Protein AF-0000000082582374 (afdb_homodimer)

Foldseek 3Di:
DPPPPPPPPPPPDDLLRQLLVVVLVCLLQCVAPAFHFDDLVVSCVVSVHDSVSNVVSLVVCVVLVQWDDDVVDTIGGHDDDLCVLVVLLQVLLQLLLVLLLLLLVQDDPVLLVVLLVLLVVLVVCVVVVVQLVNLVSLLVSSLSSNVSSVDVVSNVVNVSSSSVNSSSCNVVVNGDDPVLSVLSVQLSVCSVVSPSVSNSVSSSVSSVVSVVSSVVVD/DPPPPPPPPPPPDDLLRQLLVVVLVCLLQCVAPAFHFDDLVVSCVVSVHDSVSNVVSLVVCVVLVQWDDDVVDTIGGHDDDLCVLVVLLQVLLQLLLVLQLLLLVQDDPVLLVVLLVLLVVLVVCVVVVVQLVNLVSVLVSSLSSNVSSVDVVSNVVNVSSSSSNSSSCNVVVNGDDPVLSVLSVQLSVCSVVSPSVSNSVSSSVSSVVSVVSSVVVD

Nearest PDB structures (foldseek):
  7u5q-assembly2_B  TM=8.068E-01  e=2.581E-10  Brucella melitensis ATCC 23457
  4p9f-assembly1_A  TM=8.837E-01  e=4.134E-09  Escherichia coli UMEA 3718-1
  4p9f-assembly1_B  TM=8.458E-01  e=1.206E-08  Escherichia coli UMEA 3718-1
  3ihu-assembly2_B  TM=8.389E-01  e=1.869E-08  Cupriavidus pinatubonensis JMP134
  3fms-assembly1_A-2  TM=7.710E-01  e=2.895E-08  Thermotoga maritima MSB8

Solvent-accessible surface area (backbone atoms only — not comparable to full-atom values): 23126 Å² total; per-residue (Å²): 129,85,70,69,78,76,64,73,62,76,82,68,71,49,69,34,52,48,41,31,53,51,53,50,48,32,45,28,70,46,77,45,41,64,61,35,77,54,51,58,69,59,49,16,63,76,67,71,41,61,49,63,38,38,49,52,20,50,53,52,33,32,76,71,55,53,29,43,75,46,92,97,51,69,33,26,29,38,73,83,59,79,70,47,58,75,48,46,40,59,58,48,18,54,52,51,13,50,23,42,42,53,15,53,83,64,60,53,68,68,53,53,52,51,48,54,52,42,46,50,50,28,47,49,23,44,75,67,65,35,43,70,59,21,53,54,41,48,50,48,50,54,48,55,39,35,60,54,32,73,32,69,59,56,43,59,55,44,55,56,50,50,50,52,50,50,22,49,30,53,72,67,66,55,71,76,52,72,62,55,48,55,36,48,49,52,26,51,51,21,52,75,67,61,33,51,68,52,24,25,52,35,38,31,47,54,46,51,50,56,52,53,56,50,52,69,75,96,128,85,69,68,81,75,62,73,63,75,83,68,70,49,68,33,52,47,40,32,52,50,52,50,48,32,45,29,70,46,76,44,43,64,60,35,78,54,53,56,68,60,49,17,63,75,68,72,40,63,52,64,38,37,49,52,21,50,52,51,33,32,75,70,56,52,29,43,74,47,93,96,51,70,33,26,29,38,74,81,58,80,69,48,58,76,48,47,41,58,59,47,20,56,51,52,13,50,24,43,42,52,15,52,81,65,60,52,69,68,55,53,51,53,48,52,51,43,48,49,50,27,46,50,23,44,77,68,64,35,44,70,58,21,54,53,40,48,50,49,50,53,47,55,41,34,58,53,31,71,32,68,58,56,43,59,55,43,56,57,51,50,49,52,51,50,22,48,30,52,71,66,68,56,68,76,53,74,61,55,48,54,36,49,49,51,29,51,50,19,53,74,67,61,34,50,69,53,24,24,51,35,40,31,48,53,45,51,50,54,51,53,56,50,53,68,75,95

pLDDT: mean 88.81, std 13.84, range [29.5, 98.75]

Radius of gyration: 23.39 Å; Cα contacts (8 Å, |Δi|>4): 532; chains: 2; bounding box: 54×61×87 Å

Sequence (436 aa):
MPIPKDYLAPVTLSAKEKALKQIQEWIIDGTFAPGERINDTELSKVLGISRTPVREALQILKIQEFVEMKPGKETIVTQIQHEDILLILPPVSVLHALASEIAIDRIDNTFIKGLKEINEVIRRDIINKDFHSAIKHDADFHFKIVKAAENKYIENMVTMMQAHVRRFFFHESLTLSKQCVMEHEKIIEAFQNRDKDLVSKYTKLNWRSSIDEFYKDVMPIPKDYLAPVTLSAKEKALKQIQEWIIDGTFAPGERINDTELSKVLGISRTPVREALQILKIQEFVEMKPGKETIVTQIQHEDILLILPPVSVLHALASEIAIDRIDNTFIKGLKEINEVIRRDIINKDFHSAIKHDADFHFKIVKAAENKYIENMVTMMQAHVRRFFFHESLTLSKQCVMEHEKIIEAFQNRDKDLVSKYTKLNWRSSIDEFYKDV

Structure (mmCIF, N/CA/C/O backbone):
data_AF-0000000082582374-model_v1
#
loop_
_entity.id
_entity.type
_entity.pdbx_description
1 polymer 'GntR family transcriptional regulator'
#
loop_
_atom_site.group_PDB
_atom_site.id
_atom_site.type_symbol
_atom_site.label_atom_id
_atom_site.label_alt_id
_atom_site.label_comp_id
_atom_site.label_asym_id
_atom_site.label_entity_id
_atom_site.label_seq_id
_atom_site.pdbx_PDB_ins_code
_atom_site.Cartn_x
_atom_site.Cartn_y
_atom_site.Cartn_z
_atom_site.occupancy
_atom_site.B_iso_or_equiv
_atom_site.auth_seq_id
_atom_site.auth_comp_id
_atom_site.auth_asym_id
_atom_site.auth_atom_id
_atom_site.pdbx_PDB_model_num
ATOM 1 N N . MET A 1 1 ? 8.453 -0.485 -49.625 1 30.11 1 MET A N 1
ATOM 2 C CA . MET A 1 1 ? 7.301 -0.927 -48.844 1 30.11 1 MET A CA 1
ATOM 3 C C . MET A 1 1 ? 7.105 -0.05 -47.625 1 30.11 1 MET A C 1
ATOM 5 O O . MET A 1 1 ? 8.055 0.202 -46.875 1 30.11 1 MET A O 1
ATOM 9 N N . PRO A 1 2 ? 6.148 0.904 -47.5 1 38.62 2 PRO A N 1
ATOM 10 C CA . PRO A 1 2 ? 6.043 1.902 -46.438 1 38.62 2 PRO A CA 1
ATOM 11 C C . PRO A 1 2 ? 5.867 1.274 -45.062 1 38.62 2 PRO A C 1
ATOM 13 O O . PRO A 1 2 ? 5.012 0.402 -44.875 1 38.62 2 PRO A O 1
ATOM 16 N N . ILE A 1 3 ? 6.957 0.882 -44.5 1 39.75 3 ILE A N 1
ATOM 17 C CA . ILE A 1 3 ? 6.902 0.423 -43.094 1 39.75 3 ILE A CA 1
ATOM 18 C C . ILE A 1 3 ? 6.086 1.403 -42.281 1 39.75 3 ILE A C 1
ATOM 20 O O . ILE A 1 3 ? 6.355 2.605 -42.281 1 39.75 3 ILE A O 1
ATOM 24 N N . PRO A 1 4 ? 4.785 1.134 -42.094 1 43.72 4 PRO A N 1
ATOM 25 C CA . PRO A 1 4 ? 3.957 2.064 -41.344 1 43.72 4 PRO A CA 1
ATOM 26 C C . PRO A 1 4 ? 4.656 2.58 -40.094 1 43.72 4 PRO A C 1
ATOM 28 O O . PRO A 1 4 ? 5.32 1.812 -39.375 1 43.72 4 PRO A O 1
ATOM 31 N N . LYS A 1 5 ? 5.055 3.719 -40.094 1 42.72 5 LYS A N 1
ATOM 32 C CA . LYS A 1 5 ? 5.754 4.441 -39.031 1 42.72 5 LYS A CA 1
ATOM 33 C C . LYS A 1 5 ? 5.023 4.305 -37.688 1 42.72 5 LYS A C 1
ATOM 35 O O . LYS A 1 5 ? 5.551 4.684 -36.656 1 42.72 5 LYS A O 1
ATOM 40 N N . ASP A 1 6 ? 3.732 4.188 -37.812 1 39.5 6 ASP A N 1
ATOM 41 C CA . ASP A 1 6 ? 2.963 4.188 -36.562 1 39.5 6 ASP A CA 1
ATOM 42 C C . ASP A 1 6 ? 3.08 2.848 -35.844 1 39.5 6 ASP A C 1
ATOM 44 O O . ASP A 1 6 ? 2.152 2.424 -35.156 1 39.5 6 ASP A O 1
ATOM 48 N N . TYR A 1 7 ? 3.865 1.859 -36.312 1 40.91 7 TYR A N 1
ATOM 49 C CA . TYR A 1 7 ? 3.939 0.641 -35.5 1 40.91 7 TYR A C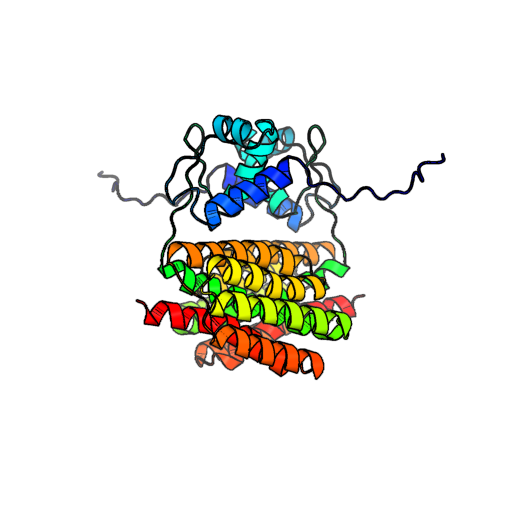A 1
ATOM 50 C C . TYR A 1 7 ? 4.281 0.958 -34.062 1 40.91 7 TYR A C 1
ATOM 52 O O . TYR A 1 7 ? 5.316 1.567 -33.781 1 40.91 7 TYR A O 1
ATOM 60 N N . LEU A 1 8 ? 3.289 1.268 -33.281 1 42.03 8 LEU A N 1
ATOM 61 C CA . LEU A 1 8 ? 3.521 1.314 -31.844 1 42.03 8 LEU A CA 1
ATOM 62 C C . LEU A 1 8 ? 4.43 0.172 -31.406 1 42.03 8 LEU A C 1
ATOM 64 O O . LEU A 1 8 ? 4.047 -0.998 -31.484 1 42.03 8 LEU A O 1
ATOM 68 N N . ALA A 1 9 ? 5.531 0.253 -31.609 1 44.88 9 ALA A N 1
ATOM 69 C CA . ALA A 1 9 ? 6.516 -0.718 -31.156 1 44.88 9 ALA A CA 1
ATOM 70 C C . ALA A 1 9 ? 6.18 -1.217 -29.75 1 44.88 9 ALA A C 1
ATOM 72 O O . ALA A 1 9 ? 5.699 -0.45 -28.906 1 44.88 9 ALA A O 1
ATOM 73 N N . PRO A 1 10 ? 5.895 -2.584 -29.641 1 47.31 10 PRO A N 1
ATOM 74 C CA . PRO A 1 10 ? 5.617 -3.104 -28.312 1 47.31 10 PRO A CA 1
ATOM 75 C C . PRO A 1 10 ? 6.496 -2.467 -27.234 1 47.31 10 PRO A C 1
ATOM 77 O O . PRO A 1 10 ? 7.664 -2.158 -27.484 1 47.31 10 PRO A O 1
ATOM 80 N N . VAL A 1 11 ? 6.059 -1.693 -26.438 1 53.47 11 VAL A N 1
ATOM 81 C CA . VAL A 1 11 ? 6.82 -0.997 -25.406 1 53.47 11 VAL A CA 1
ATOM 82 C C . VAL A 1 11 ? 7.781 -1.972 -24.734 1 53.47 11 VAL A C 1
ATOM 84 O O . VAL A 1 11 ? 7.352 -2.861 -23.984 1 53.47 11 VAL A O 1
ATOM 87 N N . THR A 1 12 ? 8.812 -2.4 -25.375 1 69.19 12 THR A N 1
ATOM 88 C CA . THR A 1 12 ? 9.898 -3.23 -24.859 1 69.19 12 THR A CA 1
ATOM 89 C C . THR A 1 12 ? 10.383 -2.713 -23.5 1 69.19 12 THR A C 1
ATOM 91 O O . THR A 1 12 ? 10.484 -1.502 -23.297 1 69.19 12 THR A O 1
ATOM 94 N N . LEU A 1 13 ? 10.352 -3.598 -22.531 1 76.44 13 LEU A N 1
ATOM 95 C CA . LEU A 1 13 ? 10.828 -3.223 -21.203 1 76.44 13 LEU A CA 1
ATOM 96 C C . LEU A 1 13 ? 12.227 -2.617 -21.281 1 76.44 13 LEU A C 1
ATOM 98 O O . LEU A 1 13 ? 13.07 -3.09 -22.047 1 76.44 13 LEU A O 1
ATOM 102 N N . SER A 1 14 ? 12.422 -1.587 -20.625 1 87.19 14 SER A N 1
ATOM 103 C CA . SER A 1 14 ? 13.766 -1.038 -20.484 1 87.19 14 SER A CA 1
ATOM 104 C C . SER A 1 14 ? 14.703 -2.041 -19.812 1 87.19 14 SER A C 1
ATOM 106 O O . SER A 1 14 ? 14.25 -3.02 -19.219 1 87.19 14 SER A O 1
ATOM 108 N N . ALA A 1 15 ? 15.938 -1.888 -20.047 1 90.38 15 ALA A N 1
ATOM 109 C CA . ALA A 1 15 ? 16.938 -2.744 -19.438 1 90.38 15 ALA A CA 1
ATOM 110 C C . ALA A 1 15 ? 16.75 -2.807 -17.922 1 90.38 15 ALA A C 1
ATOM 112 O O . ALA A 1 15 ? 16.875 -3.875 -17.312 1 90.38 15 ALA A O 1
ATOM 113 N N . LYS A 1 16 ? 16.422 -1.719 -17.312 1 90.75 16 LYS A N 1
ATOM 114 C CA . LYS A 1 16 ? 16.172 -1.644 -15.867 1 90.75 16 LYS A CA 1
ATOM 115 C C . LYS A 1 16 ? 14.969 -2.494 -15.477 1 90.75 16 LYS A C 1
ATOM 117 O O . LYS A 1 16 ? 15.031 -3.248 -14.5 1 90.75 16 LYS A O 1
ATOM 122 N N . GLU A 1 17 ? 13.945 -2.375 -16.297 1 91 17 GLU A N 1
ATOM 123 C CA . GLU A 1 17 ? 12.719 -3.117 -16.016 1 91 17 GLU A CA 1
ATOM 124 C C . GLU A 1 17 ? 12.938 -4.621 -16.172 1 91 17 GLU A C 1
ATOM 126 O O . GLU A 1 17 ? 12.414 -5.41 -15.375 1 91 17 GLU A O 1
ATOM 131 N N . LYS A 1 18 ? 13.609 -4.914 -17.141 1 93.56 18 LYS A N 1
ATOM 132 C CA . LYS A 1 18 ? 13.938 -6.32 -17.359 1 93.56 18 LYS A CA 1
ATOM 133 C C . LYS A 1 18 ? 14.742 -6.887 -16.188 1 93.56 18 LYS A C 1
ATOM 135 O O . LYS A 1 18 ? 14.445 -7.969 -15.68 1 93.56 18 LYS A O 1
ATOM 140 N N . ALA A 1 19 ? 15.805 -6.16 -15.805 1 95.62 19 ALA A N 1
ATOM 141 C CA . ALA A 1 19 ? 16.625 -6.578 -14.672 1 95.62 19 ALA A CA 1
ATOM 142 C C . ALA A 1 19 ? 15.781 -6.703 -13.406 1 95.62 19 ALA A C 1
ATOM 144 O O . ALA A 1 19 ? 15.898 -7.688 -12.672 1 95.62 19 ALA A O 1
ATOM 145 N N . LEU A 1 20 ? 14.938 -5.73 -13.211 1 93.88 20 LEU A N 1
ATOM 146 C CA . LEU A 1 20 ? 14.078 -5.715 -12.031 1 93.88 20 LEU A CA 1
ATOM 147 C C . LEU A 1 20 ? 13.188 -6.953 -11.992 1 93.88 20 LEU A C 1
ATOM 149 O O . LEU A 1 20 ? 13.172 -7.676 -10.992 1 93.88 20 LEU A O 1
ATOM 153 N N . LYS A 1 21 ? 12.539 -7.188 -13.047 1 93.31 21 LYS A N 1
ATOM 154 C CA . LYS A 1 21 ? 11.602 -8.297 -13.117 1 93.31 21 LYS A CA 1
ATOM 155 C C . LYS A 1 21 ? 12.312 -9.633 -12.938 1 93.31 21 LYS A C 1
ATOM 157 O O . LYS A 1 21 ? 11.852 -10.5 -12.188 1 93.31 21 LYS A O 1
ATOM 162 N N . GLN A 1 22 ? 13.391 -9.758 -13.57 1 95.69 22 GLN A N 1
ATOM 163 C CA . GLN A 1 22 ? 14.094 -11.031 -13.547 1 95.69 22 GLN A CA 1
ATOM 164 C C . GLN A 1 22 ? 14.703 -11.305 -12.172 1 95.69 22 GLN A C 1
ATOM 166 O O . GLN A 1 22 ? 14.578 -12.414 -11.648 1 95.69 22 GLN A O 1
ATOM 171 N N . ILE A 1 23 ? 15.344 -10.336 -11.609 1 96.31 23 ILE A N 1
ATOM 172 C CA . ILE A 1 23 ? 15.961 -10.523 -10.305 1 96.31 23 ILE A CA 1
ATOM 173 C C . ILE A 1 23 ? 14.875 -10.773 -9.25 1 96.31 23 ILE A C 1
ATOM 175 O O . ILE A 1 23 ? 15.031 -11.633 -8.383 1 96.31 23 ILE A O 1
ATOM 179 N N . GLN A 1 24 ? 13.82 -10.031 -9.367 1 95.38 24 GLN A N 1
ATOM 180 C CA . GLN A 1 24 ? 12.711 -10.242 -8.453 1 95.38 24 GLN A CA 1
ATOM 181 C C . GLN A 1 24 ? 12.195 -11.672 -8.523 1 95.38 24 GLN A C 1
ATOM 183 O O . GLN A 1 24 ? 11.969 -12.312 -7.496 1 95.38 24 GLN A O 1
ATOM 188 N N . GLU A 1 25 ? 12.055 -12.141 -9.75 1 94.44 25 GLU A N 1
ATOM 189 C CA . GLU A 1 25 ? 11.578 -13.508 -9.945 1 94.44 25 GLU A CA 1
ATOM 190 C C . GLU A 1 25 ? 12.531 -14.523 -9.328 1 94.44 25 GLU A C 1
ATOM 192 O O . GLU A 1 25 ? 12.102 -15.5 -8.719 1 94.44 25 GLU A O 1
ATOM 197 N N . TRP A 1 26 ? 13.82 -14.281 -9.469 1 95.81 26 TRP A N 1
ATOM 198 C CA . TRP A 1 26 ? 14.812 -15.188 -8.914 1 95.81 26 TRP A CA 1
ATOM 199 C C . TRP A 1 26 ? 14.766 -15.188 -7.387 1 95.81 26 TRP A C 1
ATOM 201 O O . TRP A 1 26 ? 15.016 -16.219 -6.75 1 95.81 26 TRP A O 1
ATOM 211 N N . ILE A 1 27 ? 14.414 -14.078 -6.863 1 96 27 ILE A N 1
ATOM 212 C CA . ILE A 1 27 ? 14.273 -14 -5.414 1 96 27 ILE A CA 1
ATOM 213 C C . ILE A 1 27 ? 12.992 -14.703 -4.98 1 96 27 ILE A C 1
ATOM 215 O O . ILE A 1 27 ? 12.992 -15.461 -4.004 1 96 27 ILE A O 1
ATOM 219 N N . ILE A 1 28 ? 11.938 -14.531 -5.707 1 94.25 28 ILE A N 1
ATOM 220 C CA . ILE A 1 28 ? 10.617 -15.047 -5.371 1 94.25 28 ILE A CA 1
ATOM 221 C C . ILE A 1 28 ? 10.633 -16.578 -5.453 1 94.25 28 ILE A C 1
ATOM 223 O O . ILE A 1 28 ? 10.156 -17.25 -4.539 1 94.25 28 ILE A O 1
ATOM 227 N N . ASP A 1 29 ? 11.258 -17.109 -6.492 1 91.19 29 ASP A N 1
ATOM 228 C CA . ASP A 1 29 ? 11.133 -18.547 -6.699 1 91.19 29 ASP A CA 1
ATOM 229 C C . ASP A 1 29 ? 12.273 -19.297 -6.012 1 91.19 29 ASP A C 1
ATOM 231 O O . ASP A 1 29 ? 12.367 -20.531 -6.113 1 91.19 29 ASP A O 1
ATOM 235 N N . GLY A 1 30 ? 13.242 -18.562 -5.383 1 92.44 30 GLY A N 1
ATOM 236 C CA . GLY A 1 30 ? 14.25 -19.188 -4.555 1 92.44 30 GLY A CA 1
ATOM 237 C C . GLY A 1 30 ? 15.555 -19.453 -5.289 1 92.44 30 GLY A C 1
ATOM 238 O O . GLY A 1 30 ? 16.5 -20.016 -4.723 1 92.44 30 GLY A O 1
ATOM 239 N N . THR A 1 31 ? 15.586 -19.062 -6.559 1 94.06 31 THR A N 1
ATOM 240 C CA . THR A 1 31 ? 16.875 -19.109 -7.242 1 94.06 31 THR A CA 1
ATOM 241 C C . THR A 1 31 ? 17.938 -18.391 -6.426 1 94.06 31 THR A C 1
ATOM 243 O O . THR A 1 31 ? 19.078 -18.875 -6.312 1 94.06 31 THR A O 1
ATOM 246 N N . PHE A 1 32 ? 17.609 -17.219 -5.941 1 95.44 32 PHE A N 1
ATOM 247 C CA . PHE A 1 32 ? 18.406 -16.562 -4.906 1 95.44 32 PHE A CA 1
ATOM 248 C C . PHE A 1 32 ? 17.797 -16.797 -3.529 1 95.44 32 PHE A C 1
ATOM 250 O O . PHE A 1 32 ? 16.672 -16.375 -3.256 1 95.44 32 PHE A O 1
ATOM 257 N N . ALA A 1 33 ? 18.562 -17.484 -2.674 1 94.25 33 ALA A N 1
ATOM 258 C CA . ALA A 1 33 ? 18.047 -17.875 -1.36 1 94.25 33 ALA A CA 1
ATOM 259 C C . ALA A 1 33 ? 18.047 -16.688 -0.402 1 94.25 33 ALA A C 1
ATOM 261 O O . ALA A 1 33 ? 18.859 -15.766 -0.545 1 94.25 33 ALA A O 1
ATOM 262 N N . PRO A 1 34 ? 17.125 -16.766 0.558 1 94.12 34 PRO A N 1
ATOM 263 C CA . PRO A 1 34 ? 17.219 -15.758 1.619 1 94.12 34 PRO A CA 1
ATOM 264 C C . PRO A 1 34 ? 18.594 -15.703 2.264 1 94.12 34 PRO A C 1
ATOM 266 O O . PRO A 1 34 ? 19.172 -16.75 2.582 1 94.12 34 PRO A O 1
ATOM 269 N N . GLY A 1 35 ? 19.109 -14.539 2.354 1 94.38 35 GLY A N 1
ATOM 270 C CA . GLY A 1 35 ? 20.422 -14.359 2.971 1 94.38 35 GLY A CA 1
ATOM 271 C C . GLY A 1 35 ? 21.562 -14.461 1.983 1 94.38 35 GLY A C 1
ATOM 272 O O . GLY A 1 35 ? 22.719 -14.18 2.326 1 94.38 35 GLY A O 1
ATOM 273 N N . GLU A 1 36 ? 21.297 -14.812 0.801 1 94.88 36 GLU A N 1
ATOM 274 C CA . GLU A 1 36 ? 22.344 -14.984 -0.214 1 94.88 36 GLU A CA 1
ATOM 275 C C . GLU A 1 36 ? 22.875 -13.641 -0.683 1 94.88 36 GLU A C 1
ATOM 277 O O . GLU A 1 36 ? 22.125 -12.68 -0.84 1 94.88 36 GLU A O 1
ATOM 282 N N . ARG A 1 37 ? 24.109 -13.625 -0.949 1 94.88 37 ARG A N 1
ATOM 283 C CA . ARG A 1 37 ? 24.75 -12.422 -1.48 1 94.88 37 ARG A CA 1
ATOM 284 C C . ARG A 1 37 ? 24.578 -12.336 -2.992 1 94.88 37 ARG A C 1
ATOM 286 O O . ARG A 1 37 ? 24.688 -13.344 -3.695 1 94.88 37 ARG A O 1
ATOM 293 N N . ILE A 1 38 ? 24.203 -11.109 -3.391 1 93.69 38 ILE A N 1
ATOM 294 C CA . ILE A 1 38 ? 24.047 -10.828 -4.816 1 93.69 38 ILE A CA 1
ATOM 295 C C . ILE A 1 38 ? 25.094 -9.805 -5.258 1 93.69 38 ILE A C 1
ATOM 297 O O . ILE A 1 38 ? 25.391 -8.844 -4.539 1 93.69 38 ILE A O 1
ATOM 301 N N . ASN A 1 39 ? 25.656 -10.055 -6.402 1 91 39 ASN A N 1
ATOM 302 C CA . ASN A 1 39 ? 26.703 -9.219 -6.977 1 91 39 ASN A CA 1
ATOM 303 C C . ASN A 1 39 ? 26.266 -8.562 -8.281 1 91 39 ASN A C 1
ATOM 305 O O . ASN A 1 39 ? 25.875 -9.258 -9.227 1 91 39 ASN A O 1
ATOM 309 N N . ASP A 1 40 ? 26.344 -7.234 -8.312 1 91.62 40 ASP A N 1
ATOM 310 C CA . ASP A 1 40 ? 25.828 -6.512 -9.469 1 91.62 40 ASP A CA 1
ATOM 311 C C . ASP A 1 40 ? 26.625 -6.863 -10.727 1 91.62 40 ASP A C 1
ATOM 313 O O . ASP A 1 40 ? 26.062 -6.914 -11.828 1 91.62 40 ASP A O 1
ATOM 317 N N . THR A 1 41 ? 27.938 -7.137 -10.547 1 92.94 41 THR A N 1
ATOM 318 C CA . THR A 1 41 ? 28.781 -7.504 -11.688 1 92.94 41 THR A CA 1
ATOM 319 C C . THR A 1 41 ? 28.344 -8.852 -12.258 1 92.94 41 THR A C 1
ATOM 321 O O . THR A 1 41 ? 28.188 -8.992 -13.477 1 92.94 41 THR A O 1
ATOM 324 N N . GLU A 1 42 ? 28.188 -9.797 -11.438 1 94.38 42 GLU A N 1
ATOM 325 C CA . GLU A 1 42 ? 27.75 -11.125 -11.867 1 94.38 42 GLU A CA 1
ATOM 326 C C . GLU A 1 42 ? 26.359 -11.078 -12.5 1 94.38 42 GLU A C 1
ATOM 328 O O . GLU A 1 42 ? 26.109 -11.727 -13.516 1 94.38 42 GLU A O 1
ATOM 333 N N . LEU A 1 43 ? 25.453 -10.336 -11.875 1 95.62 43 LEU A N 1
ATOM 334 C CA . LEU A 1 43 ? 24.094 -10.203 -12.414 1 95.62 43 LEU A CA 1
ATOM 335 C C . LEU A 1 43 ? 24.125 -9.578 -13.805 1 95.62 43 LEU A C 1
ATOM 337 O O . LEU A 1 43 ? 23.375 -10 -14.695 1 95.62 43 LEU A O 1
ATOM 341 N N . SER A 1 44 ? 24.922 -8.547 -13.898 1 96.06 44 SER A N 1
ATOM 342 C CA . SER A 1 44 ? 25.078 -7.891 -15.188 1 96.06 44 SER A CA 1
ATOM 343 C C . SER A 1 44 ? 25.484 -8.891 -16.266 1 96.06 44 SER A C 1
ATOM 345 O O . SER A 1 44 ? 24.938 -8.891 -17.375 1 96.06 44 SER A O 1
ATOM 347 N N . LYS A 1 45 ? 26.406 -9.758 -15.992 1 95.94 45 LYS A N 1
ATOM 348 C CA . LYS A 1 45 ? 26.906 -10.758 -16.922 1 95.94 45 LYS A CA 1
ATOM 349 C C . LYS A 1 45 ? 25.812 -11.758 -17.297 1 95.94 45 LYS A C 1
ATOM 351 O O . LYS A 1 45 ? 25.594 -12.031 -18.484 1 95.94 45 LYS A O 1
ATOM 356 N N . VAL A 1 46 ? 25.141 -12.195 -16.359 1 95.19 46 VAL A N 1
ATOM 357 C CA . VAL A 1 46 ? 24.141 -13.242 -16.547 1 95.19 46 VAL A CA 1
ATOM 358 C C . VAL A 1 46 ? 22.953 -12.688 -17.328 1 95.19 46 VAL A C 1
ATOM 360 O O . VAL A 1 46 ? 22.359 -13.375 -18.156 1 95.19 46 VAL A O 1
ATOM 363 N N . LEU A 1 47 ? 22.578 -11.461 -17.047 1 95.88 47 LEU A N 1
ATOM 364 C CA . LEU A 1 47 ? 21.406 -10.852 -17.656 1 95.88 47 LEU A CA 1
ATOM 365 C C . LEU A 1 47 ? 21.75 -10.227 -19.016 1 95.88 47 LEU A C 1
ATOM 367 O O . LEU A 1 47 ? 20.844 -9.906 -19.797 1 95.88 47 LEU A O 1
ATOM 371 N N . GLY A 1 48 ? 22.984 -10.008 -19.234 1 95.75 48 GLY A N 1
ATOM 372 C CA . GLY A 1 48 ? 23.391 -9.336 -20.469 1 95.75 48 GLY A CA 1
ATOM 373 C C . GLY A 1 48 ? 23.016 -7.867 -20.5 1 95.75 48 GLY A C 1
ATOM 374 O O . GLY A 1 48 ? 22.609 -7.348 -21.531 1 95.75 48 GLY A O 1
ATOM 375 N N . ILE A 1 49 ? 22.969 -7.344 -19.344 1 94 49 ILE A N 1
ATOM 376 C CA . ILE A 1 49 ? 22.625 -5.941 -19.156 1 94 49 ILE A CA 1
ATOM 377 C C . ILE A 1 49 ? 23.75 -5.223 -18.422 1 94 49 ILE A C 1
ATOM 379 O O . ILE A 1 49 ? 24.453 -5.82 -17.594 1 94 49 ILE A O 1
ATOM 383 N N . SER A 1 50 ? 24 -3.982 -18.766 1 93.5 50 SER A N 1
ATOM 384 C CA . SER A 1 50 ? 25.062 -3.232 -18.094 1 93.5 50 SER A CA 1
ATOM 385 C C . SER A 1 50 ? 24.797 -3.111 -16.609 1 93.5 50 SER A C 1
ATOM 387 O O . SER A 1 50 ? 23.688 -3.383 -16.141 1 93.5 50 SER A O 1
ATOM 389 N N . ARG A 1 51 ? 25.828 -2.678 -15.852 1 93.38 51 ARG A N 1
ATOM 390 C CA . ARG A 1 51 ? 25.766 -2.619 -14.398 1 93.38 51 ARG A CA 1
ATOM 391 C C . ARG A 1 51 ? 24.828 -1.498 -13.938 1 93.38 51 ARG A C 1
ATOM 393 O O . ARG A 1 51 ? 24.188 -1.608 -12.898 1 93.38 51 ARG A O 1
ATOM 400 N N . THR A 1 52 ? 24.797 -0.516 -14.664 1 89.88 52 THR A N 1
ATOM 401 C CA . THR A 1 52 ? 24.016 0.647 -14.25 1 89.88 52 THR A CA 1
ATOM 402 C C . THR A 1 52 ? 22.547 0.283 -14.086 1 89.88 52 THR A C 1
ATOM 404 O O . THR A 1 52 ? 21.984 0.425 -13 1 89.88 52 THR A O 1
ATOM 407 N N . PRO A 1 53 ? 21.859 -0.24 -15.148 1 92.94 53 PRO A N 1
ATOM 408 C CA . PRO A 1 53 ? 20.469 -0.632 -14.969 1 92.94 53 PRO A CA 1
ATOM 409 C C . PRO A 1 53 ? 20.281 -1.717 -13.906 1 92.94 53 PRO A C 1
ATOM 411 O O . PRO A 1 53 ? 19.266 -1.754 -13.219 1 92.94 53 PRO A O 1
ATOM 414 N N . VAL A 1 54 ? 21.25 -2.561 -13.719 1 94.81 54 VAL A N 1
ATOM 415 C CA . VAL A 1 54 ? 21.188 -3.6 -12.695 1 94.81 54 VAL A CA 1
ATOM 416 C C . VAL A 1 54 ? 21.188 -2.957 -11.305 1 94.81 54 VAL A C 1
ATOM 418 O O . VAL A 1 54 ? 20.391 -3.332 -10.445 1 94.81 54 VAL A O 1
ATOM 421 N N . ARG A 1 55 ? 22.016 -2.037 -11.133 1 89.25 55 ARG A N 1
ATOM 422 C CA . ARG A 1 55 ? 22.109 -1.337 -9.852 1 89.25 55 ARG A CA 1
ATOM 423 C C . ARG A 1 55 ? 20.812 -0.572 -9.562 1 89.25 55 ARG A C 1
ATOM 425 O O . ARG A 1 55 ? 20.359 -0.541 -8.422 1 89.25 55 ARG A O 1
ATOM 432 N N . GLU A 1 56 ? 20.297 -0.038 -10.562 1 88.44 56 GLU A N 1
ATOM 433 C CA . GLU A 1 56 ? 19.016 0.656 -10.406 1 88.44 56 GLU A CA 1
ATOM 434 C C . GLU A 1 56 ? 17.906 -0.312 -10 1 88.44 56 GLU A C 1
ATOM 436 O O . GLU A 1 56 ? 17.078 0.007 -9.141 1 88.44 56 GLU A O 1
ATOM 441 N N . ALA A 1 57 ? 17.922 -1.39 -10.602 1 91.94 57 ALA A N 1
ATOM 442 C CA . ALA A 1 57 ? 16.938 -2.422 -10.266 1 91.94 57 ALA A CA 1
ATOM 443 C C . ALA A 1 57 ? 17.109 -2.877 -8.82 1 91.94 57 ALA A C 1
ATOM 445 O O . ALA A 1 57 ? 16.125 -3.041 -8.094 1 91.94 57 ALA A O 1
ATOM 446 N N . LEU A 1 58 ? 18.359 -3.027 -8.438 1 92.31 58 LEU A N 1
ATOM 447 C CA . LEU A 1 58 ? 18.641 -3.475 -7.074 1 92.31 58 LEU A CA 1
ATOM 448 C C . LEU A 1 58 ? 18.219 -2.42 -6.059 1 92.31 58 LEU A C 1
ATOM 450 O O . LEU A 1 58 ? 17.781 -2.758 -4.957 1 92.31 58 LEU A O 1
ATOM 454 N N . GLN A 1 59 ? 18.312 -1.204 -6.402 1 85.69 59 GLN A N 1
ATOM 455 C CA . GLN A 1 59 ? 17.859 -0.133 -5.523 1 85.69 59 GLN A CA 1
ATOM 456 C C . GLN A 1 59 ? 16.344 -0.187 -5.332 1 85.69 59 GLN A C 1
ATOM 458 O O . GLN A 1 59 ? 15.844 0.036 -4.23 1 85.69 59 GLN A O 1
ATOM 463 N N . ILE A 1 60 ? 15.68 -0.485 -6.418 1 85.75 60 ILE A N 1
ATOM 464 C CA . ILE A 1 60 ? 14.227 -0.624 -6.34 1 85.75 60 ILE A CA 1
ATOM 465 C C . ILE A 1 60 ? 13.875 -1.828 -5.473 1 85.75 60 ILE A C 1
ATOM 467 O O . ILE A 1 60 ? 13 -1.739 -4.605 1 85.75 60 ILE A O 1
ATOM 471 N N . LEU A 1 61 ? 14.57 -2.854 -5.668 1 91.62 61 LEU A N 1
ATOM 472 C CA . LEU A 1 61 ? 14.336 -4.07 -4.898 1 91.62 61 LEU A CA 1
ATOM 473 C C . LEU A 1 61 ? 14.625 -3.848 -3.42 1 91.62 61 LEU A C 1
ATOM 475 O O . LEU A 1 61 ? 13.992 -4.457 -2.557 1 91.62 61 LEU A O 1
ATOM 479 N N . LYS A 1 62 ? 15.586 -2.973 -3.127 1 89.94 62 LYS A N 1
ATOM 480 C CA . LYS A 1 62 ? 15.875 -2.607 -1.743 1 89.94 62 LYS A CA 1
ATOM 481 C C . LYS A 1 62 ? 14.695 -1.888 -1.104 1 89.94 62 LYS A C 1
ATOM 483 O O . LYS A 1 62 ? 14.273 -2.229 0.005 1 89.94 62 LYS A O 1
ATOM 488 N N . ILE A 1 63 ? 14.172 -1.023 -1.824 1 80.5 63 ILE A N 1
ATOM 489 C CA . ILE A 1 63 ? 13.016 -0.267 -1.345 1 80.5 63 ILE A CA 1
ATOM 490 C C . ILE A 1 63 ? 11.836 -1.208 -1.141 1 80.5 63 ILE A C 1
ATOM 492 O O . ILE A 1 63 ? 11.062 -1.052 -0.188 1 80.5 63 ILE A O 1
ATOM 496 N N . GLN A 1 64 ? 11.758 -2.166 -2.062 1 83.25 64 GLN A N 1
ATOM 497 C CA . GLN A 1 64 ? 10.68 -3.148 -1.984 1 83.25 64 GLN A CA 1
ATOM 498 C C . GLN A 1 64 ? 10.984 -4.219 -0.938 1 83.25 64 GLN A C 1
ATOM 500 O O . GLN A 1 64 ? 10.188 -5.133 -0.729 1 83.25 64 GLN A O 1
ATOM 505 N N . GLU A 1 65 ? 12.172 -4.238 -0.381 1 88.12 65 GLU A N 1
ATOM 506 C CA . GLU A 1 65 ? 12.578 -5.062 0.753 1 88.12 65 GLU A CA 1
ATOM 507 C C . GLU A 1 65 ? 12.883 -6.488 0.313 1 88.12 65 GLU A C 1
ATOM 509 O O . GLU A 1 65 ? 12.789 -7.426 1.111 1 88.12 65 GLU A O 1
ATOM 514 N N . PHE A 1 66 ? 13.203 -6.625 -0.934 1 92.88 66 PHE A N 1
ATOM 515 C CA . PHE A 1 66 ? 13.617 -7.938 -1.418 1 92.88 66 PHE A CA 1
ATOM 516 C C . PHE A 1 66 ? 15.102 -8.164 -1.156 1 92.88 66 PHE A C 1
ATOM 518 O O . PHE A 1 66 ? 15.547 -9.305 -1.036 1 92.88 66 PHE A O 1
ATOM 525 N N . VAL A 1 67 ? 15.852 -6.984 -1.076 1 94.81 67 VAL A N 1
ATOM 526 C CA . VAL A 1 67 ? 17.281 -7.066 -0.769 1 94.81 67 VAL A CA 1
ATOM 527 C C . VAL A 1 67 ? 17.641 -5.992 0.251 1 94.81 67 VAL A C 1
ATOM 529 O O . VAL A 1 67 ? 16.891 -5.047 0.472 1 94.81 67 VAL A O 1
ATOM 532 N N . GLU A 1 68 ? 18.672 -6.199 0.919 1 93.19 68 GLU A N 1
ATOM 533 C CA . GLU A 1 68 ? 19.297 -5.215 1.792 1 93.19 68 GLU A CA 1
ATOM 534 C C . GLU A 1 68 ? 20.672 -4.801 1.252 1 93.19 68 GLU A C 1
ATOM 536 O O . GLU A 1 68 ? 21.422 -5.633 0.733 1 93.19 68 GLU A O 1
ATOM 541 N N . MET A 1 69 ? 20.844 -3.461 1.301 1 87.56 69 MET A N 1
ATOM 542 C CA . MET A 1 69 ? 22.109 -2.908 0.798 1 87.56 69 MET A CA 1
ATOM 543 C C . MET A 1 69 ? 22.766 -2.008 1.84 1 87.56 69 MET A C 1
ATOM 545 O O . MET A 1 69 ? 22.078 -1.211 2.492 1 87.56 69 MET A O 1
ATOM 549 N N . LYS A 1 70 ? 23.938 -2.281 2.299 1 76.19 70 LYS A N 1
ATOM 550 C CA . LYS A 1 70 ? 24.719 -1.359 3.119 1 76.19 70 LYS A CA 1
ATOM 551 C C . LYS A 1 70 ? 25.891 -0.776 2.326 1 76.19 70 LYS A C 1
ATOM 553 O O . LYS A 1 70 ? 26.469 -1.458 1.485 1 76.19 70 LYS A O 1
ATOM 558 N N . PRO A 1 71 ? 26.094 0.51 2.512 1 69.31 71 PRO A N 1
ATOM 559 C CA . PRO A 1 71 ? 27.203 1.129 1.786 1 69.31 71 PRO A CA 1
ATOM 560 C C . PRO A 1 71 ? 28.5 0.342 1.919 1 69.31 71 PRO A C 1
ATOM 562 O O . PRO A 1 71 ? 28.906 -0.001 3.031 1 69.31 71 PRO A O 1
ATOM 565 N N . GLY A 1 72 ? 29.078 0.15 0.792 1 66.94 72 GLY A N 1
ATOM 566 C CA . GLY A 1 72 ? 30.359 -0.529 0.771 1 66.94 72 GLY A CA 1
ATOM 567 C C . GLY A 1 72 ? 30.25 -2.01 1.086 1 66.94 72 GLY A C 1
ATOM 568 O O . GLY A 1 72 ? 31.266 -2.699 1.188 1 66.94 72 GLY A O 1
ATOM 569 N N . LYS A 1 73 ? 29.031 -2.406 1.314 1 76.12 73 LYS A N 1
ATOM 570 C CA . LYS A 1 73 ? 28.859 -3.812 1.665 1 76.12 73 LYS A CA 1
ATOM 571 C C . LYS A 1 73 ? 28.078 -4.555 0.577 1 76.12 73 LYS A C 1
ATOM 573 O O . LYS A 1 73 ? 27.688 -3.959 -0.425 1 76.12 73 LYS A O 1
ATOM 578 N N . GLU A 1 74 ? 27.969 -5.816 0.771 1 84.94 74 GLU A N 1
ATOM 579 C CA . GLU A 1 74 ? 27.312 -6.75 -0.151 1 84.94 74 GLU A CA 1
ATOM 580 C C . GLU A 1 74 ? 25.797 -6.586 -0.131 1 84.94 74 GLU A C 1
ATOM 582 O O . GLU A 1 74 ? 25.234 -6.129 0.863 1 84.94 74 GLU A O 1
ATOM 587 N N . THR A 1 75 ? 25.156 -6.703 -1.315 1 94 75 THR A N 1
ATOM 588 C CA . THR A 1 75 ? 23.703 -6.828 -1.415 1 94 75 THR A CA 1
ATOM 589 C C . THR A 1 75 ? 23.25 -8.234 -1.025 1 94 75 THR A C 1
ATOM 591 O O . THR A 1 75 ? 23.797 -9.227 -1.524 1 94 75 THR A O 1
ATOM 594 N N . ILE A 1 76 ? 22.344 -8.305 -0.073 1 96.62 76 ILE A N 1
ATOM 595 C CA . ILE A 1 76 ? 21.906 -9.602 0.444 1 96.62 76 ILE A CA 1
ATOM 596 C C . ILE A 1 76 ? 20.406 -9.75 0.257 1 96.62 76 ILE A C 1
ATOM 598 O O . ILE A 1 76 ? 19.641 -8.805 0.495 1 96.62 76 ILE A O 1
ATOM 602 N N . VAL A 1 77 ? 20 -10.875 -0.246 1 96.5 77 VAL A N 1
ATOM 603 C CA . VAL A 1 77 ? 18.562 -11.164 -0.312 1 96.5 77 VAL A CA 1
ATOM 604 C C . VAL A 1 77 ? 17.984 -11.188 1.097 1 96.5 77 VAL A C 1
ATOM 606 O O . VAL A 1 77 ? 18.531 -11.812 1.999 1 96.5 77 VAL A O 1
ATOM 609 N N . THR A 1 78 ? 16.859 -10.484 1.281 1 94.69 78 THR A N 1
ATOM 610 C CA . THR A 1 78 ? 16.281 -10.375 2.609 1 94.69 78 THR A CA 1
ATOM 611 C C . THR A 1 78 ? 15.805 -11.742 3.105 1 94.69 78 THR A C 1
ATOM 613 O O . THR A 1 78 ? 15.438 -12.602 2.307 1 94.69 78 THR A O 1
ATOM 616 N N . GLN A 1 79 ? 15.852 -11.883 4.449 1 93.25 79 GLN A N 1
ATOM 617 C CA . GLN A 1 79 ? 15.344 -13.102 5.07 1 93.25 79 GLN A CA 1
ATOM 618 C C . GLN A 1 79 ? 13.82 -13.141 5.039 1 93.25 79 GLN A C 1
ATOM 620 O O . GLN A 1 79 ? 13.172 -12.094 4.926 1 93.25 79 GLN A O 1
ATOM 625 N N . ILE A 1 80 ? 13.328 -14.32 5.035 1 87.12 80 ILE A N 1
ATOM 626 C CA . ILE A 1 80 ? 11.883 -14.523 5.113 1 87.12 80 ILE A CA 1
ATOM 627 C C . ILE A 1 80 ? 11.5 -14.992 6.512 1 87.12 80 ILE A C 1
ATOM 629 O O . ILE A 1 80 ? 12.055 -15.969 7.02 1 87.12 80 ILE A O 1
ATOM 633 N N . GLN A 1 81 ? 10.648 -14.18 7.086 1 83.44 81 GLN A N 1
ATOM 634 C CA . GLN A 1 81 ? 10.125 -14.609 8.375 1 83.44 81 GLN A CA 1
ATOM 635 C C . GLN A 1 81 ? 8.742 -15.234 8.227 1 83.44 81 GLN A C 1
ATOM 637 O O . GLN A 1 81 ? 7.828 -14.625 7.672 1 83.44 81 GLN A O 1
ATOM 642 N N . HIS A 1 82 ? 8.547 -16.375 8.805 1 78.62 82 HIS A N 1
ATOM 643 C CA . HIS A 1 82 ? 7.312 -17.141 8.672 1 78.62 82 HIS A CA 1
ATOM 644 C C . HIS A 1 82 ? 6.109 -16.344 9.164 1 78.62 82 HIS A C 1
ATOM 646 O O . HIS A 1 82 ? 5.039 -16.375 8.555 1 78.62 82 HIS A O 1
ATOM 652 N N . GLU A 1 83 ? 6.352 -15.57 10.156 1 83 83 GLU A N 1
ATOM 653 C CA . GLU A 1 83 ? 5.258 -14.828 10.781 1 83 83 GLU A CA 1
ATOM 654 C C . GLU A 1 83 ? 4.812 -13.656 9.898 1 83 83 GLU A C 1
ATOM 656 O O . GLU A 1 83 ? 3.729 -13.102 10.102 1 83 83 GLU A O 1
ATOM 661 N N . ASP A 1 84 ? 5.578 -13.398 8.859 1 83.81 84 ASP A N 1
ATOM 662 C CA . ASP A 1 84 ? 5.297 -12.234 8.023 1 83.81 84 ASP A CA 1
ATOM 663 C C . ASP A 1 84 ? 4.07 -12.469 7.145 1 83.81 84 ASP A C 1
ATOM 665 O O . ASP A 1 84 ? 3.377 -11.523 6.77 1 83.81 84 ASP A O 1
ATOM 669 N N . ILE A 1 85 ? 3.801 -13.727 6.902 1 86.19 85 ILE A N 1
ATOM 670 C CA . ILE A 1 85 ? 2.662 -14.031 6.043 1 86.19 85 ILE A CA 1
ATOM 671 C C . ILE A 1 85 ? 1.366 -13.617 6.742 1 86.19 85 ILE A C 1
ATOM 673 O O . ILE A 1 85 ? 0.413 -13.188 6.094 1 86.19 85 ILE A O 1
ATOM 677 N N . LEU A 1 86 ? 1.353 -13.719 8.086 1 88.25 86 LEU A N 1
ATOM 678 C CA . LEU A 1 86 ? 0.182 -13.344 8.875 1 88.25 86 LEU A CA 1
ATOM 679 C C . LEU A 1 86 ? -0.007 -11.836 8.891 1 88.25 86 LEU A C 1
ATOM 681 O O . LEU A 1 86 ? -1.109 -11.344 9.141 1 88.25 86 LEU A O 1
ATOM 685 N N . LEU A 1 87 ? 1.034 -11.133 8.594 1 90.69 87 LEU A N 1
ATOM 686 C CA . LEU A 1 87 ? 1 -9.672 8.617 1 90.69 87 LEU A CA 1
ATOM 687 C C . LEU A 1 87 ? 0.679 -9.117 7.238 1 90.69 87 LEU A C 1
ATOM 689 O O . LEU A 1 87 ? 0.043 -8.062 7.125 1 90.69 87 LEU A O 1
ATOM 693 N N . ILE A 1 88 ? 1.075 -9.781 6.188 1 91.81 88 ILE A N 1
ATOM 694 C CA . ILE A 1 88 ? 0.973 -9.211 4.852 1 91.81 88 ILE A CA 1
ATOM 695 C C . ILE A 1 88 ? -0.378 -9.57 4.234 1 91.81 88 ILE A C 1
ATOM 697 O O . ILE A 1 88 ? -0.955 -8.781 3.484 1 91.81 88 ILE A O 1
ATOM 701 N N . LEU A 1 89 ? -0.982 -10.695 4.566 1 92.19 89 LEU A N 1
ATOM 702 C CA . LEU A 1 89 ? -2.17 -11.188 3.881 1 92.19 89 LEU A CA 1
ATOM 703 C C . LEU A 1 89 ? -3.381 -10.312 4.191 1 92.19 89 LEU A C 1
ATOM 705 O O . LEU A 1 89 ? -4.156 -9.977 3.293 1 92.19 89 LEU A O 1
ATOM 709 N N . PRO A 1 90 ? -3.494 -9.812 5.418 1 93.38 90 PRO A N 1
ATOM 710 C CA . PRO A 1 90 ? -4.688 -9.008 5.699 1 93.38 90 PRO A CA 1
ATOM 711 C C . PRO A 1 90 ? -4.742 -7.723 4.879 1 93.38 90 PRO A C 1
ATOM 713 O O . PRO A 1 90 ? -5.75 -7.449 4.219 1 93.38 90 PRO A O 1
ATOM 716 N N . PRO A 1 91 ? -3.686 -6.938 4.82 1 94.69 91 PRO A N 1
ATOM 717 C CA . PRO A 1 91 ? -3.777 -5.742 3.979 1 94.69 91 PRO A CA 1
ATOM 718 C C . PRO A 1 91 ? -3.91 -6.074 2.494 1 94.69 91 PRO A C 1
ATOM 720 O O . PRO A 1 91 ? -4.59 -5.355 1.755 1 94.69 91 PRO A O 1
ATOM 723 N N . VAL A 1 92 ? -3.322 -7.098 2.025 1 94.5 92 VAL A N 1
ATOM 724 C CA . VAL A 1 92 ? -3.479 -7.523 0.639 1 94.5 92 VAL A CA 1
ATOM 725 C C . VAL A 1 92 ? -4.941 -7.867 0.368 1 94.5 92 VAL A C 1
ATOM 727 O O . VAL A 1 92 ? -5.512 -7.441 -0.64 1 94.5 92 VAL A O 1
ATOM 730 N N . SER A 1 93 ? -5.496 -8.562 1.3 1 95.31 93 SER A N 1
ATOM 731 C CA . SER A 1 93 ? -6.875 -9.008 1.147 1 95.31 93 SER A CA 1
ATOM 732 C C . SER A 1 93 ? -7.824 -7.828 0.99 1 95.31 93 SER A C 1
ATOM 734 O O . SER A 1 93 ? -8.672 -7.82 0.094 1 95.31 93 SER A O 1
ATOM 736 N N . VAL A 1 94 ? -7.695 -6.836 1.772 1 96.56 94 VAL A N 1
ATOM 737 C CA . VAL A 1 94 ? -8.656 -5.738 1.74 1 96.56 94 VAL A CA 1
ATOM 738 C C . VAL A 1 94 ? -8.422 -4.883 0.496 1 96.56 94 VAL A C 1
ATOM 740 O O . VAL A 1 94 ? -9.367 -4.344 -0.081 1 96.56 94 VAL A O 1
ATOM 743 N N . LEU A 1 95 ? -7.203 -4.73 0.074 1 96.75 95 LEU A N 1
ATOM 744 C CA . LEU A 1 95 ? -6.914 -3.959 -1.13 1 96.75 95 LEU A CA 1
ATOM 745 C C . LEU A 1 95 ? -7.441 -4.668 -2.371 1 96.75 95 LEU A C 1
ATOM 747 O O . LEU A 1 95 ? -8 -4.031 -3.266 1 96.75 95 LEU A O 1
ATOM 751 N N . HIS A 1 96 ? -7.301 -5.953 -2.465 1 96.69 96 HIS A N 1
ATOM 752 C CA . HIS A 1 96 ? -7.832 -6.707 -3.596 1 96.69 96 HIS A CA 1
ATOM 753 C C . HIS A 1 96 ? -9.359 -6.703 -3.596 1 96.69 96 HIS A C 1
ATOM 755 O O . HIS A 1 96 ? -9.984 -6.664 -4.656 1 96.69 96 HIS A O 1
ATOM 761 N N . ALA A 1 97 ? -9.898 -6.789 -2.377 1 97.5 97 ALA A N 1
ATOM 762 C CA . ALA A 1 97 ? -11.352 -6.688 -2.287 1 97.5 97 ALA A CA 1
ATOM 763 C C . ALA A 1 97 ? -11.836 -5.34 -2.818 1 97.5 97 ALA A C 1
ATOM 765 O O . ALA A 1 97 ? -12.812 -5.281 -3.574 1 97.5 97 ALA A O 1
ATOM 766 N N . LEU A 1 98 ? -11.172 -4.305 -2.441 1 97.38 98 LEU A N 1
ATOM 767 C CA . LEU A 1 98 ? -11.523 -2.977 -2.936 1 97.38 98 LEU A CA 1
ATOM 768 C C . LEU A 1 98 ? -11.383 -2.906 -4.453 1 97.38 98 LEU A C 1
ATOM 770 O O . LEU A 1 98 ? -12.258 -2.375 -5.137 1 97.38 98 LEU A O 1
ATOM 774 N N . ALA A 1 99 ? -10.258 -3.383 -4.949 1 97.62 99 ALA A N 1
ATOM 775 C CA . ALA A 1 99 ? -10.047 -3.408 -6.395 1 97.62 99 ALA A CA 1
ATOM 776 C C . ALA A 1 99 ? -11.188 -4.141 -7.102 1 97.62 99 ALA A C 1
ATOM 778 O O . ALA A 1 99 ? -11.664 -3.697 -8.148 1 97.62 99 ALA A O 1
ATOM 779 N N . SER A 1 100 ? -11.617 -5.223 -6.523 1 98.12 100 SER A N 1
ATOM 780 C CA . SER A 1 100 ? -12.695 -6.008 -7.105 1 98.12 100 SER A CA 1
ATOM 781 C C . SER A 1 100 ? -14 -5.215 -7.129 1 98.12 100 SER A C 1
ATOM 783 O O . SER A 1 100 ? -14.742 -5.254 -8.117 1 98.12 100 SER A O 1
ATOM 785 N N . GLU A 1 101 ? -14.281 -4.516 -6.066 1 97.75 101 GLU A N 1
ATOM 786 C CA . GLU A 1 101 ? -15.484 -3.684 -5.992 1 97.75 101 GLU A CA 1
ATOM 787 C C . GLU A 1 101 ? -15.477 -2.607 -7.074 1 97.75 101 GLU A C 1
ATOM 789 O O . GLU A 1 101 ? -16.516 -2.326 -7.684 1 97.75 101 GLU A O 1
ATOM 794 N N . ILE A 1 102 ? -14.367 -2.033 -7.254 1 97.25 102 ILE A N 1
ATOM 795 C CA . ILE A 1 102 ? -14.234 -0.954 -8.227 1 97.25 102 ILE A CA 1
ATOM 796 C C . ILE A 1 102 ? -14.328 -1.521 -9.641 1 97.25 102 ILE A C 1
ATOM 798 O O . ILE A 1 102 ? -14.953 -0.921 -10.516 1 97.25 102 ILE A O 1
ATOM 802 N N . ALA A 1 103 ? -13.727 -2.635 -9.859 1 97.69 103 ALA A N 1
ATOM 803 C CA . ALA A 1 103 ? -13.617 -3.246 -11.18 1 97.69 103 ALA A CA 1
ATOM 804 C C . ALA A 1 103 ? -14.992 -3.633 -11.719 1 97.69 103 ALA A C 1
ATOM 806 O O . ALA A 1 103 ? -15.203 -3.68 -12.938 1 97.69 103 ALA A O 1
ATOM 807 N N . ILE A 1 104 ? -15.945 -3.891 -10.844 1 96.81 104 ILE A N 1
ATOM 808 C CA . ILE A 1 104 ? -17.25 -4.41 -11.219 1 96.81 104 ILE A CA 1
ATOM 809 C C . ILE A 1 104 ? -17.906 -3.475 -12.234 1 96.81 104 ILE A C 1
ATOM 811 O O . ILE A 1 104 ? -18.594 -3.928 -13.156 1 96.81 104 ILE A O 1
ATOM 815 N N . ASP A 1 105 ? -17.703 -2.236 -12.078 1 95.5 105 ASP A N 1
ATOM 816 C CA . ASP A 1 105 ? -18.359 -1.235 -12.906 1 95.5 105 ASP A CA 1
ATOM 817 C C . ASP A 1 105 ? -17.625 -1.044 -14.234 1 95.5 105 ASP A C 1
ATOM 819 O O . ASP A 1 105 ? -18.078 -0.305 -15.109 1 95.5 105 ASP A O 1
ATOM 823 N N . ARG A 1 106 ? -16.547 -1.767 -14.445 1 96.62 106 ARG A N 1
ATOM 824 C CA . ARG A 1 106 ? -15.672 -1.479 -15.586 1 96.62 106 ARG A CA 1
ATOM 825 C C . ARG A 1 106 ? -15.5 -2.709 -16.469 1 96.62 106 ARG A C 1
ATOM 827 O O . ARG A 1 106 ? -14.922 -2.627 -17.547 1 96.62 106 ARG A O 1
ATOM 834 N N . ILE A 1 107 ? -15.969 -3.783 -16 1 97.19 107 ILE A N 1
ATOM 835 C CA . ILE A 1 107 ? -15.648 -5.035 -16.688 1 97.19 107 ILE A CA 1
ATOM 836 C C . ILE A 1 107 ? -16.828 -5.453 -17.562 1 97.19 107 ILE A C 1
ATOM 838 O O . ILE A 1 107 ? -17.953 -4.98 -17.375 1 97.19 107 ILE A O 1
ATOM 842 N N . ASP A 1 108 ? -16.516 -6.316 -18.516 1 97.38 108 ASP A N 1
ATOM 843 C CA . ASP A 1 108 ? -17.516 -6.871 -19.438 1 97.38 108 ASP A CA 1
ATOM 844 C C . ASP A 1 108 ? -17.391 -8.391 -19.516 1 97.38 108 ASP A C 1
ATOM 846 O O . ASP A 1 108 ? -16.656 -9 -18.75 1 97.38 108 ASP A O 1
ATOM 850 N N . ASN A 1 109 ? -18.125 -8.953 -20.422 1 97 109 ASN A N 1
ATOM 851 C CA . ASN A 1 109 ? -18.172 -10.406 -20.516 1 97 109 ASN A CA 1
ATOM 852 C C . ASN A 1 109 ? -16.844 -10.977 -20.984 1 97 109 ASN A C 1
ATOM 854 O O . ASN A 1 109 ? -16.469 -12.086 -20.609 1 97 109 ASN A O 1
ATOM 858 N N . THR A 1 110 ? -16.172 -10.211 -21.781 1 98.06 110 THR A N 1
ATOM 859 C CA . THR A 1 110 ? -14.852 -10.648 -22.234 1 98.06 110 THR A CA 1
ATOM 860 C C . THR A 1 110 ? -13.891 -10.758 -21.062 1 98.06 110 THR A C 1
ATOM 862 O O . THR A 1 110 ? -13.102 -11.703 -20.984 1 98.06 110 THR A O 1
ATOM 865 N N . PHE A 1 111 ? -13.984 -9.789 -20.219 1 98.12 111 PHE A N 1
ATOM 866 C CA . PHE A 1 111 ? -13.18 -9.82 -19.016 1 98.12 111 PHE A CA 1
ATOM 867 C C . PHE A 1 111 ? -13.484 -11.055 -18.188 1 98.12 111 PHE A C 1
ATOM 869 O O . PHE A 1 111 ? -12.578 -11.766 -17.75 1 98.12 111 PHE A O 1
ATOM 876 N N . ILE A 1 112 ? -14.742 -11.352 -17.969 1 98.19 112 ILE A N 1
ATOM 877 C CA . ILE A 1 112 ? -15.203 -12.477 -17.156 1 98.19 112 ILE A CA 1
ATOM 878 C C . ILE A 1 112 ? -14.742 -13.789 -17.781 1 98.19 112 ILE A C 1
ATOM 880 O O . ILE A 1 112 ? -14.266 -14.68 -17.078 1 98.19 112 ILE A O 1
ATOM 884 N N . LYS A 1 113 ? -14.867 -13.898 -19.047 1 98.38 113 LYS A N 1
ATOM 885 C CA . LYS A 1 113 ? -14.391 -15.078 -19.766 1 98.38 113 LYS A CA 1
ATOM 886 C C . LYS A 1 113 ? -12.898 -15.289 -19.547 1 98.38 113 LYS A C 1
ATOM 888 O O . LYS A 1 113 ? -12.445 -16.422 -19.359 1 98.38 113 LYS A O 1
ATOM 893 N N . GLY A 1 114 ? -12.133 -14.188 -19.594 1 98.5 114 GLY A N 1
ATOM 894 C CA . GLY A 1 114 ? -10.711 -14.266 -19.328 1 98.5 114 GLY A CA 1
ATOM 895 C C . GLY A 1 114 ? -10.383 -14.805 -17.938 1 98.5 114 GLY A C 1
ATOM 896 O O . GLY A 1 114 ? -9.453 -15.594 -17.781 1 98.5 114 GLY A O 1
ATOM 897 N N . LEU A 1 115 ? -11.148 -14.398 -16.938 1 98.69 115 LEU A N 1
ATOM 898 C CA . LEU A 1 115 ? -10.938 -14.906 -15.578 1 98.69 115 LEU A CA 1
ATOM 899 C C . LEU A 1 115 ? -11.227 -16.406 -15.508 1 98.69 115 LEU A C 1
ATOM 901 O O . LEU A 1 115 ? -10.492 -17.141 -14.859 1 98.69 115 LEU A O 1
ATOM 905 N N . LYS A 1 116 ? -12.312 -16.797 -16.141 1 98.62 116 LYS A N 1
ATOM 906 C CA . LYS A 1 116 ? -12.664 -18.219 -16.172 1 98.62 116 LYS A CA 1
ATOM 907 C C . LYS A 1 116 ? -11.555 -19.047 -16.797 1 98.62 116 LYS A C 1
ATOM 909 O O . LYS A 1 116 ? -11.227 -20.141 -16.312 1 98.62 116 LYS A O 1
ATOM 914 N N . GLU A 1 117 ? -11.023 -18.547 -17.844 1 98.69 117 GLU A N 1
ATOM 915 C CA . GLU A 1 117 ? -9.945 -19.25 -18.531 1 98.69 117 GLU A CA 1
ATOM 916 C C . GLU A 1 117 ? -8.711 -19.375 -17.641 1 98.69 117 GLU A C 1
ATOM 918 O O . GLU A 1 117 ? -8.109 -20.453 -17.562 1 98.69 117 GLU A O 1
ATOM 923 N N . ILE A 1 118 ? -8.32 -18.297 -16.969 1 98.62 118 ILE A N 1
ATOM 924 C CA . ILE A 1 118 ? -7.18 -18.344 -16.062 1 98.62 118 ILE A CA 1
ATOM 925 C C . ILE A 1 118 ? -7.457 -19.344 -14.945 1 98.62 118 ILE A C 1
ATOM 927 O O . ILE A 1 118 ? -6.582 -20.141 -14.578 1 98.62 118 ILE A O 1
ATOM 931 N N . ASN A 1 119 ? -8.703 -19.281 -14.383 1 98.44 119 ASN A N 1
ATOM 932 C CA . ASN A 1 119 ? -9.055 -20.172 -13.281 1 98.44 119 ASN A CA 1
ATOM 933 C C . ASN A 1 119 ? -9.008 -21.641 -13.711 1 98.44 119 ASN A C 1
ATOM 935 O O . ASN A 1 119 ? -8.648 -22.516 -12.922 1 98.44 119 ASN A O 1
ATOM 939 N N . GLU A 1 120 ? -9.367 -21.922 -14.969 1 98.44 120 GLU A N 1
ATOM 940 C CA . GLU A 1 120 ? -9.266 -23.281 -15.5 1 98.44 120 GLU A CA 1
ATOM 941 C C . GLU A 1 120 ? -7.809 -23.719 -15.602 1 98.44 120 GLU A C 1
ATOM 943 O O . GLU A 1 120 ? -7.488 -24.891 -15.359 1 98.44 120 GLU A O 1
ATOM 948 N N . VAL A 1 121 ? -6.969 -22.859 -16.031 1 98.44 121 VAL A N 1
ATOM 949 C CA . VAL A 1 121 ? -5.547 -23.156 -16.094 1 98.44 121 VAL A CA 1
ATOM 950 C C . VAL A 1 121 ? -5.016 -23.484 -14.703 1 98.44 121 VAL A C 1
ATOM 952 O O . VAL A 1 121 ? -4.258 -24.438 -14.523 1 98.44 121 VAL A O 1
ATOM 955 N N . ILE A 1 122 ? -5.422 -22.672 -13.703 1 97.75 122 ILE A N 1
ATOM 956 C CA . ILE A 1 122 ? -5.012 -22.906 -12.32 1 97.75 122 ILE A CA 1
ATOM 957 C C . ILE A 1 122 ? -5.473 -24.297 -11.875 1 97.75 122 ILE A C 1
ATOM 959 O O . ILE A 1 122 ? -4.699 -25.047 -11.281 1 97.75 122 ILE A O 1
ATOM 963 N N . ARG A 1 123 ? -6.727 -24.609 -12.195 1 97.62 123 ARG A N 1
ATOM 964 C CA . ARG A 1 123 ? -7.27 -25.922 -11.867 1 97.62 123 ARG A CA 1
ATOM 965 C C . ARG A 1 123 ? -6.402 -27.031 -12.453 1 97.62 123 ARG A C 1
ATOM 967 O O . ARG A 1 123 ? -6.055 -28 -11.758 1 97.62 123 ARG A O 1
ATOM 974 N N . ARG A 1 124 ? -6.043 -26.938 -13.672 1 98.06 124 ARG A N 1
ATOM 975 C CA . ARG A 1 124 ? -5.219 -27.938 -14.352 1 98.06 124 ARG A CA 1
ATOM 976 C C . ARG A 1 124 ? -3.832 -28.016 -13.719 1 98.06 124 ARG A C 1
ATOM 978 O O . ARG A 1 124 ? -3.299 -29.109 -13.531 1 98.06 124 ARG A O 1
ATOM 985 N N . ASP A 1 125 ? -3.262 -26.797 -13.453 1 97.31 125 ASP A N 1
ATOM 986 C CA . ASP A 1 125 ? -1.96 -26.781 -12.789 1 97.31 125 ASP A CA 1
ATOM 987 C C . ASP A 1 125 ? -1.99 -27.578 -11.492 1 97.31 125 ASP A C 1
ATOM 989 O O . ASP A 1 125 ? -1.075 -28.359 -11.219 1 97.31 125 ASP A O 1
ATOM 993 N N . ILE A 1 126 ? -3.062 -27.391 -10.727 1 95.31 126 ILE A N 1
ATOM 994 C CA . ILE A 1 126 ? -3.191 -28.047 -9.422 1 95.31 126 ILE A CA 1
ATOM 995 C C . ILE A 1 126 ? -3.352 -29.547 -9.609 1 95.31 126 ILE A C 1
ATOM 997 O O . ILE A 1 126 ? -2.699 -30.328 -8.922 1 95.31 126 ILE A O 1
ATOM 1001 N N . ILE A 1 127 ? -4.176 -30 -10.555 1 95.94 127 ILE A N 1
ATOM 1002 C CA . ILE A 1 127 ? -4.41 -31.406 -10.836 1 95.94 127 ILE A CA 1
ATOM 1003 C C . ILE A 1 127 ? -3.102 -32.062 -11.258 1 95.94 127 ILE A C 1
ATOM 1005 O O . ILE A 1 127 ? -2.818 -33.188 -10.859 1 95.94 127 ILE A O 1
ATOM 1009 N N . ASN A 1 128 ? -2.332 -31.359 -11.977 1 96.69 128 ASN A N 1
ATOM 1010 C CA . ASN A 1 128 ? -1.066 -31.875 -12.477 1 96.69 128 ASN A CA 1
ATOM 1011 C C . ASN A 1 128 ? 0.055 -31.719 -11.453 1 96.69 128 ASN A C 1
ATOM 1013 O O . ASN A 1 128 ? 1.219 -31.984 -11.758 1 96.69 128 ASN A O 1
ATOM 1017 N N . LYS A 1 129 ? -0.281 -31.172 -10.336 1 94.88 129 LYS A N 1
ATOM 1018 C CA . LYS A 1 129 ? 0.644 -30.969 -9.227 1 94.88 129 LYS A CA 1
ATOM 1019 C C . LYS A 1 129 ? 1.776 -30.031 -9.625 1 94.88 129 LYS A C 1
ATOM 1021 O O . LYS A 1 129 ? 2.912 -30.188 -9.172 1 94.88 129 LYS A O 1
ATOM 1026 N N . ASP A 1 130 ? 1.487 -29.234 -10.609 1 94.56 130 ASP A N 1
ATOM 1027 C CA . ASP A 1 130 ? 2.385 -28.141 -10.953 1 94.56 130 ASP A CA 1
ATOM 1028 C C . ASP A 1 130 ? 2.082 -26.891 -10.125 1 94.56 130 ASP A C 1
ATOM 1030 O O . ASP A 1 130 ? 1.602 -25.891 -10.656 1 94.56 130 ASP A O 1
ATOM 1034 N N . PHE A 1 131 ? 2.467 -26.984 -8.906 1 89.75 131 PHE A N 1
ATOM 1035 C CA . PHE A 1 131 ? 2.078 -25.969 -7.941 1 89.75 131 PHE A CA 1
ATOM 1036 C C . PHE A 1 131 ? 2.805 -24.656 -8.219 1 89.75 131 PHE A C 1
ATOM 1038 O O . PHE A 1 131 ? 2.268 -23.578 -7.957 1 89.75 131 PHE A O 1
ATOM 1045 N N . HIS A 1 132 ? 3.967 -24.734 -8.758 1 89.88 132 HIS A N 1
ATOM 1046 C CA . HIS A 1 132 ? 4.695 -23.531 -9.141 1 89.88 132 HIS A CA 1
ATOM 1047 C C . HIS A 1 132 ? 3.912 -22.703 -10.164 1 89.88 132 HIS A C 1
ATOM 1049 O O . HIS A 1 132 ? 3.693 -21.516 -9.969 1 89.88 132 HIS A O 1
ATOM 1055 N N . SER A 1 133 ? 3.457 -23.375 -11.156 1 94.12 133 SER A N 1
ATOM 1056 C CA . SER A 1 133 ? 2.656 -22.703 -12.172 1 94.12 133 SER A CA 1
ATOM 1057 C C . SER A 1 133 ? 1.319 -22.234 -11.602 1 94.12 133 SER A C 1
ATOM 1059 O O . SER A 1 133 ? 0.823 -21.172 -11.969 1 94.12 133 SER A O 1
ATOM 1061 N N . ALA A 1 134 ? 0.74 -23.031 -10.719 1 94.88 134 ALA A N 1
ATOM 1062 C CA . ALA A 1 134 ? -0.539 -22.672 -10.109 1 94.88 134 ALA A CA 1
ATOM 1063 C C . ALA A 1 134 ? -0.447 -21.344 -9.383 1 94.88 134 ALA A C 1
ATOM 1065 O O . ALA A 1 134 ? -1.318 -20.484 -9.539 1 94.88 134 ALA A O 1
ATOM 1066 N N . ILE A 1 135 ? 0.663 -21.156 -8.664 1 92.62 135 ILE A N 1
ATOM 1067 C CA . ILE A 1 135 ? 0.862 -19.938 -7.895 1 92.62 135 ILE A CA 1
ATOM 1068 C C . ILE A 1 135 ? 1.013 -18.75 -8.844 1 92.62 135 ILE A C 1
ATOM 1070 O O . ILE A 1 135 ? 0.445 -1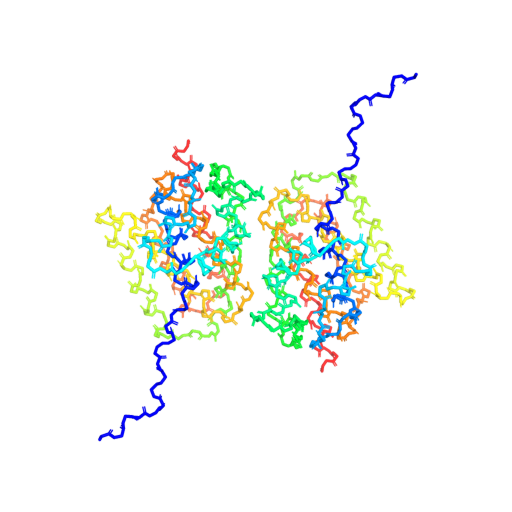7.688 -8.609 1 92.62 135 ILE A O 1
ATOM 1074 N N . LYS A 1 136 ? 1.723 -18.891 -9.922 1 92.69 136 LYS A N 1
ATOM 1075 C CA . LYS A 1 136 ? 1.928 -17.844 -10.906 1 92.69 136 LYS A CA 1
ATOM 1076 C C . LYS A 1 136 ? 0.616 -17.453 -11.586 1 92.69 136 LYS A C 1
ATOM 1078 O O . LYS A 1 136 ? 0.307 -16.281 -11.734 1 92.69 136 LYS A O 1
ATOM 1083 N N . HIS A 1 137 ? -0.12 -18.438 -11.977 1 96.38 137 HIS A N 1
ATOM 1084 C CA . HIS A 1 137 ? -1.391 -18.172 -12.641 1 96.38 137 HIS A CA 1
ATOM 1085 C C . HIS A 1 137 ? -2.408 -17.578 -11.672 1 96.38 137 HIS A C 1
ATOM 1087 O O . HIS A 1 137 ? -3.238 -16.766 -12.062 1 96.38 137 HIS A O 1
ATOM 1093 N N . ASP A 1 138 ? -2.375 -18.031 -10.438 1 95.31 138 ASP A N 1
ATOM 1094 C CA . ASP A 1 138 ? -3.211 -17.406 -9.406 1 95.31 138 ASP A CA 1
ATOM 1095 C C . ASP A 1 138 ? -2.916 -15.922 -9.273 1 95.31 138 ASP A C 1
ATOM 1097 O O . ASP A 1 138 ? -3.836 -15.102 -9.18 1 95.31 138 ASP A O 1
ATOM 1101 N N . ALA A 1 139 ? -1.661 -15.602 -9.281 1 93.12 139 ALA A N 1
ATOM 1102 C CA . ALA A 1 139 ? -1.261 -14.203 -9.25 1 93.12 139 ALA A CA 1
ATOM 1103 C C . ALA A 1 139 ? -1.812 -13.445 -10.453 1 93.12 139 ALA A C 1
ATOM 1105 O O . ALA A 1 139 ? -2.252 -12.297 -10.328 1 93.12 139 ALA A O 1
ATOM 1106 N N . ASP A 1 140 ? -1.783 -14.039 -11.578 1 94.94 140 ASP A N 1
ATOM 1107 C CA . ASP A 1 140 ? -2.314 -13.43 -12.789 1 94.94 140 ASP A CA 1
ATOM 1108 C C . ASP A 1 140 ? -3.811 -13.148 -12.656 1 94.94 140 ASP A C 1
ATOM 1110 O O . ASP A 1 140 ? -4.301 -12.125 -13.133 1 94.94 140 ASP A O 1
ATOM 1114 N N . PHE A 1 141 ? -4.516 -14.133 -12.047 1 97.81 141 PHE A N 1
ATOM 1115 C CA . PHE A 1 141 ? -5.949 -13.992 -11.805 1 97.81 141 PHE A CA 1
ATOM 1116 C C . PHE A 1 141 ? -6.238 -12.719 -11.008 1 97.81 141 PHE A C 1
ATOM 1118 O O . PHE A 1 141 ? -7.059 -11.898 -11.43 1 97.81 141 PHE A O 1
ATOM 1125 N N . HIS A 1 142 ? -5.555 -12.492 -10 1 96.31 142 HIS A N 1
ATOM 1126 C CA . HIS A 1 142 ? -5.777 -11.344 -9.125 1 96.31 142 HIS A CA 1
ATOM 1127 C C . HIS A 1 142 ? -5.277 -10.055 -9.766 1 96.31 142 HIS A C 1
ATOM 1129 O O . HIS A 1 142 ? -5.906 -9.008 -9.633 1 96.31 142 HIS A O 1
ATOM 1135 N N . PHE A 1 143 ? -4.191 -10.195 -10.43 1 95.25 143 PHE A N 1
ATOM 1136 C CA . PHE A 1 143 ? -3.643 -9.016 -11.094 1 95.25 143 PHE A CA 1
ATOM 1137 C C . PHE A 1 143 ? -4.609 -8.492 -12.156 1 95.25 143 PHE A C 1
ATOM 1139 O O . PHE A 1 143 ? -4.746 -7.281 -12.328 1 95.25 143 PHE A O 1
ATOM 1146 N N . LYS A 1 144 ? -5.176 -9.391 -12.898 1 97.19 144 LYS A N 1
ATOM 1147 C CA . LYS A 1 144 ? -6.148 -9 -13.914 1 97.19 144 LYS A CA 1
ATOM 1148 C C . LYS A 1 144 ? -7.27 -8.164 -13.305 1 97.19 144 LYS A C 1
ATOM 1150 O O . LYS A 1 144 ? -7.695 -7.168 -13.891 1 97.19 144 LYS A O 1
ATOM 1155 N N . ILE A 1 145 ? -7.73 -8.523 -12.172 1 97.88 145 ILE A N 1
ATOM 1156 C CA . ILE A 1 145 ? -8.789 -7.809 -11.477 1 97.88 145 ILE A CA 1
ATOM 1157 C C . ILE A 1 145 ? -8.289 -6.434 -11.031 1 97.88 145 ILE A C 1
ATOM 1159 O O . ILE A 1 145 ? -8.961 -5.422 -11.25 1 97.88 145 ILE A O 1
ATOM 1163 N N . VAL A 1 146 ? -7.137 -6.387 -10.422 1 97.31 146 VAL A N 1
ATOM 1164 C CA . VAL A 1 146 ? -6.543 -5.145 -9.938 1 97.31 146 VAL A CA 1
ATOM 1165 C C . VAL A 1 146 ? -6.379 -4.164 -11.102 1 97.31 146 VAL A C 1
ATOM 1167 O O . VAL A 1 146 ? -6.688 -2.979 -10.969 1 97.31 146 VAL 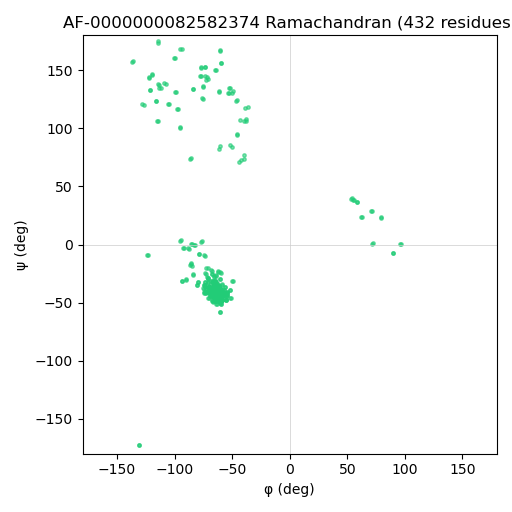A O 1
ATOM 1170 N N . LYS A 1 147 ? -5.906 -4.637 -12.242 1 96.69 147 LYS A N 1
ATOM 1171 C CA . LYS A 1 147 ? -5.723 -3.793 -13.422 1 96.69 147 LYS A CA 1
ATOM 1172 C C . LYS A 1 147 ? -7.051 -3.207 -13.891 1 96.69 147 LYS A C 1
ATOM 1174 O O . LYS A 1 147 ? -7.113 -2.047 -14.297 1 96.69 147 LYS A O 1
ATOM 1179 N N . ALA A 1 148 ? -8.094 -3.992 -13.812 1 97.75 148 ALA A N 1
ATOM 1180 C CA . ALA A 1 148 ? -9.414 -3.568 -14.281 1 97.75 148 ALA A CA 1
ATOM 1181 C C . ALA A 1 148 ? -9.969 -2.441 -13.414 1 97.75 148 ALA A C 1
ATOM 1183 O O . ALA A 1 148 ? -10.82 -1.672 -13.852 1 97.75 148 ALA A O 1
ATOM 1184 N N . ALA A 1 149 ? -9.531 -2.363 -12.172 1 97.12 149 ALA A N 1
ATOM 1185 C CA . ALA A 1 149 ? -9.992 -1.318 -11.266 1 97.12 149 ALA A CA 1
ATOM 1186 C C . ALA A 1 149 ? -9.492 0.054 -11.703 1 97.12 149 ALA A C 1
ATOM 1188 O O . ALA A 1 149 ? -10.031 1.082 -11.281 1 97.12 149 ALA A O 1
ATOM 1189 N N . GLU A 1 150 ? -8.398 0.096 -12.492 1 95.88 150 GLU A N 1
ATOM 1190 C CA . GLU A 1 150 ? -7.824 1.325 -13.023 1 95.88 150 GLU A CA 1
ATOM 1191 C C . GLU A 1 150 ? -7.543 2.334 -11.914 1 95.88 150 GLU A C 1
ATOM 1193 O O . GLU A 1 150 ? -7.895 3.51 -12.031 1 95.88 150 GLU A O 1
ATOM 1198 N N . ASN A 1 151 ? -7.094 1.874 -10.852 1 94.62 151 ASN A N 1
ATOM 1199 C CA . ASN A 1 151 ? -6.586 2.676 -9.75 1 94.62 151 ASN A CA 1
ATOM 1200 C C . ASN A 1 151 ? -5.09 2.451 -9.531 1 94.62 151 ASN A C 1
ATOM 1202 O O . ASN A 1 151 ? -4.684 1.414 -9.008 1 94.62 151 ASN A O 1
ATOM 1206 N N . LYS A 1 152 ? -4.34 3.381 -9.898 1 90 152 LYS A N 1
ATOM 1207 C CA . LYS A 1 152 ? -2.885 3.238 -9.922 1 90 152 LYS A CA 1
ATOM 1208 C C . LYS A 1 152 ? -2.332 3.064 -8.508 1 90 152 LYS A C 1
ATOM 1210 O O . LYS A 1 152 ? -1.301 2.418 -8.312 1 90 152 LYS A O 1
ATOM 1215 N N . TYR A 1 153 ? -2.975 3.58 -7.492 1 89.25 153 TYR A N 1
ATOM 1216 C CA . TYR A 1 153 ? -2.49 3.449 -6.121 1 89.25 153 TYR A CA 1
ATOM 1217 C C . TYR A 1 153 ? -2.686 2.029 -5.605 1 89.25 153 TYR A C 1
ATOM 1219 O O . TYR A 1 153 ? -1.793 1.464 -4.973 1 89.25 153 TYR A O 1
ATOM 1227 N N . ILE A 1 154 ? -3.836 1.479 -5.93 1 94.38 154 ILE A N 1
ATOM 1228 C CA . ILE A 1 154 ? -4.055 0.084 -5.559 1 94.38 154 ILE A CA 1
ATOM 1229 C C . ILE A 1 154 ? -3.049 -0.806 -6.285 1 94.38 154 ILE A C 1
ATOM 1231 O O . ILE A 1 154 ? -2.404 -1.655 -5.664 1 94.38 154 ILE A O 1
ATOM 1235 N N . GLU A 1 155 ? -2.934 -0.584 -7.566 1 92.75 155 GLU A N 1
ATOM 1236 C CA . GLU A 1 155 ? -2.051 -1.403 -8.391 1 92.75 155 GLU A CA 1
ATOM 1237 C C . GLU A 1 155 ? -0.617 -1.364 -7.871 1 92.75 155 GLU A C 1
ATOM 1239 O O . GLU A 1 155 ? 0.024 -2.406 -7.723 1 92.75 155 GLU A O 1
ATOM 1244 N N . ASN A 1 156 ? -0.142 -0.234 -7.523 1 85.44 156 ASN A N 1
ATOM 1245 C CA . ASN A 1 156 ? 1.229 -0.074 -7.051 1 85.44 156 ASN A CA 1
ATOM 1246 C C . ASN A 1 156 ? 1.439 -0.753 -5.703 1 85.44 156 ASN A C 1
ATOM 1248 O O . ASN A 1 156 ? 2.453 -1.421 -5.488 1 85.44 156 ASN A O 1
ATOM 1252 N N . MET A 1 157 ? 0.492 -0.667 -4.832 1 88.44 157 MET A N 1
ATOM 1253 C CA . MET A 1 157 ? 0.621 -1.236 -3.494 1 88.44 157 MET A CA 1
ATOM 1254 C C . MET A 1 157 ? 0.526 -2.758 -3.539 1 88.44 157 MET A C 1
ATOM 1256 O O . MET A 1 157 ? 1.349 -3.453 -2.941 1 88.44 157 MET A O 1
ATOM 1260 N N . VAL A 1 158 ? -0.382 -3.223 -4.344 1 90.25 158 VAL A N 1
ATOM 1261 C CA . VAL A 1 158 ? -0.655 -4.656 -4.301 1 90.25 158 VAL A CA 1
ATOM 1262 C C . VAL A 1 158 ? 0.407 -5.406 -5.102 1 90.25 158 VAL A C 1
ATOM 1264 O O . VAL A 1 158 ? 0.745 -6.547 -4.777 1 90.25 158 VAL A O 1
ATOM 1267 N N . THR A 1 159 ? 0.887 -4.844 -6.152 1 83 159 THR A N 1
ATOM 1268 C CA . THR A 1 159 ? 1.899 -5.512 -6.965 1 83 159 THR A CA 1
ATOM 1269 C C . THR A 1 159 ? 3.123 -5.863 -6.121 1 83 159 THR A C 1
ATOM 1271 O O . THR A 1 159 ? 3.633 -6.984 -6.195 1 83 159 THR A O 1
ATOM 1274 N N . MET A 1 160 ? 3.5 -4.992 -5.32 1 81.06 160 MET A N 1
ATOM 1275 C CA . MET A 1 160 ? 4.641 -5.25 -4.445 1 81.06 160 MET A CA 1
ATOM 1276 C C . MET A 1 160 ? 4.297 -6.301 -3.4 1 81.06 160 MET A C 1
ATOM 1278 O O . MET A 1 160 ? 5.074 -7.23 -3.17 1 81.06 160 MET A O 1
ATOM 1282 N N . MET A 1 161 ? 3.188 -6.23 -2.811 1 88.12 161 MET A N 1
ATOM 1283 C CA . MET A 1 161 ? 2.805 -7.133 -1.729 1 88.12 161 MET A CA 1
ATOM 1284 C C . MET A 1 161 ? 2.551 -8.539 -2.26 1 88.12 161 MET A C 1
ATOM 1286 O O . MET A 1 161 ? 2.893 -9.531 -1.604 1 88.12 161 MET A O 1
ATOM 1290 N N . GLN A 1 162 ? 1.997 -8.594 -3.42 1 88.19 162 GLN A N 1
ATOM 1291 C CA . GLN A 1 162 ? 1.735 -9.898 -4.027 1 88.19 162 GLN A CA 1
ATOM 1292 C C . GLN A 1 162 ? 3.035 -10.641 -4.316 1 88.19 162 GLN A C 1
ATOM 1294 O O . GLN A 1 162 ? 3.092 -11.867 -4.215 1 88.19 162 GLN A O 1
ATOM 1299 N N . ALA A 1 163 ? 4.02 -9.922 -4.723 1 90.06 163 ALA A N 1
ATOM 1300 C CA . ALA A 1 163 ? 5.328 -10.539 -4.945 1 90.06 163 ALA A CA 1
ATOM 1301 C C . ALA A 1 163 ? 5.875 -11.148 -3.66 1 90.06 163 ALA A C 1
ATOM 1303 O O . ALA A 1 163 ? 6.438 -12.242 -3.676 1 90.06 163 ALA A O 1
ATOM 1304 N N . HIS A 1 164 ? 5.688 -10.516 -2.57 1 90.31 164 HIS A N 1
ATOM 1305 C CA . HIS A 1 164 ? 6.117 -11.055 -1.284 1 90.31 164 HIS A CA 1
ATOM 1306 C C . HIS A 1 164 ? 5.297 -12.273 -0.892 1 90.31 164 HIS A C 1
ATOM 1308 O O . HIS A 1 164 ? 5.832 -13.242 -0.341 1 90.31 164 HIS A O 1
ATOM 1314 N N . VAL A 1 165 ? 4.066 -12.219 -1.163 1 90.62 165 VAL A N 1
ATOM 1315 C CA . VAL A 1 165 ? 3.203 -13.359 -0.863 1 90.62 165 VAL A CA 1
ATOM 1316 C C . VAL A 1 165 ? 3.654 -14.578 -1.664 1 90.62 165 VAL A C 1
ATOM 1318 O O . VAL A 1 165 ? 3.791 -15.672 -1.114 1 90.62 165 VAL A O 1
ATOM 1321 N N . ARG A 1 166 ? 3.9 -14.398 -2.936 1 91.12 166 ARG A N 1
ATOM 1322 C CA . ARG A 1 166 ? 4.391 -15.5 -3.764 1 91.12 166 ARG A CA 1
ATOM 1323 C C . ARG A 1 166 ? 5.703 -16.047 -3.221 1 91.12 166 ARG A C 1
ATOM 1325 O O . ARG A 1 166 ? 5.902 -17.266 -3.18 1 91.12 166 ARG A O 1
ATOM 1332 N N . ARG A 1 167 ? 6.523 -15.156 -2.859 1 90.94 167 ARG A N 1
ATOM 1333 C CA . ARG A 1 167 ? 7.801 -15.57 -2.279 1 90.94 167 ARG A CA 1
ATOM 1334 C C . ARG A 1 167 ? 7.586 -16.469 -1.067 1 90.94 167 ARG A C 1
ATOM 1336 O O . ARG A 1 167 ? 8.266 -17.484 -0.914 1 90.94 167 ARG A O 1
ATOM 1343 N N . PHE A 1 168 ? 6.664 -16.109 -0.273 1 87.94 168 PHE A N 1
ATOM 1344 C CA . PHE A 1 168 ? 6.336 -16.906 0.899 1 87.94 168 PHE A CA 1
ATOM 1345 C C . PHE A 1 168 ? 5.832 -18.297 0.49 1 87.94 168 PHE A C 1
ATOM 1347 O O . PHE A 1 168 ? 6.223 -19.297 1.081 1 87.94 168 PHE A O 1
ATOM 1354 N N . PHE A 1 169 ? 5.035 -18.328 -0.444 1 86.25 169 PHE A N 1
ATOM 1355 C CA . PHE A 1 169 ? 4.48 -19.578 -0.919 1 86.25 169 PHE A CA 1
ATOM 1356 C C . PHE A 1 169 ? 5.586 -20.516 -1.414 1 86.25 169 PHE A C 1
ATOM 1358 O O . PHE A 1 169 ? 5.629 -21.688 -1.047 1 86.25 169 PHE A O 1
ATOM 1365 N N . PHE A 1 170 ? 6.434 -19.969 -2.119 1 86.12 170 PHE A N 1
ATOM 1366 C CA . PHE A 1 170 ? 7.527 -20.781 -2.65 1 86.12 170 PHE A CA 1
ATOM 1367 C C . PHE A 1 170 ? 8.477 -21.203 -1.538 1 86.12 170 PHE A C 1
ATOM 1369 O O . PHE A 1 170 ? 8.891 -22.359 -1.472 1 86.12 170 PHE A O 1
ATOM 1376 N N . HIS A 1 171 ? 8.727 -20.328 -0.716 1 84.38 171 HIS A N 1
ATOM 1377 C CA . HIS A 1 171 ? 9.688 -20.594 0.353 1 84.38 171 HIS A CA 1
ATOM 1378 C C . HIS A 1 171 ? 9.148 -21.641 1.327 1 84.38 171 HIS A C 1
ATOM 1380 O O . HIS A 1 171 ? 9.898 -22.5 1.796 1 84.38 171 HIS A O 1
ATOM 1386 N N . GLU A 1 172 ? 7.926 -21.562 1.599 1 82.19 172 GLU A N 1
ATOM 1387 C CA . GLU A 1 172 ? 7.332 -22.469 2.58 1 82.19 172 GLU A CA 1
ATOM 1388 C C . GLU A 1 172 ? 6.711 -23.688 1.905 1 82.19 172 GLU A C 1
ATOM 1390 O O . GLU A 1 172 ? 6.031 -24.484 2.555 1 82.19 172 GLU A O 1
ATOM 1395 N N . SER A 1 173 ? 6.883 -23.766 0.599 1 81.06 173 SER A N 1
ATOM 1396 C CA . SER A 1 173 ? 6.355 -24.875 -0.181 1 81.06 173 SER A CA 1
ATOM 1397 C C . SER A 1 173 ? 4.855 -25.047 0.028 1 81.06 173 SER A C 1
ATOM 1399 O O . SER A 1 173 ? 4.371 -26.156 0.247 1 81.06 173 SER A O 1
ATOM 1401 N N . LEU A 1 174 ? 4.328 -23.875 0.11 1 81.38 174 LEU A N 1
ATOM 1402 C CA . LEU A 1 174 ? 2.871 -23.891 0.195 1 81.38 174 LEU A CA 1
ATOM 1403 C C . LEU A 1 174 ? 2.25 -24.156 -1.172 1 81.38 174 LEU A C 1
ATOM 1405 O O . LEU A 1 174 ? 2.82 -23.781 -2.199 1 81.38 174 LEU A O 1
ATOM 1409 N N . THR A 1 175 ? 1.141 -24.875 -1.153 1 83.25 175 THR A N 1
ATOM 1410 C CA . THR A 1 175 ? 0.446 -25.203 -2.393 1 83.25 175 THR A CA 1
ATOM 1411 C C . THR A 1 175 ? -0.975 -24.641 -2.381 1 83.25 175 THR A C 1
ATOM 1413 O O . THR A 1 175 ? -1.553 -24.422 -1.314 1 83.25 175 THR A O 1
ATOM 1416 N N . LEU A 1 176 ? -1.352 -24.281 -3.545 1 86.56 176 LEU A N 1
ATOM 1417 C CA . LEU A 1 176 ? -2.758 -23.922 -3.688 1 86.56 176 LEU A CA 1
ATOM 1418 C C . LEU A 1 176 ? -3.639 -25.172 -3.691 1 86.56 176 LEU A C 1
ATOM 1420 O O . LEU A 1 176 ? -3.275 -26.188 -4.281 1 86.56 176 LEU A O 1
ATOM 1424 N N . SER A 1 177 ? -4.684 -25.047 -2.951 1 84.56 177 SER A N 1
ATOM 1425 C CA . SER A 1 177 ? -5.613 -26.172 -2.906 1 84.56 177 SER A CA 1
ATOM 1426 C C . SER A 1 177 ? -6.734 -26 -3.926 1 84.56 177 SER A C 1
ATOM 1428 O O . SER A 1 177 ? -6.879 -24.938 -4.523 1 84.56 177 SER A O 1
ATOM 1430 N N . LYS A 1 178 ? -7.434 -27.078 -4.086 1 88.69 178 LYS A N 1
ATOM 1431 C CA . LYS A 1 178 ? -8.609 -27.047 -4.953 1 88.69 178 LYS A CA 1
ATOM 1432 C C . LYS A 1 178 ? -9.625 -26.031 -4.457 1 88.69 178 LYS A C 1
ATOM 1434 O O . LYS A 1 178 ? -10.43 -25.516 -5.238 1 88.69 178 LYS A O 1
ATOM 1439 N N . GLN A 1 179 ? -9.547 -25.766 -3.236 1 90.62 179 GLN A N 1
ATOM 1440 C CA . GLN A 1 179 ? -10.445 -24.781 -2.639 1 90.62 179 GLN A CA 1
ATOM 1441 C C . GLN A 1 179 ? -10.242 -23.406 -3.26 1 90.62 179 GLN A C 1
ATOM 1443 O O . GLN A 1 179 ? -11.203 -22.625 -3.404 1 90.62 179 GLN A O 1
ATOM 1448 N N . CYS A 1 180 ? -9.016 -23.109 -3.586 1 91.94 180 CYS A N 1
ATOM 1449 C CA . CYS A 1 180 ? -8.719 -21.828 -4.207 1 91.94 180 CYS A CA 1
ATOM 1450 C C . CYS A 1 180 ? -9.5 -21.656 -5.504 1 91.94 180 CYS A C 1
ATOM 1452 O O . CYS A 1 180 ? -10.062 -20.594 -5.758 1 91.94 180 CYS A O 1
ATOM 1454 N N . VAL A 1 181 ? -9.641 -22.703 -6.289 1 95.44 181 VAL A N 1
ATOM 1455 C CA . VAL A 1 181 ? -10.352 -22.688 -7.566 1 95.44 181 VAL A CA 1
ATOM 1456 C C . VAL A 1 181 ? -11.836 -22.438 -7.336 1 95.44 181 VAL A C 1
ATOM 1458 O O . VAL A 1 181 ? -12.453 -21.641 -8.047 1 95.44 181 VAL A O 1
ATOM 1461 N N . MET A 1 182 ? -12.359 -23.031 -6.352 1 96.38 182 MET A N 1
ATOM 1462 C CA . MET A 1 182 ? -13.773 -22.859 -6.027 1 96.38 182 MET A CA 1
ATOM 1463 C C . MET A 1 182 ? -14.055 -21.438 -5.555 1 96.38 182 MET A C 1
ATOM 1465 O O . MET A 1 182 ? -15.094 -20.859 -5.883 1 96.38 182 MET A O 1
ATOM 1469 N N . GLU A 1 183 ? -13.188 -20.938 -4.824 1 96.38 183 GLU A N 1
ATOM 1470 C CA . GLU A 1 183 ? -13.328 -19.562 -4.352 1 96.38 183 GLU A CA 1
ATOM 1471 C C . GLU A 1 183 ? -13.266 -18.562 -5.512 1 96.38 183 GLU A C 1
ATOM 1473 O O . GLU A 1 183 ? -14.023 -17.594 -5.547 1 96.38 183 GLU A O 1
ATOM 1478 N N . HIS A 1 184 ? -12.375 -18.812 -6.457 1 97.88 184 HIS A N 1
ATOM 1479 C CA . HIS A 1 184 ? -12.328 -18 -7.66 1 97.88 184 HIS A CA 1
ATOM 1480 C C . HIS A 1 184 ? -13.656 -18.047 -8.414 1 97.88 184 HIS A C 1
ATOM 1482 O O . HIS A 1 184 ? -14.125 -17.031 -8.93 1 97.88 184 HIS A O 1
ATOM 1488 N N . GLU A 1 185 ? -14.234 -19.219 -8.453 1 98.38 185 GLU A N 1
ATOM 1489 C CA . GLU A 1 185 ? -15.523 -19.359 -9.117 1 98.38 185 GLU A CA 1
ATOM 1490 C C . GLU A 1 185 ? -16.578 -18.469 -8.461 1 98.38 185 GLU A C 1
ATOM 1492 O O . GLU A 1 185 ? -17.406 -17.859 -9.148 1 98.38 185 GLU A O 1
ATOM 1497 N N . LYS A 1 186 ? -16.594 -18.422 -7.184 1 98.44 186 LYS A N 1
ATOM 1498 C CA . LYS A 1 186 ? -17.516 -17.562 -6.461 1 98.44 186 LYS A CA 1
ATOM 1499 C C . LYS A 1 186 ? -17.266 -16.094 -6.773 1 98.44 186 LYS A C 1
ATOM 1501 O O . LYS A 1 186 ? -18.219 -15.312 -6.922 1 98.44 186 LYS A O 1
ATOM 1506 N N . ILE A 1 187 ? -16.016 -15.68 -6.844 1 98.5 187 ILE A N 1
ATOM 1507 C CA . ILE A 1 187 ? -15.648 -14.312 -7.203 1 98.5 187 ILE A CA 1
ATOM 1508 C C . ILE A 1 187 ? -16.156 -13.992 -8.609 1 98.5 187 ILE A C 1
ATOM 1510 O O . ILE A 1 187 ? -16.781 -12.953 -8.828 1 98.5 187 ILE A O 1
ATOM 1514 N N . ILE A 1 188 ? -15.93 -14.945 -9.547 1 98.75 188 ILE A N 1
ATOM 1515 C CA . ILE A 1 188 ? -16.344 -14.781 -10.93 1 98.75 188 ILE A CA 1
ATOM 1516 C C . ILE A 1 188 ? -17.875 -14.656 -10.992 1 98.75 188 ILE A C 1
ATOM 1518 O O . ILE A 1 188 ? -18.406 -13.789 -11.688 1 98.75 188 ILE A O 1
ATOM 1522 N N . GLU A 1 189 ? -18.562 -15.516 -10.258 1 98.44 189 GLU A N 1
ATOM 1523 C CA . GLU A 1 189 ? -20.016 -15.453 -10.203 1 98.44 189 GLU A CA 1
ATOM 1524 C C . GLU A 1 189 ? -20.5 -14.109 -9.664 1 98.44 189 GLU A C 1
ATOM 1526 O O . GLU A 1 189 ? -21.469 -13.539 -10.18 1 98.44 189 GLU A O 1
ATOM 1531 N N . ALA A 1 190 ? -19.875 -13.633 -8.672 1 98.5 190 ALA A N 1
ATOM 1532 C CA . ALA A 1 190 ? -20.219 -12.336 -8.102 1 98.5 190 ALA A CA 1
ATOM 1533 C C . ALA A 1 190 ? -20.016 -11.219 -9.125 1 98.5 190 ALA A C 1
ATOM 1535 O O . ALA A 1 190 ? -20.812 -10.281 -9.195 1 98.5 190 ALA A O 1
ATOM 1536 N N . PHE A 1 191 ? -18.922 -11.281 -9.938 1 98.5 191 PHE A N 1
ATOM 1537 C CA . PHE A 1 191 ? -18.703 -10.336 -11.023 1 98.5 191 PHE A CA 1
ATOM 1538 C C . PHE A 1 191 ? -19.828 -10.406 -12.047 1 98.5 191 PHE A C 1
ATOM 1540 O O . PHE A 1 191 ? -20.328 -9.375 -12.492 1 98.5 191 PHE A O 1
ATOM 1547 N N . GLN A 1 192 ? -20.219 -11.578 -12.383 1 97.94 192 GLN A N 1
ATOM 1548 C CA . GLN A 1 192 ? -21.266 -11.781 -13.367 1 97.94 192 GLN A CA 1
ATOM 1549 C C . GLN A 1 192 ? -22.578 -11.156 -12.906 1 97.94 192 GLN A C 1
ATOM 1551 O O . GLN A 1 192 ? -23.328 -10.586 -13.703 1 97.94 192 GLN A O 1
ATOM 1556 N N . ASN A 1 193 ? -22.859 -11.25 -11.656 1 97.75 193 ASN A N 1
ATOM 1557 C CA . ASN A 1 193 ? -24.109 -10.75 -11.086 1 97.75 193 ASN A CA 1
ATOM 1558 C C . ASN A 1 193 ? -23.984 -9.289 -10.664 1 97.75 193 ASN A C 1
ATOM 1560 O O . ASN A 1 193 ? -24.922 -8.719 -10.109 1 97.75 193 ASN A O 1
ATOM 1564 N N . ARG A 1 194 ? -22.828 -8.758 -10.805 1 97.69 194 ARG A N 1
ATOM 1565 C CA . ARG A 1 194 ? -22.547 -7.375 -10.453 1 97.69 194 ARG A CA 1
ATOM 1566 C C . ARG A 1 194 ? -22.844 -7.109 -8.984 1 97.69 194 ARG A C 1
ATOM 1568 O O . ARG A 1 194 ? -23.438 -6.086 -8.641 1 97.69 194 ARG A O 1
ATOM 1575 N N . ASP A 1 195 ? -22.562 -8.055 -8.219 1 98.06 195 ASP A N 1
ATOM 1576 C CA . ASP A 1 195 ? -22.812 -7.961 -6.781 1 98.06 195 ASP A CA 1
ATOM 1577 C C . ASP A 1 195 ? -21.547 -7.512 -6.039 1 98.06 195 ASP A C 1
ATOM 1579 O O . ASP A 1 195 ? -20.688 -8.328 -5.703 1 98.06 195 ASP A O 1
ATOM 1583 N N . LYS A 1 196 ? -21.469 -6.27 -5.688 1 97.38 196 LYS A N 1
ATOM 1584 C CA . LYS A 1 196 ? -20.281 -5.668 -5.082 1 97.38 196 LYS A CA 1
ATOM 1585 C C . LYS A 1 196 ? -20.016 -6.242 -3.693 1 97.38 196 LYS A C 1
ATOM 1587 O O . LYS A 1 196 ? -18.859 -6.469 -3.314 1 97.38 196 LYS A O 1
ATOM 1592 N N . ASP A 1 197 ? -21.047 -6.5 -2.984 1 97.12 197 ASP A N 1
ATOM 1593 C CA . ASP A 1 197 ? -20.875 -7.043 -1.638 1 97.12 197 ASP A CA 1
ATOM 1594 C C . ASP A 1 197 ? -20.281 -8.445 -1.677 1 97.12 197 ASP A C 1
ATOM 1596 O O . ASP A 1 197 ? -19.359 -8.758 -0.926 1 97.12 197 ASP A O 1
ATOM 1600 N N . LEU A 1 198 ? -20.766 -9.258 -2.539 1 98.06 198 LEU A N 1
ATOM 1601 C CA . LEU A 1 198 ? -20.312 -10.641 -2.607 1 98.06 198 LEU A CA 1
ATOM 1602 C C . LEU A 1 198 ? -18.906 -10.719 -3.191 1 98.06 198 LEU A C 1
ATOM 1604 O O . LEU A 1 198 ? -18.109 -11.562 -2.783 1 98.06 198 LEU A O 1
ATOM 1608 N N . VAL A 1 199 ? -18.594 -9.906 -4.184 1 98.12 199 VAL A N 1
ATOM 1609 C CA . VAL A 1 199 ? -17.25 -9.969 -4.758 1 98.12 199 VAL A CA 1
ATOM 1610 C C . VAL A 1 199 ? -16.219 -9.594 -3.701 1 98.12 199 VAL A C 1
ATOM 1612 O O . VAL A 1 199 ? -15.156 -10.211 -3.607 1 98.12 199 VAL A O 1
ATOM 1615 N N . SER A 1 200 ? -16.531 -8.539 -2.934 1 97.19 200 SER A N 1
ATOM 1616 C CA . SER A 1 200 ? -15.656 -8.133 -1.835 1 97.19 200 SER A CA 1
ATOM 1617 C C . SER A 1 200 ? -15.492 -9.266 -0.821 1 97.19 200 SER A C 1
ATOM 1619 O O . SER A 1 200 ? -14.367 -9.602 -0.442 1 97.19 200 SER A O 1
ATOM 1621 N N . LYS A 1 201 ? -16.609 -9.828 -0.449 1 97 201 LYS A N 1
ATOM 1622 C CA . LYS A 1 201 ? -16.609 -10.891 0.548 1 97 201 LYS A CA 1
ATOM 1623 C C . LYS A 1 201 ? -15.773 -12.086 0.082 1 97 201 LYS A C 1
ATOM 1625 O O . LYS A 1 201 ? -14.898 -12.562 0.81 1 97 201 LYS A O 1
ATOM 1630 N N . TYR A 1 202 ? -15.969 -12.562 -1.091 1 97.38 202 TYR A N 1
ATOM 1631 C CA . TYR A 1 202 ? -15.305 -13.766 -1.574 1 97.38 202 TYR A CA 1
ATOM 1632 C C . TYR A 1 202 ? -13.836 -13.5 -1.884 1 97.38 202 TYR A C 1
ATOM 1634 O O . TYR A 1 202 ? -12.984 -14.375 -1.711 1 97.38 202 TYR A O 1
ATOM 1642 N N . THR A 1 203 ? -13.516 -12.289 -2.33 1 97.12 203 THR A N 1
ATOM 1643 C CA . THR A 1 203 ? -12.109 -11.945 -2.533 1 97.12 203 THR A CA 1
ATOM 1644 C C . THR A 1 203 ? -11.352 -11.977 -1.212 1 97.12 203 THR A C 1
ATOM 1646 O O . THR A 1 203 ? -10.266 -12.562 -1.131 1 97.12 203 THR A O 1
ATOM 1649 N N . LYS A 1 204 ? -11.914 -11.406 -0.184 1 95.44 204 LYS A N 1
ATOM 1650 C CA . LYS A 1 204 ? -11.273 -11.445 1.129 1 95.44 204 LYS A CA 1
ATOM 1651 C C . LYS A 1 204 ? -11.109 -12.883 1.613 1 95.44 204 LYS A C 1
ATOM 1653 O O . LYS A 1 204 ? -10.047 -13.25 2.123 1 95.44 204 LYS A O 1
ATOM 1658 N N . LEU A 1 205 ? -12.133 -13.648 1.43 1 94.06 205 LEU A N 1
ATOM 1659 C CA . LEU A 1 205 ? -12.094 -15.047 1.852 1 94.06 205 LEU A CA 1
ATOM 1660 C C . LEU A 1 205 ? -10.992 -15.805 1.12 1 94.06 205 LEU A C 1
ATOM 1662 O O . LEU A 1 205 ? -10.281 -16.609 1.724 1 94.06 205 LEU A O 1
ATOM 1666 N N . ASN A 1 206 ? -10.875 -15.602 -0.162 1 94.25 206 ASN A N 1
ATOM 1667 C CA . ASN A 1 206 ? -9.867 -16.266 -0.979 1 94.25 206 ASN A CA 1
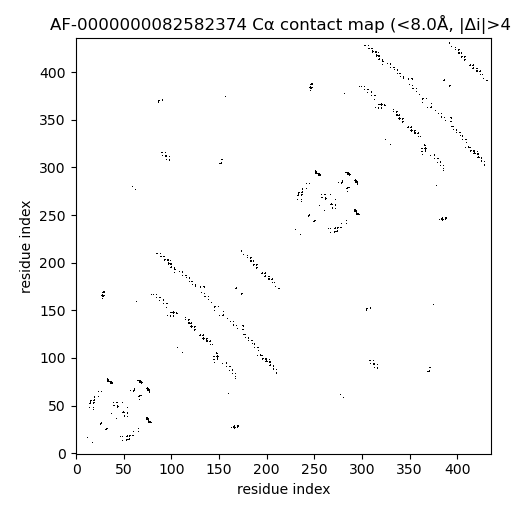ATOM 1668 C C . ASN A 1 206 ? -8.453 -16 -0.457 1 94.25 206 ASN A C 1
ATOM 1670 O O . ASN A 1 206 ? -7.629 -16.922 -0.399 1 94.25 206 ASN A O 1
ATOM 1674 N N . TRP A 1 207 ? -8.133 -14.828 0.001 1 90.38 207 TRP A N 1
ATOM 1675 C CA . TRP A 1 207 ? -6.812 -14.453 0.502 1 90.38 207 TRP A CA 1
ATOM 1676 C C . TRP A 1 207 ? -6.613 -14.945 1.932 1 90.38 207 TRP A C 1
ATOM 1678 O O . TRP A 1 207 ? -5.5 -15.305 2.322 1 90.38 207 TRP A O 1
ATOM 1688 N N . ARG A 1 208 ? -7.668 -15 2.682 1 84.44 208 ARG A N 1
ATOM 1689 C CA . ARG A 1 208 ? -7.578 -15.453 4.066 1 84.44 208 ARG A CA 1
ATOM 1690 C C . ARG A 1 208 ? -7.375 -16.953 4.145 1 84.44 208 ARG A C 1
ATOM 1692 O O . ARG A 1 208 ? -6.707 -17.453 5.055 1 84.44 208 ARG A O 1
ATOM 1699 N N . SER A 1 209 ? -7.992 -17.625 3.219 1 84.06 209 SER A N 1
ATOM 1700 C CA . SER A 1 209 ? -7.898 -19.094 3.221 1 84.06 209 SER A CA 1
ATOM 1701 C C . SER A 1 209 ? -6.457 -19.547 3.035 1 84.06 209 SER A C 1
ATOM 1703 O O . SER A 1 209 ? -6.109 -20.672 3.412 1 84.06 209 SER A O 1
ATOM 1705 N N . SER A 1 210 ? -5.707 -18.703 2.473 1 73.81 210 SER A N 1
ATOM 1706 C CA . SER A 1 210 ? -4.301 -19.047 2.271 1 73.81 210 SER A CA 1
ATOM 1707 C C . SER A 1 210 ? -3.568 -19.172 3.604 1 73.81 210 SER A C 1
ATOM 1709 O O . SER A 1 210 ? -2.643 -19.984 3.732 1 73.81 210 SER A O 1
ATOM 1711 N N . ILE A 1 211 ? -3.971 -18.359 4.613 1 69.12 211 ILE A N 1
ATOM 1712 C CA . ILE A 1 211 ? -3.381 -18.391 5.945 1 69.12 211 ILE A CA 1
ATOM 1713 C C . ILE A 1 211 ? -3.705 -19.719 6.621 1 69.12 211 ILE A C 1
ATOM 1715 O O . ILE A 1 211 ? -2.848 -20.312 7.281 1 69.12 211 ILE A O 1
ATOM 1719 N N . ASP A 1 212 ? -4.945 -20.109 6.453 1 68.44 212 ASP A N 1
ATOM 1720 C CA . ASP A 1 212 ? -5.379 -21.359 7.078 1 68.44 212 ASP A CA 1
ATOM 1721 C C . ASP A 1 212 ? -4.559 -22.547 6.574 1 68.44 212 ASP A C 1
ATOM 1723 O O . ASP A 1 212 ? -4.227 -23.453 7.34 1 68.44 212 ASP A O 1
ATOM 1727 N N . GLU A 1 213 ? -4.281 -22.516 5.422 1 63.31 213 GLU A N 1
ATOM 1728 C CA . GLU A 1 213 ? -3.445 -23.594 4.875 1 63.31 213 GLU A CA 1
ATOM 1729 C C . GLU A 1 213 ? -2.043 -23.547 5.473 1 63.31 213 GLU A C 1
ATOM 1731 O O . GLU A 1 213 ? -1.435 -24.594 5.711 1 63.31 213 GLU A O 1
ATOM 1736 N N . PHE A 1 214 ? -1.627 -22.344 5.699 1 63 214 PHE A N 1
ATOM 1737 C CA . PHE A 1 214 ? -0.326 -22.141 6.328 1 63 214 PHE A CA 1
ATOM 1738 C C . PHE A 1 214 ? -0.309 -22.734 7.734 1 63 214 PHE A C 1
ATOM 1740 O O . PHE A 1 214 ? 0.664 -23.375 8.133 1 63 214 PHE A O 1
ATOM 1747 N N . TYR A 1 215 ? -1.318 -22.359 8.523 1 60.81 215 TYR A N 1
ATOM 1748 C CA . TYR A 1 215 ? -1.354 -22.828 9.906 1 60.81 215 TYR A CA 1
ATOM 1749 C C . TYR A 1 215 ? -1.672 -24.328 9.961 1 60.81 215 TYR A C 1
ATOM 1751 O O . TYR A 1 215 ? -1.33 -25 10.938 1 60.81 215 TYR A O 1
ATOM 1759 N N . LYS A 1 216 ? -2.35 -24.844 9.07 1 57.06 216 LYS A N 1
ATOM 1760 C CA . LYS A 1 216 ? -2.521 -26.297 9.102 1 57.06 216 LYS A CA 1
ATOM 1761 C C . LYS A 1 216 ? -1.182 -27 8.969 1 57.06 216 LYS A C 1
ATOM 1763 O O . LYS A 1 216 ? -0.985 -28.078 9.539 1 57.06 216 LYS A O 1
ATOM 1768 N N . ASP A 1 217 ? -0.33 -26.453 8.211 1 48.09 217 ASP A N 1
ATOM 1769 C CA . ASP A 1 217 ? 0.93 -27.141 7.977 1 48.09 217 ASP A CA 1
ATOM 1770 C C . ASP A 1 217 ? 1.949 -26.828 9.062 1 48.09 217 ASP A C 1
ATOM 1772 O O . ASP A 1 217 ? 2.986 -27.484 9.164 1 48.09 217 ASP A O 1
ATOM 1776 N N . VAL A 1 218 ? 1.619 -25.688 9.828 1 46.38 218 VAL A N 1
ATOM 1777 C CA . VAL A 1 218 ? 2.527 -25.484 10.945 1 46.38 218 VAL A CA 1
ATOM 1778 C C . VAL A 1 218 ? 2.029 -26.266 12.164 1 46.38 218 VAL A C 1
ATOM 1780 O O . VAL A 1 218 ? 0.833 -26.266 12.461 1 46.38 218 VAL A O 1
ATOM 1783 N N . MET B 1 1 ? 31.375 10.258 37.812 1 29.5 1 MET B N 1
ATOM 1784 C CA . MET B 1 1 ? 29.938 10 37.812 1 29.5 1 MET B CA 1
ATOM 1785 C C . MET B 1 1 ? 29.562 9.031 36.688 1 29.5 1 MET B C 1
ATOM 1787 O O . MET B 1 1 ? 29.969 9.211 35.531 1 29.5 1 MET B O 1
ATOM 1791 N N . PRO B 1 2 ? 29.281 7.695 36.906 1 38.31 2 PRO B N 1
ATOM 1792 C CA . PRO B 1 2 ? 29.125 6.68 35.875 1 38.31 2 PRO B CA 1
ATOM 1793 C C . PRO B 1 2 ? 27.969 6.996 34.906 1 38.31 2 PRO B C 1
ATOM 1795 O O . PRO B 1 2 ? 26.875 7.355 35.344 1 38.31 2 PRO B O 1
ATOM 1798 N N . ILE B 1 3 ? 28.281 7.809 33.906 1 39.84 3 ILE B N 1
ATOM 1799 C CA . ILE B 1 3 ? 27.312 8.023 32.844 1 39.84 3 ILE B CA 1
ATOM 1800 C C . ILE B 1 3 ? 26.719 6.688 32.406 1 39.84 3 ILE B C 1
ATOM 1802 O O . ILE B 1 3 ? 27.453 5.75 32.094 1 39.84 3 ILE B O 1
ATOM 1806 N N . PRO B 1 4 ? 25.562 6.316 33 1 43.91 4 PRO B N 1
ATOM 1807 C CA . PRO B 1 4 ? 24.969 5.027 32.625 1 43.91 4 PRO B CA 1
ATOM 1808 C C . PRO B 1 4 ? 25.078 4.727 31.141 1 43.91 4 PRO B C 1
ATOM 1810 O O . PRO B 1 4 ? 24.875 5.617 30.312 1 43.91 4 PRO B O 1
ATOM 1813 N N . LYS B 1 5 ? 25.891 3.883 30.766 1 43.69 5 LYS B N 1
ATOM 1814 C CA . LYS B 1 5 ? 26.188 3.414 29.406 1 43.69 5 LYS B CA 1
ATOM 1815 C C . LYS B 1 5 ? 24.891 3.053 28.672 1 43.69 5 LYS B C 1
ATOM 1817 O O . LYS B 1 5 ? 24.922 2.801 27.469 1 43.69 5 LYS B O 1
ATOM 1822 N N . ASP B 1 6 ? 23.938 2.609 29.438 1 40.06 6 ASP B N 1
ATOM 1823 C CA . ASP B 1 6 ? 22.734 2.123 28.781 1 40.06 6 ASP B CA 1
ATOM 1824 C C . ASP B 1 6 ? 21.859 3.285 28.297 1 40.06 6 ASP B C 1
ATOM 1826 O O . ASP B 1 6 ? 20.641 3.16 28.219 1 40.06 6 ASP B O 1
ATOM 1830 N N . TYR B 1 7 ? 22.266 4.59 28.469 1 40.72 7 TYR B N 1
ATOM 1831 C CA . TYR B 1 7 ? 21.391 5.621 27.922 1 40.72 7 TYR B CA 1
ATOM 1832 C C . TYR B 1 7 ? 21.031 5.324 26.469 1 40.72 7 TYR B C 1
ATOM 1834 O O . TYR B 1 7 ? 21.922 5.215 25.609 1 40.72 7 TYR B O 1
ATOM 1842 N N . LEU B 1 8 ? 20.047 4.523 26.234 1 42.16 8 LEU B N 1
ATOM 1843 C CA . LEU B 1 8 ? 19.5 4.426 24.891 1 42.16 8 LEU B CA 1
ATOM 1844 C C . LEU B 1 8 ? 19.438 5.797 24.219 1 42.16 8 LEU B C 1
ATOM 1846 O O . LEU B 1 8 ? 18.688 6.672 24.656 1 42.16 8 LEU B O 1
ATOM 1850 N N . ALA B 1 9 ? 20.406 6.332 23.828 1 44.78 9 ALA B N 1
ATOM 1851 C CA . ALA B 1 9 ? 20.422 7.582 23.078 1 44.78 9 ALA B CA 1
ATOM 1852 C C . ALA B 1 9 ? 19.234 7.672 22.125 1 44.78 9 ALA B C 1
ATOM 1854 O O . ALA B 1 9 ? 18.781 6.652 21.609 1 44.78 9 ALA B O 1
ATOM 1855 N N . PRO B 1 10 ? 18.375 8.727 22.375 1 47.91 10 PRO B N 1
ATOM 1856 C CA . PRO B 1 10 ? 17.25 8.891 21.453 1 47.91 10 PRO B CA 1
ATOM 1857 C C . PRO B 1 10 ? 17.625 8.578 20 1 47.91 10 PRO B C 1
ATOM 1859 O O . PRO B 1 10 ? 18.734 8.867 19.578 1 47.91 10 PRO B O 1
ATOM 1862 N N . VAL B 1 11 ? 17.25 7.555 19.484 1 54.28 11 VAL B N 1
ATOM 1863 C CA . VAL B 1 11 ? 17.594 7.152 18.125 1 54.28 11 VAL B CA 1
ATOM 1864 C C . VAL B 1 11 ? 17.5 8.359 17.188 1 54.28 11 VAL B C 1
ATOM 1866 O O . VAL B 1 11 ? 16.406 8.844 16.906 1 54.28 11 VAL B O 1
ATOM 1869 N N . THR B 1 12 ? 18.406 9.281 17.25 1 70.12 12 THR B N 1
ATOM 1870 C CA . THR B 1 12 ? 18.562 10.43 16.375 1 70.12 12 THR B CA 1
ATOM 1871 C C . THR B 1 12 ? 18.438 10.008 14.906 1 70.12 12 THR B C 1
ATOM 1873 O O . THR B 1 12 ? 18.984 8.977 14.508 1 70.12 12 THR B O 1
ATOM 1876 N N . LEU B 1 13 ? 17.516 10.641 14.227 1 77.06 13 LEU B N 1
ATOM 1877 C CA . LEU B 1 13 ? 17.344 10.352 12.805 1 77.06 13 LEU B CA 1
ATOM 1878 C C . LEU B 1 13 ? 18.672 10.477 12.062 1 77.06 13 LEU B C 1
ATOM 1880 O O . LEU B 1 13 ? 19.453 11.383 12.336 1 77.06 13 LEU B O 1
ATOM 1884 N N . SER B 1 14 ? 18.938 9.578 11.273 1 87.5 14 SER B N 1
ATOM 1885 C CA . SER B 1 14 ? 20.094 9.688 10.375 1 87.5 14 SER B CA 1
ATOM 1886 C C . SER B 1 14 ? 19.969 10.906 9.469 1 87.5 14 SER B C 1
ATOM 1888 O O . SER B 1 14 ? 18.875 11.484 9.344 1 87.5 14 SER B O 1
ATOM 1890 N N . ALA B 1 15 ? 21.047 11.359 9.008 1 90.44 15 ALA B N 1
ATOM 1891 C CA . ALA B 1 15 ? 21.062 12.492 8.086 1 90.44 15 ALA B CA 1
ATOM 1892 C C . ALA B 1 15 ? 20.125 12.258 6.914 1 90.44 15 ALA B C 1
ATOM 1894 O O . ALA B 1 15 ? 19.406 13.164 6.488 1 90.44 15 ALA B O 1
ATOM 1895 N N . LYS B 1 16 ? 20.062 11.062 6.41 1 90.81 16 LYS B N 1
ATOM 1896 C CA . LYS B 1 16 ? 19.172 10.688 5.316 1 90.81 16 LYS B CA 1
ATOM 1897 C C . LYS B 1 16 ? 17.703 10.836 5.723 1 90.81 16 LYS B C 1
ATOM 1899 O O . LYS B 1 16 ? 16.906 11.391 4.977 1 90.81 16 LYS B O 1
ATOM 1904 N N . GLU B 1 17 ? 17.438 10.367 6.934 1 91.12 17 GLU B N 1
ATOM 1905 C CA . GLU B 1 17 ? 16.078 10.422 7.422 1 91.12 17 GLU B CA 1
ATOM 1906 C C . GLU B 1 17 ? 15.625 11.859 7.648 1 91.12 17 GLU B C 1
ATOM 1908 O O . GLU B 1 17 ? 14.477 12.211 7.363 1 91.12 17 GLU B O 1
ATOM 1913 N N . LYS B 1 18 ? 16.484 12.57 8.164 1 93.62 18 LYS B N 1
ATOM 1914 C CA . LYS B 1 18 ? 16.188 13.984 8.375 1 93.62 18 LYS B CA 1
ATOM 1915 C C . LYS B 1 18 ? 15.906 14.695 7.055 1 93.62 18 LYS B C 1
ATOM 1917 O O . LYS B 1 18 ? 14.93 15.438 6.934 1 93.62 18 LYS B O 1
ATOM 1922 N N . ALA B 1 19 ? 16.812 14.492 6.078 1 95.62 19 ALA B N 1
ATOM 1923 C CA . ALA B 1 19 ? 16.625 15.086 4.754 1 95.62 19 ALA B CA 1
ATOM 1924 C C . ALA B 1 19 ? 15.297 14.641 4.141 1 95.62 19 ALA B C 1
ATOM 1926 O O . ALA B 1 19 ? 14.555 15.461 3.598 1 95.62 19 ALA B O 1
ATOM 1927 N N . LEU B 1 20 ? 15.031 13.367 4.281 1 93.88 20 LEU B N 1
ATOM 1928 C CA . LEU B 1 20 ? 13.805 12.797 3.725 1 93.88 20 LEU B CA 1
AT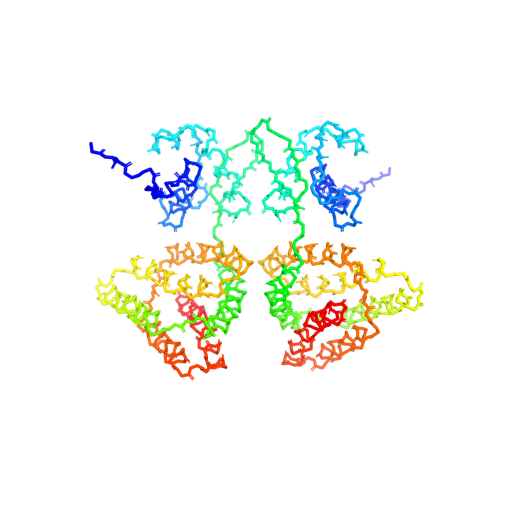OM 1929 C C . LEU B 1 20 ? 12.578 13.477 4.32 1 93.88 20 LEU B C 1
ATOM 1931 O O . LEU B 1 20 ? 11.719 13.969 3.586 1 93.88 20 LEU B O 1
ATOM 1935 N N . LYS B 1 21 ? 12.555 13.531 5.578 1 93.31 21 LYS B N 1
ATOM 1936 C CA . LYS B 1 21 ? 11.398 14.086 6.277 1 93.31 21 LYS B CA 1
ATOM 1937 C C . LYS B 1 21 ? 11.219 15.562 5.945 1 93.31 21 LYS B C 1
ATOM 1939 O O . LYS B 1 21 ? 10.102 16.016 5.672 1 93.31 21 LYS B O 1
ATOM 1944 N N . GLN B 1 22 ? 12.266 16.25 5.93 1 95.69 22 GLN B N 1
ATOM 1945 C CA . GLN B 1 22 ? 12.18 17.688 5.727 1 95.69 22 GLN B CA 1
ATOM 1946 C C . GLN B 1 22 ? 11.781 18.016 4.289 1 95.69 22 GLN B C 1
ATOM 1948 O O . GLN B 1 22 ? 10.914 18.875 4.059 1 95.69 22 GLN B O 1
ATOM 1953 N N . ILE B 1 23 ? 12.391 17.391 3.346 1 96.31 23 ILE B N 1
ATOM 1954 C CA . ILE B 1 23 ? 12.078 17.656 1.945 1 96.31 23 ILE B CA 1
ATOM 1955 C C . ILE B 1 23 ? 10.633 17.234 1.652 1 96.31 23 ILE B C 1
ATOM 1957 O O . ILE B 1 23 ? 9.906 17.953 0.962 1 96.31 23 ILE B O 1
ATOM 1961 N N . GLN B 1 24 ? 10.266 16.125 2.197 1 95.38 24 GLN B N 1
ATOM 1962 C CA . GLN B 1 24 ? 8.891 15.672 2.027 1 95.38 24 GLN B CA 1
ATOM 1963 C C . GLN B 1 24 ? 7.906 16.703 2.559 1 95.38 24 GLN B C 1
ATOM 1965 O O . GLN B 1 24 ? 6.914 17.031 1.896 1 95.38 24 GLN B O 1
ATOM 1970 N N . GLU B 1 25 ? 8.227 17.219 3.727 1 94.44 25 GLU B N 1
ATOM 1971 C CA . GLU B 1 25 ? 7.363 18.234 4.332 1 94.44 25 GLU B CA 1
ATOM 1972 C C . GLU B 1 25 ? 7.277 19.469 3.457 1 94.44 25 GLU B C 1
ATOM 1974 O O . GLU B 1 25 ? 6.199 20.062 3.299 1 94.44 25 GLU B O 1
ATOM 1979 N N . TRP B 1 26 ? 8.391 19.875 2.873 1 95.81 26 TRP B N 1
ATOM 1980 C CA . TRP B 1 26 ? 8.414 21.047 2.012 1 95.81 26 TRP B CA 1
ATOM 1981 C C . TRP B 1 26 ? 7.582 20.812 0.752 1 95.81 26 TRP B C 1
ATOM 1983 O O . TRP B 1 26 ? 6.965 21.75 0.229 1 95.81 26 TRP B O 1
ATOM 1993 N N . ILE B 1 27 ? 7.559 19.609 0.337 1 96 27 ILE B N 1
ATOM 1994 C CA . ILE B 1 27 ? 6.742 19.281 -0.825 1 96 27 ILE B CA 1
ATOM 1995 C C . ILE B 1 27 ? 5.266 19.266 -0.43 1 96 27 ILE B C 1
ATOM 1997 O O . ILE B 1 27 ? 4.418 19.797 -1.149 1 96 27 ILE B O 1
ATOM 2001 N N . ILE B 1 28 ? 4.965 18.719 0.703 1 94.25 28 ILE B N 1
ATOM 2002 C CA . ILE B 1 28 ? 3.596 18.531 1.175 1 94.25 28 ILE B CA 1
ATOM 2003 C C . ILE B 1 28 ? 2.951 19.891 1.446 1 94.25 28 ILE B C 1
ATOM 2005 O O . ILE B 1 28 ? 1.824 20.141 1.016 1 94.25 28 ILE B O 1
ATOM 2009 N N . ASP B 1 29 ? 3.707 20.781 2.062 1 91.12 29 ASP B N 1
ATOM 2010 C CA . ASP B 1 29 ? 3.07 22.016 2.498 1 91.12 29 ASP B CA 1
ATOM 2011 C C . ASP B 1 29 ? 3.199 23.109 1.434 1 91.12 29 ASP B C 1
ATOM 2013 O O . ASP B 1 29 ? 2.77 24.234 1.644 1 91.12 29 ASP B O 1
ATOM 2017 N N . GLY B 1 30 ? 3.904 22.812 0.307 1 92.5 30 GLY B N 1
ATOM 2018 C CA . GLY B 1 30 ? 3.918 23.719 -0.829 1 92.5 30 GLY B CA 1
ATOM 2019 C C . GLY B 1 30 ? 5.129 24.641 -0.847 1 92.5 30 GLY B C 1
ATOM 2020 O O . GLY B 1 30 ? 5.258 25.484 -1.731 1 92.5 30 GLY B O 1
ATOM 2021 N N . THR B 1 31 ? 5.984 24.484 0.162 1 94 31 THR B N 1
ATOM 2022 C CA . THR B 1 31 ? 7.246 25.219 0.076 1 94 31 THR B CA 1
ATOM 2023 C C . THR B 1 31 ? 7.926 24.953 -1.265 1 94 31 THR B C 1
ATOM 2025 O O . THR B 1 31 ? 8.469 25.875 -1.88 1 94 31 THR B O 1
ATOM 2028 N N . PHE B 1 32 ? 7.969 23.703 -1.655 1 95.44 32 PHE B N 1
ATOM 2029 C CA . PHE B 1 32 ? 8.305 23.344 -3.029 1 95.44 32 PHE B CA 1
ATOM 2030 C C . PHE B 1 32 ? 7.039 23.094 -3.846 1 95.44 32 PHE B C 1
ATOM 2032 O O . PHE B 1 32 ? 6.281 22.172 -3.557 1 95.44 32 PHE B O 1
ATOM 2039 N N . ALA B 1 33 ? 6.844 23.938 -4.875 1 94.19 33 ALA B N 1
ATOM 2040 C CA . ALA B 1 33 ? 5.621 23.875 -5.668 1 94.19 33 ALA B CA 1
ATOM 2041 C C . ALA B 1 33 ? 5.668 22.703 -6.645 1 94.19 33 ALA B C 1
ATOM 2043 O O . ALA B 1 33 ? 6.746 22.281 -7.066 1 94.19 33 ALA B O 1
ATOM 2044 N N . PRO B 1 34 ? 4.469 22.203 -6.965 1 94.12 34 PRO B N 1
ATOM 2045 C CA . PRO B 1 34 ? 4.441 21.219 -8.047 1 94.12 34 PRO B CA 1
ATOM 2046 C C . PRO B 1 34 ? 5.137 21.719 -9.312 1 94.12 34 PRO B C 1
ATOM 2048 O O . PRO B 1 34 ? 4.918 22.844 -9.742 1 94.12 34 PRO B O 1
ATOM 2051 N N . GLY B 1 35 ? 5.984 20.922 -9.812 1 94.38 35 GLY B N 1
ATOM 2052 C CA . GLY B 1 35 ? 6.695 21.266 -11.031 1 94.38 35 GLY B CA 1
ATOM 2053 C C . GLY B 1 35 ? 7.988 22.016 -10.766 1 94.38 35 GLY B C 1
ATOM 2054 O O . GLY B 1 35 ? 8.773 22.25 -11.688 1 94.38 35 GLY B O 1
ATOM 2055 N N . GLU B 1 36 ? 8.242 22.375 -9.586 1 94.94 36 GLU B N 1
ATOM 2056 C CA . GLU B 1 36 ? 9.438 23.125 -9.234 1 94.94 36 GLU B CA 1
ATOM 2057 C C . GLU B 1 36 ? 10.688 22.25 -9.305 1 94.94 36 GLU B C 1
ATOM 2059 O O . GLU B 1 36 ? 10.648 21.078 -8.922 1 94.94 36 GLU B O 1
ATOM 2064 N N . ARG B 1 37 ? 11.734 22.844 -9.727 1 94.94 37 ARG B N 1
ATOM 2065 C CA . ARG B 1 37 ? 13.016 22.156 -9.773 1 94.94 37 ARG B CA 1
ATOM 2066 C C . ARG B 1 37 ? 13.719 22.203 -8.422 1 94.94 37 ARG B C 1
ATOM 2068 O O . ARG B 1 37 ? 13.695 23.234 -7.742 1 94.94 37 ARG B O 1
ATOM 2075 N N . ILE B 1 38 ? 14.211 21 -8.055 1 93.81 38 ILE B N 1
ATOM 2076 C CA . ILE B 1 38 ? 14.969 20.875 -6.816 1 93.81 38 ILE B CA 1
ATOM 2077 C C . ILE B 1 38 ? 16.422 20.516 -7.129 1 93.81 38 ILE B C 1
ATOM 2079 O O . ILE B 1 38 ? 16.672 19.688 -8.008 1 93.81 38 ILE B O 1
ATOM 2083 N N 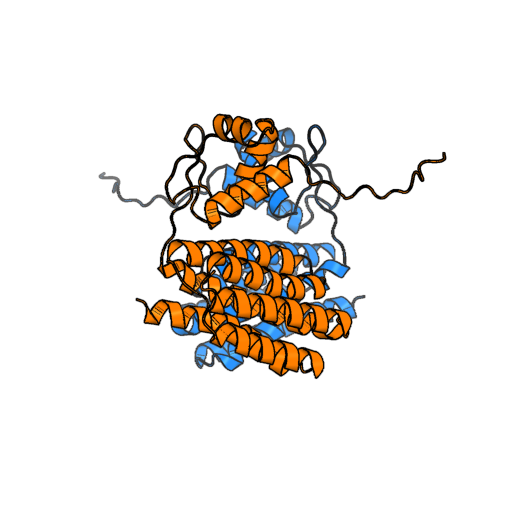. ASN B 1 39 ? 17.297 21.156 -6.426 1 90.75 39 ASN B N 1
ATOM 2084 C CA . ASN B 1 39 ? 18.734 20.969 -6.605 1 90.75 39 ASN B CA 1
ATOM 2085 C C . ASN B 1 39 ? 19.375 20.375 -5.359 1 90.75 39 ASN B C 1
ATOM 2087 O O . ASN B 1 39 ? 19.281 20.938 -4.27 1 90.75 39 ASN B O 1
ATOM 2091 N N . ASP B 1 40 ? 20.062 19.219 -5.555 1 91.5 40 ASP B N 1
ATOM 2092 C CA . ASP B 1 40 ? 20.609 18.516 -4.41 1 91.5 40 ASP B CA 1
ATOM 2093 C C . ASP B 1 40 ? 21.688 19.344 -3.711 1 91.5 40 ASP B C 1
ATOM 2095 O O . ASP B 1 40 ? 21.828 19.297 -2.486 1 91.5 40 ASP B O 1
ATOM 2099 N N . THR B 1 41 ? 22.422 20.172 -4.504 1 92.81 41 THR B N 1
ATOM 2100 C CA . THR B 1 41 ? 23.453 21.031 -3.918 1 92.81 41 THR B CA 1
ATOM 2101 C C . THR B 1 41 ? 22.828 22.094 -3.021 1 92.81 41 THR B C 1
ATOM 2103 O O . THR B 1 41 ? 23.281 22.312 -1.899 1 92.81 41 THR B O 1
ATOM 2106 N N . GLU B 1 42 ? 21.859 22.75 -3.496 1 94.25 42 GLU B N 1
ATOM 2107 C CA . GLU B 1 42 ? 21.156 23.781 -2.73 1 94.25 42 GLU B CA 1
ATOM 2108 C C . GLU B 1 42 ? 20.5 23.188 -1.486 1 94.25 42 GLU B C 1
ATOM 2110 O O . GLU B 1 42 ? 20.562 23.781 -0.408 1 94.25 42 GLU B O 1
ATOM 2115 N N . LEU B 1 43 ? 19.859 22.031 -1.647 1 95.5 43 LEU B N 1
ATOM 2116 C CA . LEU B 1 43 ? 19.219 21.375 -0.518 1 95.5 43 LEU B CA 1
ATOM 2117 C C . LEU B 1 43 ? 20.234 21.016 0.556 1 95.5 43 LEU B C 1
ATOM 2119 O O . LEU B 1 43 ? 19.969 21.172 1.75 1 95.5 43 LEU B O 1
ATOM 2123 N N . SER B 1 44 ? 21.344 20.484 0.083 1 96.06 44 SER B N 1
ATOM 2124 C CA . SER B 1 44 ? 22.422 20.156 1.003 1 96.06 44 SER B CA 1
ATOM 2125 C C . SER B 1 44 ? 22.828 21.359 1.842 1 96.06 44 SER B C 1
ATOM 2127 O O . SER B 1 44 ? 22.984 21.25 3.059 1 96.06 44 SER B O 1
ATOM 2129 N N . LYS B 1 45 ? 22.953 22.5 1.262 1 95.88 45 LYS B N 1
ATOM 2130 C CA . LYS B 1 45 ? 23.344 23.734 1.938 1 95.88 45 LYS B CA 1
ATOM 2131 C C . LYS B 1 45 ? 22.281 24.172 2.951 1 95.88 45 LYS B C 1
ATOM 2133 O O . LYS B 1 45 ? 22.609 24.469 4.102 1 95.88 45 LYS B O 1
ATOM 2138 N N . VAL B 1 46 ? 21.109 24.125 2.553 1 95.06 46 VAL B N 1
ATOM 2139 C CA . VAL B 1 46 ? 20.016 24.625 3.375 1 95.06 46 VAL B CA 1
ATOM 2140 C C . VAL B 1 46 ? 19.797 23.688 4.57 1 95.06 46 VAL B C 1
ATOM 2142 O O . VAL B 1 46 ? 19.5 24.156 5.676 1 95.06 46 VAL B O 1
ATOM 2145 N N . LEU B 1 47 ? 19.953 22.406 4.359 1 95.88 47 LEU B N 1
ATOM 2146 C CA . LEU B 1 47 ? 19.688 21.422 5.398 1 95.88 47 LEU B CA 1
ATOM 2147 C C . LEU B 1 47 ? 20.906 21.203 6.273 1 95.88 47 LEU B C 1
ATOM 2149 O O . LEU B 1 47 ? 20.812 20.625 7.355 1 95.88 47 LEU B O 1
ATOM 2153 N N . GLY B 1 48 ? 22.031 21.594 5.809 1 95.75 48 GLY B N 1
ATOM 2154 C CA . GLY B 1 48 ? 23.266 21.359 6.539 1 95.75 48 GLY B CA 1
ATOM 2155 C C . GLY B 1 48 ? 23.688 19.906 6.551 1 95.75 48 GLY B C 1
ATOM 2156 O O . GLY B 1 48 ? 24.156 19.391 7.57 1 95.75 48 GLY B O 1
ATOM 2157 N N . ILE B 1 49 ? 23.297 19.266 5.523 1 94.06 49 ILE B N 1
ATOM 2158 C CA . ILE B 1 49 ? 23.578 17.844 5.34 1 94.06 49 ILE B CA 1
ATOM 2159 C C . ILE B 1 49 ? 24.344 17.625 4.039 1 94.06 49 ILE B C 1
ATOM 2161 O O . ILE B 1 49 ? 24.141 18.359 3.064 1 94.06 49 ILE B O 1
ATOM 2165 N N . SER B 1 50 ? 25.266 16.703 4.027 1 93.5 50 SER B N 1
ATOM 2166 C CA . SER B 1 50 ? 26.016 16.438 2.814 1 93.5 50 SER B CA 1
ATOM 2167 C C . SER B 1 50 ? 25.109 16 1.669 1 93.5 50 SER B C 1
ATOM 2169 O O . SER B 1 50 ? 23.938 15.68 1.89 1 93.5 50 SER B O 1
ATOM 2171 N N . ARG B 1 51 ? 25.672 16 0.439 1 93.38 51 ARG B N 1
ATOM 2172 C CA . ARG B 1 51 ? 24.891 15.719 -0.761 1 93.38 51 ARG B CA 1
ATOM 2173 C C . ARG B 1 51 ? 24.5 14.25 -0.823 1 93.38 51 ARG B C 1
ATOM 2175 O O . ARG B 1 51 ? 23.438 13.906 -1.353 1 93.38 51 ARG B O 1
ATOM 2182 N N . THR B 1 52 ? 25.297 13.461 -0.327 1 89.94 52 THR B N 1
ATOM 2183 C CA . THR B 1 52 ? 25.047 12.031 -0.434 1 89.94 52 THR B CA 1
ATOM 2184 C C . THR B 1 52 ? 23.719 11.656 0.239 1 89.94 52 THR B C 1
ATOM 2186 O O . THR B 1 52 ? 22.812 11.133 -0.409 1 89.94 52 THR B O 1
ATOM 2189 N N . PRO B 1 53 ? 23.547 11.953 1.56 1 92.94 53 PRO B N 1
ATOM 2190 C CA . PRO B 1 53 ? 22.266 11.633 2.184 1 92.94 53 PRO B CA 1
ATOM 2191 C C . PRO B 1 53 ? 21.094 12.367 1.53 1 92.94 53 PRO B C 1
ATOM 2193 O O . PRO B 1 53 ? 19.969 11.844 1.484 1 92.94 53 PRO B O 1
ATOM 2196 N N . VAL B 1 54 ? 21.297 13.523 0.996 1 94.81 54 VAL B N 1
ATOM 2197 C CA . VAL B 1 54 ? 20.25 14.273 0.306 1 94.81 54 VAL B CA 1
ATOM 2198 C C . VAL B 1 54 ? 19.828 13.523 -0.955 1 94.81 54 VAL B C 1
ATOM 2200 O O . VAL B 1 54 ? 18.641 13.367 -1.222 1 94.81 54 VAL B O 1
ATOM 2203 N N . ARG B 1 55 ? 20.766 13.062 -1.65 1 89.19 55 ARG B N 1
ATOM 2204 C CA . ARG B 1 55 ? 20.484 12.312 -2.869 1 89.19 55 ARG B CA 1
ATOM 2205 C C . ARG B 1 55 ? 19.75 11.016 -2.557 1 89.19 55 ARG B C 1
ATOM 2207 O O . ARG B 1 55 ? 18.828 10.617 -3.283 1 89.19 55 ARG B O 1
ATOM 2214 N N . GLU B 1 56 ? 20.125 10.438 -1.521 1 88.38 56 GLU B N 1
ATOM 2215 C CA . GLU B 1 56 ? 19.438 9.227 -1.092 1 88.38 56 GLU B CA 1
ATOM 2216 C C . GLU B 1 56 ? 17.984 9.516 -0.727 1 88.38 56 GLU B C 1
ATOM 2218 O O . GLU B 1 56 ? 17.094 8.742 -1.067 1 88.38 56 GLU B O 1
ATOM 2223 N N . ALA B 1 57 ? 17.812 10.555 -0.073 1 91.94 57 ALA B N 1
ATOM 2224 C CA . ALA B 1 57 ? 16.469 10.969 0.288 1 91.94 57 ALA B CA 1
ATOM 2225 C C . ALA B 1 57 ? 15.625 11.25 -0.957 1 91.94 57 ALA B C 1
ATOM 2227 O O . ALA B 1 57 ? 14.461 10.852 -1.032 1 91.94 57 ALA B O 1
ATOM 2228 N N . LEU B 1 58 ? 16.266 11.906 -1.912 1 92.38 58 LEU B N 1
ATOM 2229 C CA . LEU B 1 58 ? 15.562 12.242 -3.143 1 92.38 58 LEU B CA 1
ATOM 2230 C C . LEU B 1 58 ? 15.203 10.984 -3.928 1 92.38 58 LEU B C 1
ATOM 2232 O O . LEU B 1 58 ? 14.156 10.922 -4.578 1 92.38 58 LEU B O 1
ATOM 2236 N N . GLN B 1 59 ? 16 10 -3.846 1 85.69 59 GLN B N 1
ATOM 2237 C CA . GLN B 1 59 ? 15.703 8.734 -4.5 1 85.69 59 GLN B CA 1
ATOM 2238 C C . GLN B 1 59 ? 14.484 8.062 -3.871 1 85.69 59 GLN B C 1
ATOM 2240 O O . GLN B 1 59 ? 13.656 7.492 -4.578 1 85.69 59 GLN B O 1
ATOM 2245 N N . ILE B 1 60 ? 14.438 8.164 -2.576 1 85.69 60 ILE B N 1
ATOM 2246 C CA . ILE B 1 60 ? 13.289 7.613 -1.875 1 85.69 60 ILE B CA 1
ATOM 2247 C C . ILE B 1 60 ? 12.031 8.391 -2.256 1 85.69 60 ILE B C 1
ATOM 2249 O O . ILE B 1 60 ? 10.984 7.801 -2.551 1 85.69 60 ILE B O 1
ATOM 2253 N N . LEU B 1 61 ? 12.164 9.648 -2.312 1 91.5 61 LEU B N 1
ATOM 2254 C CA . LEU B 1 61 ? 11.031 10.5 -2.668 1 91.5 61 LEU B CA 1
ATOM 2255 C C . LEU B 1 61 ? 10.586 10.242 -4.102 1 91.5 61 LEU B C 1
ATOM 2257 O O . LEU B 1 61 ? 9.398 10.367 -4.418 1 91.5 61 LEU B O 1
ATOM 2261 N N . LYS B 1 62 ? 11.531 9.867 -4.965 1 89.94 62 LYS B N 1
ATOM 2262 C CA . LYS B 1 62 ? 11.188 9.492 -6.332 1 89.94 62 LYS B CA 1
ATOM 2263 C C . LYS B 1 62 ? 10.328 8.234 -6.359 1 89.94 62 LYS B C 1
ATOM 2265 O O . LYS B 1 62 ? 9.297 8.195 -7.035 1 89.94 62 LYS B O 1
ATOM 2270 N N . ILE B 1 63 ? 10.719 7.328 -5.602 1 80.44 63 ILE B N 1
ATOM 2271 C CA . ILE B 1 63 ? 9.977 6.07 -5.516 1 80.44 63 ILE B CA 1
ATOM 2272 C C . ILE B 1 63 ? 8.586 6.328 -4.945 1 80.44 63 ILE B C 1
ATOM 2274 O O . ILE B 1 63 ? 7.605 5.711 -5.375 1 80.44 63 ILE B O 1
ATOM 2278 N N . GLN B 1 64 ? 8.57 7.262 -3.996 1 83.25 64 GLN B N 1
ATOM 2279 C CA . GLN B 1 64 ? 7.301 7.625 -3.371 1 83.25 64 GLN B CA 1
ATOM 2280 C C . GLN B 1 64 ? 6.496 8.562 -4.262 1 83.25 64 GLN B C 1
ATOM 2282 O O . GLN B 1 64 ? 5.395 8.984 -3.9 1 83.25 64 GLN B O 1
ATOM 2287 N N . GLU B 1 65 ? 7.055 9.047 -5.352 1 88.06 65 GLU B N 1
ATOM 2288 C CA . GLU B 1 65 ? 6.383 9.805 -6.402 1 88.06 65 GLU B CA 1
ATOM 2289 C C . GLU B 1 65 ? 6.188 11.258 -5.992 1 88.06 65 GLU B C 1
ATOM 2291 O O . GLU B 1 65 ? 5.273 11.93 -6.484 1 88.06 65 GLU B O 1
ATOM 2296 N N . PHE B 1 66 ? 7.004 11.695 -5.078 1 92.81 66 PHE B N 1
ATOM 2297 C CA . PHE B 1 66 ? 6.957 13.102 -4.703 1 92.81 66 PHE B CA 1
ATOM 2298 C C . PHE B 1 66 ? 7.793 13.945 -5.656 1 92.81 66 PHE B C 1
ATOM 2300 O O . PHE B 1 66 ? 7.539 15.141 -5.824 1 92.81 66 PHE B O 1
ATOM 2307 N N . VAL B 1 67 ? 8.828 13.242 -6.281 1 94.75 67 VAL B N 1
ATOM 2308 C CA . VAL B 1 67 ? 9.664 13.922 -7.266 1 94.75 67 VAL B CA 1
ATOM 2309 C C . VAL B 1 67 ? 9.898 13.008 -8.469 1 94.75 67 VAL B C 1
ATOM 2311 O O . VAL B 1 67 ? 9.664 11.797 -8.398 1 94.75 67 VAL B O 1
ATOM 2314 N N . GLU B 1 68 ? 10.195 13.57 -9.531 1 93.19 68 GLU B N 1
ATOM 2315 C CA . GLU B 1 68 ? 10.656 12.883 -10.734 1 93.19 68 GLU B CA 1
ATOM 2316 C C . GLU B 1 68 ? 12.117 13.203 -11.023 1 93.19 68 GLU B C 1
ATOM 2318 O O . GLU B 1 68 ? 12.555 14.344 -10.852 1 93.19 68 GLU B O 1
ATOM 2323 N N . MET B 1 69 ? 12.828 12.102 -11.344 1 87.75 69 MET B N 1
ATOM 2324 C CA . MET B 1 69 ? 14.258 12.25 -11.633 1 87.75 69 MET B CA 1
ATOM 2325 C C . MET B 1 69 ? 14.609 11.602 -12.969 1 87.75 69 MET B C 1
ATOM 2327 O O . MET B 1 69 ? 14.133 10.508 -13.281 1 87.75 69 MET B O 1
ATOM 2331 N N . LYS B 1 70 ? 15.125 12.305 -13.922 1 76.69 70 LYS B N 1
ATOM 2332 C CA . LYS B 1 70 ? 15.695 11.734 -15.141 1 76.69 70 LYS B CA 1
ATOM 2333 C C . LYS B 1 70 ? 17.219 11.875 -15.148 1 76.69 70 LYS B C 1
ATOM 2335 O O . LYS B 1 70 ? 17.75 12.859 -14.656 1 76.69 70 LYS B O 1
ATOM 2340 N N . PRO B 1 71 ? 17.844 10.82 -15.602 1 70.12 71 PRO B N 1
ATOM 2341 C CA . PRO B 1 71 ? 19.312 10.898 -15.648 1 70.12 71 PRO B CA 1
ATOM 2342 C C . PRO B 1 71 ? 19.812 12.164 -16.328 1 70.12 71 PRO B C 1
ATOM 2344 O O . PRO B 1 71 ? 19.375 12.5 -17.438 1 70.12 71 PRO B O 1
ATOM 2347 N N . GLY B 1 72 ? 20.703 12.766 -15.633 1 67.75 72 GLY B N 1
ATOM 2348 C CA . GLY B 1 72 ? 21.328 13.953 -16.188 1 67.75 72 GLY B CA 1
ATOM 2349 C C . GLY B 1 72 ? 20.406 15.164 -16.203 1 67.75 72 GLY B C 1
ATOM 2350 O O . GLY B 1 72 ? 20.781 16.219 -16.734 1 67.75 72 GLY B O 1
ATOM 2351 N N . LYS B 1 73 ? 19.25 14.922 -15.695 1 76.75 73 LYS B N 1
ATOM 2352 C CA . LYS B 1 73 ? 18.281 16.016 -15.711 1 76.75 73 LYS B CA 1
ATOM 2353 C C . LYS B 1 73 ? 17.953 16.469 -14.289 1 76.75 73 LYS B C 1
ATOM 2355 O O . LYS B 1 73 ? 18.438 15.891 -13.32 1 76.75 73 LYS B O 1
ATOM 2360 N N . GLU B 1 74 ? 17.219 17.516 -14.227 1 85.06 74 GLU B N 1
ATOM 2361 C CA . GLU B 1 74 ? 16.797 18.156 -12.984 1 85.06 74 GLU B CA 1
ATOM 2362 C C . GLU B 1 74 ? 15.766 17.312 -12.25 1 85.06 74 GLU B C 1
ATOM 2364 O O . GLU B 1 74 ? 15.031 16.531 -12.867 1 85.06 74 GLU B O 1
ATOM 2369 N N . THR B 1 75 ? 15.844 17.281 -10.891 1 94.06 75 THR B N 1
ATOM 2370 C CA . THR B 1 75 ? 14.781 16.734 -10.055 1 94.06 75 THR B CA 1
ATOM 2371 C C . THR B 1 75 ? 13.609 17.703 -9.961 1 94.06 75 THR B C 1
ATOM 2373 O O . THR B 1 75 ? 13.805 18.891 -9.68 1 94.06 75 THR B O 1
ATOM 2376 N N . ILE B 1 76 ? 12.414 17.234 -10.289 1 96.62 76 ILE B N 1
ATOM 2377 C CA . ILE B 1 76 ? 11.242 18.094 -10.32 1 96.62 76 ILE B CA 1
ATOM 2378 C C . ILE B 1 76 ? 10.18 17.562 -9.367 1 96.62 76 ILE B C 1
ATOM 2380 O O . ILE B 1 76 ? 9.938 16.344 -9.305 1 96.62 76 ILE B O 1
ATOM 2384 N N . VAL B 1 77 ? 9.633 18.438 -8.578 1 96.5 77 VAL B N 1
ATOM 2385 C CA . VAL B 1 77 ? 8.5 18.047 -7.742 1 96.5 77 VAL B CA 1
ATOM 2386 C C . VAL B 1 77 ? 7.336 17.609 -8.625 1 96.5 77 VAL B C 1
ATOM 2388 O O . VAL B 1 77 ? 6.988 18.297 -9.594 1 96.5 77 VAL B O 1
ATOM 2391 N N . THR B 1 78 ? 6.758 16.469 -8.312 1 94.62 78 THR B N 1
ATOM 2392 C CA . THR B 1 78 ? 5.688 15.914 -9.141 1 94.62 78 THR B CA 1
ATOM 2393 C C . THR B 1 78 ? 4.473 16.844 -9.133 1 94.62 78 THR B C 1
ATOM 2395 O O . THR B 1 78 ? 4.23 17.547 -8.148 1 94.62 78 THR B O 1
ATOM 2398 N N . GLN B 1 79 ? 3.738 16.797 -10.258 1 93.12 79 GLN B N 1
ATOM 2399 C CA . GLN B 1 79 ? 2.494 17.547 -10.352 1 93.12 79 GLN B CA 1
ATOM 2400 C C . GLN B 1 79 ? 1.389 16.891 -9.531 1 93.12 79 GLN B C 1
ATOM 2402 O O . GLN B 1 79 ? 1.452 15.695 -9.242 1 93.12 79 GLN B O 1
ATOM 2407 N N . ILE B 1 80 ? 0.49 17.703 -9.117 1 86.94 80 ILE B N 1
ATOM 2408 C CA . ILE B 1 80 ? -0.685 17.203 -8.406 1 86.94 80 ILE B CA 1
ATOM 2409 C C . ILE B 1 80 ? -1.903 17.266 -9.328 1 86.94 80 ILE B C 1
ATOM 2411 O O . ILE B 1 80 ? -2.207 18.312 -9.898 1 86.94 80 ILE B O 1
ATOM 2415 N N . GLN B 1 81 ? -2.441 16.094 -9.5 1 83.25 81 GLN B N 1
ATOM 2416 C CA . GLN B 1 81 ? -3.682 16.047 -10.266 1 83.25 81 GLN B CA 1
ATOM 2417 C C . GLN B 1 81 ? -4.895 15.977 -9.352 1 83.25 81 GLN B C 1
ATOM 2419 O O . GLN B 1 81 ? -4.973 15.102 -8.484 1 83.25 81 GLN B O 1
ATOM 2424 N N . HIS B 1 82 ? -5.863 16.797 -9.586 1 78.19 82 HIS B N 1
ATOM 2425 C CA . HIS B 1 82 ? -7.051 16.906 -8.742 1 78.19 82 HIS B CA 1
ATOM 2426 C C . HIS B 1 82 ? -7.785 15.57 -8.648 1 78.19 82 HIS B C 1
ATOM 2428 O O . HIS B 1 82 ? -8.266 15.195 -7.574 1 78.19 82 HIS B O 1
ATOM 2434 N N . GLU B 1 83 ? -7.758 14.867 -9.711 1 82.81 83 GLU B N 1
ATOM 2435 C CA . GLU B 1 83 ? -8.508 13.617 -9.781 1 82.81 83 GLU B CA 1
ATOM 2436 C C . GLU B 1 83 ? -7.832 12.523 -8.961 1 82.81 83 GLU B C 1
ATOM 2438 O O . GLU B 1 83 ? -8.445 11.5 -8.648 1 82.81 83 GLU B O 1
ATOM 2443 N N . ASP B 1 84 ? -6.617 12.805 -8.508 1 83.5 84 ASP B N 1
ATOM 2444 C CA . ASP B 1 84 ? -5.84 11.789 -7.801 1 83.5 84 ASP B CA 1
ATOM 2445 C C . ASP B 1 84 ? -6.398 11.539 -6.402 1 83.5 84 ASP B C 1
ATOM 2447 O O . ASP B 1 84 ? -6.27 10.438 -5.859 1 83.5 84 ASP B O 1
ATOM 2451 N N . ILE B 1 85 ? -7.062 12.555 -5.879 1 86 85 ILE B N 1
ATOM 2452 C CA . ILE B 1 85 ? -7.59 12.414 -4.527 1 86 85 ILE B CA 1
ATOM 2453 C C . ILE B 1 85 ? -8.688 11.352 -4.512 1 86 85 ILE B C 1
ATOM 2455 O O . ILE B 1 85 ? -8.852 10.625 -3.531 1 86 85 ILE B O 1
ATOM 2459 N N . LEU B 1 86 ? -9.422 11.242 -5.641 1 88.12 86 LEU B N 1
ATOM 2460 C CA . LEU B 1 86 ? -10.5 10.266 -5.758 1 88.12 86 LEU B CA 1
ATOM 2461 C C . LEU B 1 86 ? -9.938 8.852 -5.883 1 88.12 86 LEU B C 1
ATOM 2463 O O . LEU B 1 86 ? -10.641 7.875 -5.598 1 88.12 86 LEU B O 1
ATOM 2467 N N . LEU B 1 87 ? -8.719 8.766 -6.262 1 90.56 87 LEU B N 1
ATOM 2468 C CA . LEU B 1 87 ? -8.078 7.469 -6.465 1 90.56 87 LEU B CA 1
ATOM 2469 C C . LEU B 1 87 ? -7.34 7.023 -5.203 1 90.56 87 LEU B C 1
ATOM 2471 O O . LEU B 1 87 ? -7.254 5.828 -4.922 1 90.56 87 LEU B O 1
ATOM 2475 N N . ILE B 1 88 ? -6.824 7.934 -4.426 1 91.69 88 ILE B N 1
ATOM 2476 C CA . ILE B 1 88 ? -5.949 7.57 -3.316 1 91.69 88 ILE B CA 1
ATOM 2477 C C . ILE B 1 88 ? -6.781 7.352 -2.057 1 91.69 88 ILE B C 1
ATOM 2479 O O . ILE B 1 88 ? -6.453 6.496 -1.229 1 91.69 88 ILE B O 1
ATOM 2483 N N . LEU B 1 89 ? -7.906 8.023 -1.87 1 92.12 89 LEU B N 1
ATOM 2484 C CA . LEU B 1 89 ? -8.648 8 -0.614 1 92.12 89 LEU B CA 1
ATOM 2485 C C . LEU B 1 89 ? -9.281 6.637 -0.373 1 92.12 89 LEU B C 1
ATOM 2487 O O . LEU B 1 89 ? -9.227 6.113 0.742 1 92.12 89 LEU B O 1
ATOM 2491 N N . PRO B 1 90 ? -9.758 5.98 -1.425 1 93.25 90 PRO B N 1
ATOM 2492 C CA . PRO B 1 90 ? -10.391 4.688 -1.159 1 93.25 90 PRO B CA 1
ATOM 2493 C C . PRO B 1 90 ? -9.414 3.65 -0.609 1 93.25 90 PRO B C 1
ATOM 2495 O O . PRO B 1 90 ? -9.68 3.035 0.426 1 93.25 90 PRO B O 1
ATOM 2498 N N . PRO B 1 91 ? -8.258 3.455 -1.208 1 94.62 91 PRO B N 1
ATOM 2499 C CA . PRO B 1 91 ? -7.344 2.482 -0.609 1 94.62 91 PRO B CA 1
ATOM 2500 C C . PRO B 1 91 ? -6.832 2.918 0.763 1 94.62 91 PRO B C 1
ATOM 2502 O O . PRO B 1 91 ? -6.613 2.078 1.641 1 94.62 91 PRO B O 1
ATOM 2505 N N . VAL B 1 92 ? -6.637 4.148 0.992 1 94.56 92 VAL B N 1
ATOM 2506 C CA . VAL B 1 92 ? -6.242 4.641 2.307 1 94.56 92 VAL B CA 1
ATOM 2507 C C . VAL B 1 92 ? -7.324 4.297 3.332 1 94.56 92 VAL B C 1
ATOM 2509 O O . VAL B 1 92 ? -7.02 3.799 4.418 1 94.56 92 VAL B O 1
ATOM 2512 N N . SER B 1 93 ? -8.523 4.527 2.922 1 95.25 93 SER B N 1
ATOM 2513 C CA . SER B 1 93 ? -9.656 4.301 3.816 1 95.25 93 SER B CA 1
ATOM 2514 C C . SER B 1 93 ? -9.719 2.848 4.273 1 95.25 93 SER B C 1
ATOM 2516 O O . SER B 1 93 ? -9.867 2.572 5.465 1 95.25 93 SER B O 1
ATOM 2518 N N . VAL B 1 94 ? -9.555 1.934 3.412 1 96.56 94 VAL B N 1
ATOM 2519 C CA . VAL B 1 94 ? -9.727 0.532 3.779 1 96.56 94 VAL B CA 1
ATOM 2520 C C . VAL B 1 94 ? -8.531 0.06 4.598 1 96.56 94 VAL B C 1
ATOM 2522 O O . VAL B 1 94 ? -8.672 -0.771 5.496 1 96.56 94 VAL B O 1
ATOM 2525 N N . LEU B 1 95 ? -7.367 0.544 4.309 1 96.81 95 LEU B N 1
ATOM 2526 C CA . LEU B 1 95 ? -6.184 0.165 5.074 1 96.81 95 LEU B CA 1
ATOM 2527 C C . LEU B 1 95 ? -6.258 0.716 6.492 1 96.81 95 LEU B C 1
ATOM 2529 O O . LEU B 1 95 ? -5.902 0.024 7.453 1 96.81 95 LEU B O 1
ATOM 2533 N N . HIS B 1 96 ? -6.699 1.92 6.676 1 96.62 96 HIS B N 1
ATOM 2534 C CA . HIS B 1 96 ? -6.848 2.492 8.008 1 96.62 96 HIS B CA 1
ATOM 2535 C C . HIS B 1 96 ? -7.953 1.784 8.789 1 96.62 96 HIS B C 1
ATOM 2537 O O . HIS B 1 96 ? -7.844 1.607 10.008 1 96.62 96 HIS B O 1
ATOM 2543 N N . ALA B 1 97 ? -9.008 1.444 8.047 1 97.5 97 ALA B N 1
ATOM 2544 C CA . ALA B 1 97 ? -10.055 0.668 8.695 1 97.5 97 ALA B CA 1
ATOM 2545 C C . ALA B 1 97 ? -9.516 -0.662 9.211 1 97.5 97 ALA B C 1
ATOM 2547 O O . ALA B 1 97 ? -9.805 -1.061 10.344 1 97.5 97 ALA B O 1
ATOM 2548 N N . LEU B 1 98 ? -8.742 -1.313 8.406 1 97.38 98 LEU B N 1
ATOM 2549 C CA . LEU B 1 98 ? -8.133 -2.572 8.828 1 97.38 98 LEU B CA 1
ATOM 2550 C C . LEU B 1 98 ? -7.227 -2.361 10.031 1 97.38 98 LEU B C 1
ATOM 2552 O O . LEU B 1 98 ? -7.266 -3.139 10.984 1 97.38 98 LEU B O 1
ATOM 2556 N N . ALA B 1 99 ? -6.371 -1.36 9.945 1 97.62 99 ALA B N 1
ATOM 2557 C CA . ALA B 1 99 ? -5.492 -1.042 11.062 1 97.62 99 ALA B CA 1
ATOM 2558 C C . ALA B 1 99 ? -6.293 -0.832 12.344 1 97.62 99 ALA B C 1
ATOM 2560 O O . ALA B 1 99 ? -5.895 -1.296 13.422 1 97.62 99 ALA B O 1
ATOM 2561 N N . SER B 1 100 ? -7.398 -0.158 12.227 1 98.12 100 SER B N 1
ATOM 2562 C CA . SER B 1 100 ? -8.25 0.111 13.383 1 98.12 100 SER B CA 1
ATOM 2563 C C . SER B 1 100 ? -8.812 -1.18 13.961 1 98.12 100 SER B C 1
ATOM 2565 O O . SER B 1 100 ? -8.859 -1.352 15.18 1 98.12 100 SER B O 1
ATOM 2567 N N . GLU B 1 101 ? -9.242 -2.07 13.102 1 97.75 101 GLU B N 1
ATOM 2568 C CA . GLU B 1 101 ? -9.766 -3.361 13.547 1 97.75 101 GLU B CA 1
ATOM 2569 C C . GLU B 1 101 ? -8.711 -4.152 14.312 1 97.75 101 GLU B C 1
ATOM 2571 O O . GLU B 1 101 ? -9.016 -4.793 15.32 1 97.75 101 GLU B O 1
ATOM 2576 N N . ILE B 1 102 ? -7.551 -4.117 13.812 1 97.31 102 ILE B N 1
ATOM 2577 C CA . ILE B 1 102 ? -6.461 -4.875 14.422 1 97.31 102 ILE B CA 1
ATOM 2578 C C . ILE B 1 102 ? -6.062 -4.223 15.75 1 97.31 102 ILE B C 1
ATOM 2580 O O . ILE B 1 102 ? -5.789 -4.918 16.734 1 97.31 102 ILE B O 1
ATOM 2584 N N . ALA B 1 103 ? -6.02 -2.941 15.781 1 97.69 103 ALA B N 1
ATOM 2585 C CA . ALA B 1 103 ? -5.547 -2.174 16.922 1 97.69 103 ALA B CA 1
ATOM 2586 C C . ALA B 1 103 ? -6.445 -2.396 18.141 1 97.69 103 ALA B C 1
ATOM 2588 O O . ALA B 1 103 ? -5.992 -2.291 19.281 1 97.69 103 ALA B O 1
ATOM 2589 N N . ILE B 1 104 ? -7.703 -2.727 17.922 1 96.88 104 ILE B N 1
ATOM 2590 C CA . ILE B 1 104 ? -8.695 -2.822 18.984 1 96.88 104 ILE B CA 1
ATOM 2591 C C . ILE B 1 104 ? -8.219 -3.807 20.047 1 96.88 104 ILE B C 1
ATOM 2593 O O . ILE B 1 104 ? -8.445 -3.592 21.25 1 96.88 104 ILE B O 1
ATOM 2597 N N . ASP B 1 105 ? -7.578 -4.824 19.641 1 95.56 105 ASP B N 1
ATOM 2598 C CA . ASP B 1 105 ? -7.168 -5.891 20.547 1 95.56 105 ASP B CA 1
ATOM 2599 C C . ASP B 1 105 ? -5.867 -5.535 21.266 1 95.56 105 ASP B C 1
ATOM 2601 O O . ASP B 1 105 ? -5.41 -6.277 22.141 1 95.56 105 ASP B O 1
ATOM 2605 N N . ARG B 1 106 ? -5.312 -4.379 20.984 1 96.62 106 ARG B N 1
ATOM 2606 C CA . ARG B 1 106 ? -3.967 -4.074 21.469 1 96.62 106 ARG B CA 1
ATOM 2607 C C . ARG B 1 106 ? -3.955 -2.799 22.297 1 96.62 106 ARG B C 1
ATOM 2609 O O . ARG B 1 106 ? -2.945 -2.463 22.922 1 96.62 106 ARG B O 1
ATOM 2616 N N . ILE B 1 107 ? -5.027 -2.131 22.281 1 97.19 107 ILE B N 1
ATOM 2617 C CA . ILE B 1 107 ? -5.023 -0.794 22.875 1 97.19 107 ILE B CA 1
ATOM 2618 C C . ILE B 1 107 ? -5.613 -0.846 24.281 1 97.19 107 ILE B C 1
ATOM 2620 O O . ILE B 1 107 ? -6.305 -1.803 24.641 1 97.19 107 ILE B O 1
ATOM 2624 N N . ASP B 1 108 ? -5.289 0.188 25.047 1 97.44 108 ASP B N 1
ATOM 2625 C CA . ASP B 1 108 ? -5.793 0.344 26.406 1 97.44 108 ASP B CA 1
ATOM 2626 C C . ASP B 1 108 ? -6.359 1.744 26.625 1 97.44 108 ASP B C 1
ATOM 2628 O O . ASP B 1 108 ? -6.496 2.52 25.672 1 97.44 108 ASP B O 1
ATOM 2632 N N . ASN B 1 109 ? -6.699 2.021 27.844 1 97 109 ASN B N 1
ATOM 2633 C CA . ASN B 1 109 ? -7.344 3.291 28.156 1 97 109 ASN B CA 1
ATOM 2634 C C . ASN B 1 109 ? -6.395 4.469 27.953 1 97 109 ASN B C 1
ATOM 2636 O O . ASN B 1 109 ? -6.832 5.566 27.594 1 97 109 ASN B O 1
ATOM 2640 N N . THR B 1 110 ? -5.152 4.211 28.172 1 98.12 110 THR B N 1
ATOM 2641 C CA . THR B 1 110 ? -4.168 5.262 27.938 1 98.12 110 THR B CA 1
ATOM 2642 C C . THR B 1 110 ? -4.125 5.645 26.453 1 98.12 110 THR B C 1
ATOM 2644 O O . THR B 1 110 ? -4.027 6.824 26.125 1 98.12 110 THR B O 1
ATOM 2647 N N . PHE B 1 111 ? -4.172 4.625 25.672 1 98.19 111 PHE B N 1
ATOM 2648 C CA . PHE B 1 111 ? -4.223 4.855 24.219 1 98.19 111 PHE B CA 1
ATOM 2649 C C . PHE B 1 111 ? -5.441 5.688 23.859 1 98.19 111 PHE B C 1
ATOM 2651 O O . PHE B 1 111 ? -5.328 6.668 23.109 1 98.19 111 PHE B O 1
ATOM 2658 N N . ILE B 1 112 ? -6.594 5.352 24.359 1 98.25 112 ILE B N 1
ATOM 2659 C CA . ILE B 1 112 ? -7.859 6.012 24.062 1 98.25 112 ILE B CA 1
ATOM 2660 C C . ILE B 1 112 ? -7.809 7.465 24.547 1 98.25 112 ILE B C 1
ATOM 2662 O O . ILE B 1 112 ? -8.234 8.375 23.828 1 98.25 112 ILE B O 1
ATOM 2666 N N . LYS B 1 113 ? -7.293 7.668 25.688 1 98.38 113 LYS B N 1
ATOM 2667 C CA . LYS B 1 113 ? -7.125 9.023 26.219 1 98.38 113 LYS B CA 1
ATOM 2668 C C . LYS B 1 113 ? -6.25 9.867 25.297 1 98.38 113 LYS B C 1
ATOM 2670 O O . LYS B 1 113 ? -6.539 11.039 25.062 1 98.38 113 LYS B O 1
ATOM 2675 N N . GLY B 1 114 ? -5.18 9.258 24.797 1 98.5 114 GLY B N 1
ATOM 2676 C CA . GLY B 1 114 ? -4.316 9.945 23.844 1 98.5 114 GLY B CA 1
ATOM 2677 C C . GLY B 1 114 ? -5.039 10.383 22.578 1 98.5 114 GLY B C 1
ATOM 2678 O O . GLY B 1 114 ? -4.812 11.484 22.078 1 98.5 114 GLY B O 1
ATOM 2679 N N . LEU B 1 115 ? -5.93 9.539 22.062 1 98.69 115 LEU B N 1
ATOM 2680 C CA . LEU B 1 115 ? -6.707 9.891 20.875 1 98.69 115 LEU B CA 1
ATOM 2681 C C . LEU B 1 115 ? -7.637 11.062 21.172 1 98.69 115 LEU B C 1
ATOM 2683 O O . LEU B 1 115 ? -7.781 11.969 20.344 1 98.69 115 LEU B O 1
ATOM 2687 N N . LYS B 1 116 ? -8.281 11 22.328 1 98.62 116 LYS B N 1
ATOM 2688 C CA . LYS B 1 116 ? -9.172 12.086 22.719 1 98.62 116 LYS B CA 1
ATOM 2689 C C . LYS B 1 116 ? -8.422 13.414 22.797 1 98.62 116 LYS B C 1
ATOM 2691 O O . LYS B 1 116 ? -8.938 14.445 22.375 1 98.62 116 LYS B O 1
ATOM 2696 N N . GLU B 1 117 ? -7.273 13.352 23.328 1 98.69 117 GLU B N 1
ATOM 2697 C CA . GLU B 1 117 ? -6.461 14.562 23.453 1 98.69 117 GLU B CA 1
ATOM 2698 C C . GLU B 1 117 ? -6.09 15.117 22.094 1 98.69 117 GLU B C 1
ATOM 2700 O O . GLU B 1 117 ? -6.176 16.328 21.859 1 98.69 117 GLU B O 1
ATOM 2705 N N . ILE B 1 118 ? -5.645 14.25 21.172 1 98.69 118 ILE B N 1
ATOM 2706 C CA . ILE B 1 118 ? -5.312 14.695 19.828 1 98.69 118 ILE B CA 1
ATOM 2707 C C . ILE B 1 118 ? -6.547 15.297 19.156 1 98.69 118 ILE B C 1
ATOM 2709 O O . ILE B 1 118 ? -6.461 16.344 18.516 1 98.69 118 ILE B O 1
ATOM 2713 N N . ASN B 1 119 ? -7.715 14.602 19.312 1 98.44 119 ASN B N 1
ATOM 2714 C CA . ASN B 1 119 ? -8.945 15.078 18.688 1 98.44 119 ASN B CA 1
ATOM 2715 C C . ASN B 1 119 ? -9.359 16.438 19.234 1 98.44 119 ASN B C 1
ATOM 2717 O O . ASN B 1 119 ? -9.914 17.266 18.5 1 98.44 119 ASN B O 1
ATOM 2721 N N . GLU B 1 120 ? -9.086 16.688 20.516 1 98.44 12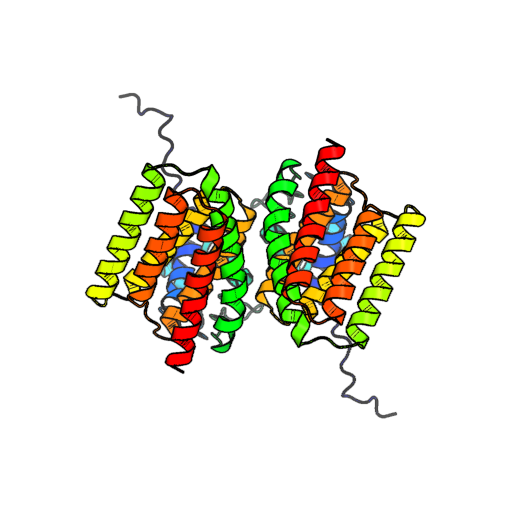0 GLU B N 1
ATOM 2722 C CA . GLU B 1 120 ? -9.367 18 21.094 1 98.44 120 GLU B CA 1
ATOM 2723 C C . GLU B 1 120 ? -8.461 19.062 20.5 1 98.44 120 GLU B C 1
ATOM 2725 O O . GLU B 1 120 ? -8.898 20.203 20.297 1 98.44 120 GLU B O 1
ATOM 2730 N N . VAL B 1 121 ? -7.25 18.75 20.312 1 98.5 121 VAL B N 1
ATOM 2731 C CA . VAL B 1 121 ? -6.32 19.688 19.688 1 98.5 121 VAL B CA 1
ATOM 2732 C C . VAL B 1 121 ? -6.805 20.016 18.281 1 98.5 121 VAL B C 1
ATOM 2734 O O . VAL B 1 121 ? -6.781 21.188 17.875 1 98.5 121 VAL B O 1
ATOM 2737 N N . ILE B 1 122 ? -7.246 18.984 17.531 1 97.75 122 ILE B N 1
ATOM 2738 C CA . ILE B 1 122 ? -7.766 19.203 16.188 1 97.75 122 ILE B CA 1
ATOM 2739 C C . ILE B 1 122 ? -8.961 20.141 16.234 1 97.75 122 ILE B C 1
ATOM 2741 O O . ILE B 1 122 ? -9.062 21.078 15.43 1 97.75 122 ILE B O 1
ATOM 2745 N N . ARG B 1 123 ? -9.852 19.891 17.188 1 97.69 123 ARG B N 1
ATOM 2746 C CA . ARG B 1 123 ? -11.016 20.75 17.375 1 97.69 123 ARG B CA 1
ATOM 2747 C C . ARG B 1 123 ? -10.594 22.203 17.578 1 97.69 123 ARG B C 1
ATOM 2749 O O . ARG B 1 123 ? -11.141 23.109 16.953 1 97.69 123 ARG B O 1
ATOM 2756 N N . ARG B 1 124 ? -9.656 22.453 18.406 1 98.06 124 ARG B N 1
ATOM 2757 C CA . ARG B 1 124 ? -9.164 23.797 18.688 1 98.06 124 ARG B CA 1
ATOM 2758 C C . ARG B 1 124 ? -8.523 24.422 17.453 1 98.06 124 ARG B C 1
ATOM 2760 O O . ARG B 1 124 ? -8.734 25.594 17.172 1 98.06 124 ARG B O 1
ATOM 2767 N N . ASP B 1 125 ? -7.695 23.562 16.766 1 97.31 125 ASP B N 1
ATOM 2768 C CA . ASP B 1 125 ? -7.078 24.062 15.539 1 97.31 125 ASP B CA 1
ATOM 2769 C C . ASP B 1 125 ? -8.133 24.578 14.562 1 97.31 125 ASP B C 1
ATOM 2771 O O . ASP B 1 125 ? -7.969 25.641 13.969 1 97.31 125 ASP B O 1
ATOM 2775 N N . ILE B 1 126 ? -9.219 23.812 14.445 1 95.25 126 ILE B N 1
ATOM 2776 C CA . ILE B 1 126 ? -10.273 24.156 13.5 1 95.25 126 ILE B CA 1
ATOM 2777 C C . ILE B 1 126 ? -10.984 25.422 13.945 1 95.25 126 ILE B C 1
ATOM 2779 O O . ILE B 1 126 ? -11.227 26.328 13.133 1 95.25 126 ILE B O 1
ATOM 2783 N N . ILE B 1 127 ? -11.305 25.562 15.234 1 96 127 ILE B N 1
ATOM 2784 C CA . ILE B 1 127 ? -11.969 26.734 15.789 1 96 127 ILE B CA 1
ATOM 2785 C C . ILE B 1 127 ? -11.109 27.984 15.562 1 96 127 ILE B C 1
ATOM 2787 O O . ILE B 1 127 ? -11.625 29.047 15.242 1 96 127 ILE B O 1
ATOM 2791 N N . ASN B 1 128 ? -9.859 27.812 15.672 1 96.69 128 ASN B N 1
ATOM 2792 C CA . ASN B 1 128 ? -8.914 28.922 15.523 1 96.69 128 ASN B CA 1
ATOM 2793 C C . ASN B 1 128 ? -8.555 29.156 14.055 1 96.69 128 ASN B C 1
ATOM 2795 O O . ASN B 1 128 ? -7.688 29.969 13.75 1 96.69 128 ASN B O 1
ATOM 2799 N N . LYS B 1 129 ? -9.133 28.359 13.203 1 94.88 129 LYS B N 1
ATOM 2800 C CA . LYS B 1 129 ? -8.938 28.438 11.758 1 94.88 129 LYS B CA 1
ATOM 2801 C C . LYS B 1 129 ? -7.477 28.188 11.383 1 94.88 129 LYS B C 1
ATOM 2803 O O . LYS B 1 129 ? -6.957 28.781 10.438 1 94.88 129 LYS B O 1
ATOM 2808 N N . ASP B 1 130 ? -6.816 27.5 12.266 1 94.56 130 ASP B N 1
ATOM 2809 C CA . ASP B 1 130 ? -5.484 27 11.953 1 94.56 130 ASP B CA 1
ATOM 2810 C C . ASP B 1 130 ? -5.559 25.656 11.234 1 94.56 130 ASP B C 1
ATOM 2812 O O . ASP B 1 130 ? -5.172 24.625 11.789 1 94.56 130 ASP B O 1
ATOM 2816 N N . PHE B 1 131 ? -5.941 25.75 10.008 1 89.81 131 PHE B N 1
ATOM 2817 C CA . PHE B 1 131 ? -6.25 24.531 9.258 1 89.81 131 PHE B CA 1
ATOM 2818 C C . PHE B 1 131 ? -4.98 23.75 8.93 1 89.81 131 PHE B C 1
ATOM 2820 O O . PHE B 1 131 ? -5.008 22.531 8.836 1 89.81 131 PHE B O 1
ATOM 2827 N N . HIS B 1 132 ? -3.906 24.438 8.812 1 89.94 132 HIS B N 1
ATOM 2828 C CA . HIS B 1 132 ? -2.629 23.766 8.594 1 89.94 132 HIS B CA 1
ATOM 2829 C C . HIS B 1 132 ? -2.299 22.828 9.75 1 89.94 132 HIS B C 1
ATOM 2831 O O . HIS B 1 132 ? -2.004 21.641 9.531 1 89.94 132 HIS B O 1
ATOM 2837 N N . SER B 1 133 ? -2.42 23.344 10.914 1 94.12 133 SER B N 1
ATOM 2838 C CA . SER B 1 133 ? -2.172 22.516 12.094 1 94.12 133 SER B CA 1
ATOM 2839 C C . SER B 1 133 ? -3.221 21.422 12.234 1 94.12 133 SER B C 1
ATOM 2841 O O . SER B 1 133 ? -2.904 20.312 12.648 1 94.12 133 SER B O 1
ATOM 2843 N N . ALA B 1 134 ? -4.457 21.734 11.891 1 94.88 134 ALA B N 1
ATOM 2844 C CA . ALA B 1 134 ? -5.539 20.766 11.984 1 94.88 134 ALA B CA 1
ATOM 2845 C C . ALA B 1 134 ? -5.234 19.531 11.133 1 94.88 134 ALA B C 1
ATOM 2847 O O . ALA B 1 134 ? -5.391 18.391 11.594 1 94.88 134 ALA B O 1
ATOM 2848 N N . ILE B 1 135 ? -4.723 19.781 9.938 1 92.62 135 ILE B N 1
ATOM 2849 C CA . ILE B 1 135 ? -4.41 18.703 9.016 1 92.62 135 ILE B CA 1
ATOM 2850 C C . ILE B 1 135 ? -3.271 17.859 9.578 1 92.62 135 ILE B C 1
ATOM 2852 O O . ILE B 1 135 ? -3.314 16.625 9.516 1 92.62 135 ILE B O 1
ATOM 2856 N N . LYS B 1 136 ? -2.266 18.453 10.141 1 92.81 136 LYS B N 1
ATOM 2857 C CA . LYS B 1 136 ? -1.125 17.75 10.727 1 92.81 136 LYS B CA 1
ATOM 2858 C C . LYS B 1 136 ? -1.553 16.906 11.922 1 92.81 136 LYS B C 1
ATOM 2860 O O . LYS B 1 136 ? -1.157 15.742 12.039 1 92.81 136 LYS B O 1
ATOM 2865 N N . HIS B 1 137 ? -2.344 17.484 12.766 1 96.38 137 HIS B N 1
ATOM 2866 C CA . HIS B 1 137 ? -2.801 16.75 13.945 1 96.38 137 HIS B CA 1
ATOM 2867 C C . HIS B 1 137 ? -3.764 15.633 13.562 1 96.38 137 HIS B C 1
ATOM 2869 O O . HIS B 1 137 ? -3.787 14.586 14.203 1 96.38 137 HIS B O 1
ATOM 2875 N N . ASP B 1 138 ? -4.566 15.867 12.555 1 95.31 138 ASP B N 1
ATOM 2876 C CA . ASP B 1 138 ? -5.418 14.805 12.031 1 95.31 138 ASP B CA 1
ATOM 2877 C C . ASP B 1 138 ? -4.586 13.617 11.562 1 95.31 138 ASP B C 1
ATOM 2879 O O . ASP B 1 138 ? -4.93 12.461 11.836 1 95.31 138 ASP B O 1
ATOM 2883 N N . ALA B 1 139 ? -3.541 13.922 10.883 1 93.12 139 ALA B N 1
ATOM 2884 C CA . ALA B 1 139 ? -2.623 12.867 10.453 1 93.12 139 ALA B CA 1
ATOM 2885 C C . ALA B 1 139 ? -2.061 12.117 11.656 1 93.12 139 ALA B C 1
ATOM 2887 O O . ALA B 1 139 ? -1.919 10.891 11.617 1 93.12 139 ALA B O 1
ATOM 2888 N N . ASP B 1 140 ? -1.725 12.797 12.664 1 95 140 ASP B N 1
ATOM 2889 C CA . ASP B 1 140 ? -1.207 12.18 13.883 1 95 140 ASP B CA 1
ATOM 2890 C C . ASP B 1 140 ? -2.234 11.234 14.5 1 95 140 ASP B C 1
ATOM 2892 O O . ASP B 1 140 ? -1.877 10.172 15.016 1 95 140 ASP B O 1
ATOM 2896 N N . PHE B 1 141 ? -3.523 11.688 14.484 1 97.81 141 PHE B N 1
ATOM 2897 C CA . PHE B 1 141 ? -4.617 10.875 14.992 1 97.81 141 PHE B CA 1
ATOM 2898 C C . PHE B 1 141 ? -4.652 9.516 14.297 1 97.81 141 PHE B C 1
ATOM 2900 O O . PHE B 1 141 ? -4.656 8.477 14.961 1 97.81 141 PHE B O 1
ATOM 2907 N N . HIS B 1 142 ? -4.566 9.492 13.047 1 96.31 142 HIS B N 1
ATOM 2908 C CA . HIS B 1 142 ? -4.648 8.266 12.266 1 96.31 142 HIS B CA 1
ATOM 2909 C C . HIS B 1 142 ? -3.365 7.453 12.375 1 96.31 142 HIS B C 1
ATOM 2911 O O . HIS B 1 142 ? -3.408 6.223 12.445 1 96.31 142 HIS B O 1
ATOM 2917 N N . PHE B 1 143 ? -2.295 8.156 12.406 1 95.25 143 PHE B N 1
ATOM 2918 C CA . PHE B 1 143 ? -1.017 7.469 12.531 1 95.25 143 PHE B CA 1
ATOM 2919 C C . PHE B 1 143 ? -0.934 6.707 13.852 1 95.25 143 PHE B C 1
ATOM 2921 O O . PHE B 1 143 ? -0.386 5.605 13.898 1 95.25 143 PHE B O 1
ATOM 2928 N N . LYS B 1 144 ? -1.388 7.34 14.891 1 97.19 144 LYS B N 1
ATOM 2929 C CA . LYS B 1 144 ? -1.395 6.684 16.203 1 97.19 144 LYS B CA 1
ATOM 2930 C C . LYS B 1 144 ? -2.133 5.352 16.141 1 97.19 144 LYS B C 1
ATOM 2932 O O . LYS B 1 144 ? -1.684 4.359 16.719 1 97.19 144 LYS B O 1
ATOM 2937 N N . ILE B 1 145 ? -3.203 5.301 15.469 1 97.88 145 ILE B N 1
ATOM 2938 C CA . ILE B 1 145 ? -4.004 4.09 15.32 1 97.88 145 ILE B CA 1
ATOM 2939 C C . ILE B 1 145 ? -3.23 3.059 14.5 1 97.88 145 ILE B C 1
ATOM 2941 O O . ILE B 1 145 ? -3.143 1.891 14.883 1 97.88 145 ILE B O 1
ATOM 2945 N N . VAL B 1 146 ? -2.691 3.459 13.391 1 97.31 146 VAL B N 1
ATOM 2946 C CA . VAL B 1 146 ? -1.935 2.576 12.508 1 97.31 146 VAL B CA 1
ATOM 2947 C C . VAL B 1 146 ? -0.77 1.953 13.273 1 97.31 146 VAL B C 1
ATOM 2949 O O . VAL B 1 146 ? -0.516 0.752 13.156 1 97.31 146 VAL B O 1
ATOM 2952 N N . LYS B 1 147 ? -0.062 2.74 14.062 1 96.75 147 LYS B N 1
ATOM 2953 C CA . LYS B 1 147 ? 1.062 2.248 14.852 1 96.75 147 LYS B CA 1
ATOM 2954 C C . LYS B 1 147 ? 0.609 1.186 15.852 1 96.75 147 LYS B C 1
ATOM 2956 O O . LYS B 1 147 ? 1.311 0.197 16.078 1 96.75 147 LYS B O 1
ATOM 2961 N N . ALA B 1 148 ? -0.545 1.379 16.422 1 97.75 148 ALA B N 1
ATOM 2962 C CA . ALA B 1 148 ? -1.068 0.464 17.438 1 97.75 148 ALA B CA 1
ATOM 2963 C C . ALA B 1 148 ? -1.395 -0.897 16.828 1 97.75 148 ALA B C 1
ATOM 2965 O O . ALA B 1 148 ? -1.434 -1.907 17.531 1 97.75 148 ALA B O 1
ATOM 2966 N N . ALA B 1 149 ? -1.675 -0.938 15.547 1 97.19 149 ALA B N 1
ATOM 2967 C CA . ALA B 1 149 ? -1.991 -2.191 14.867 1 97.19 149 ALA B CA 1
ATOM 2968 C C . ALA B 1 149 ? -0.769 -3.102 14.797 1 97.19 149 ALA B C 1
ATOM 2970 O O . ALA B 1 149 ? -0.896 -4.309 14.57 1 97.19 149 ALA B O 1
ATOM 2971 N N . GLU B 1 150 ? 0.443 -2.521 14.891 1 95.94 150 GLU B N 1
ATOM 2972 C CA . GLU B 1 150 ? 1.704 -3.258 14.883 1 95.94 150 GLU B CA 1
ATOM 2973 C C . GLU B 1 150 ? 1.802 -4.164 13.664 1 95.94 150 GLU B C 1
ATOM 2975 O O . GLU B 1 150 ? 2.148 -5.344 13.781 1 95.94 150 GLU B O 1
ATOM 2980 N N . ASN B 1 151 ? 1.382 -3.709 12.602 1 94.75 151 ASN B N 1
ATOM 2981 C CA . ASN B 1 151 ? 1.553 -4.328 11.289 1 94.75 151 ASN B CA 1
ATOM 2982 C C . ASN B 1 151 ? 2.418 -3.473 10.367 1 94.75 151 ASN B C 1
ATOM 2984 O O . ASN B 1 151 ? 1.961 -2.447 9.859 1 94.75 151 ASN B O 1
ATOM 2988 N N . LYS B 1 152 ? 3.574 -3.887 10.164 1 90.25 152 LYS B N 1
ATOM 2989 C CA . LYS B 1 152 ? 4.566 -3.088 9.453 1 90.25 152 LYS B CA 1
ATOM 2990 C C . LYS B 1 152 ? 4.16 -2.877 8 1 90.25 152 LYS B C 1
ATOM 2992 O O . LYS B 1 152 ? 4.508 -1.859 7.395 1 90.25 152 LYS B O 1
ATOM 2997 N N . TYR B 1 153 ? 3.408 -3.76 7.406 1 89.56 153 TYR B N 1
ATOM 2998 C CA . TYR B 1 153 ? 2.992 -3.613 6.016 1 89.56 153 TYR B CA 1
ATOM 2999 C C . TYR B 1 153 ? 1.931 -2.529 5.875 1 89.56 153 TYR B C 1
ATOM 3001 O O . TYR B 1 153 ? 1.984 -1.713 4.949 1 89.56 153 TYR B O 1
ATOM 3009 N N . ILE B 1 154 ? 1.012 -2.535 6.809 1 94.56 154 ILE B N 1
ATOM 3010 C CA . ILE B 1 154 ? 0.021 -1.465 6.801 1 94.56 154 ILE B CA 1
ATOM 3011 C C . ILE B 1 154 ? 0.713 -0.12 7.016 1 94.56 154 ILE B C 1
ATOM 3013 O O . ILE B 1 154 ? 0.473 0.833 6.273 1 94.56 154 ILE B O 1
ATOM 3017 N N . GLU B 1 155 ? 1.561 -0.076 8.016 1 92.88 155 GLU B N 1
ATOM 3018 C CA . GLU B 1 155 ? 2.246 1.162 8.375 1 92.88 155 GLU B CA 1
ATOM 3019 C C . GLU B 1 155 ? 3.035 1.716 7.188 1 92.88 155 GLU B C 1
ATOM 3021 O O . GLU B 1 155 ? 2.939 2.904 6.875 1 92.88 155 GLU B O 1
ATOM 3026 N N . ASN B 1 156 ? 3.721 0.899 6.496 1 85.56 156 ASN B N 1
ATOM 3027 C CA . ASN B 1 156 ? 4.543 1.327 5.371 1 85.56 156 ASN B CA 1
ATOM 3028 C C . ASN B 1 156 ? 3.689 1.83 4.211 1 85.56 156 ASN B C 1
ATOM 3030 O O . ASN B 1 156 ? 4.004 2.854 3.604 1 85.56 156 ASN B O 1
ATOM 3034 N N . MET B 1 157 ? 2.604 1.19 3.947 1 88.44 157 MET B N 1
ATOM 3035 C CA . MET B 1 157 ? 1.747 1.56 2.824 1 88.44 157 MET B CA 1
ATOM 3036 C C . MET B 1 157 ? 0.996 2.855 3.115 1 88.44 157 MET B C 1
ATOM 3038 O O . MET B 1 157 ? 0.955 3.756 2.273 1 88.44 157 MET B O 1
ATOM 3042 N N . VAL B 1 158 ? 0.533 2.961 4.328 1 90.06 158 VAL B N 1
ATOM 3043 C CA . VAL B 1 158 ? -0.353 4.082 4.625 1 90.06 158 VAL B CA 1
ATOM 3044 C C . VAL B 1 158 ? 0.473 5.344 4.863 1 90.06 158 VAL B C 1
ATOM 3046 O O . VAL B 1 158 ? 0.023 6.453 4.562 1 90.06 158 VAL 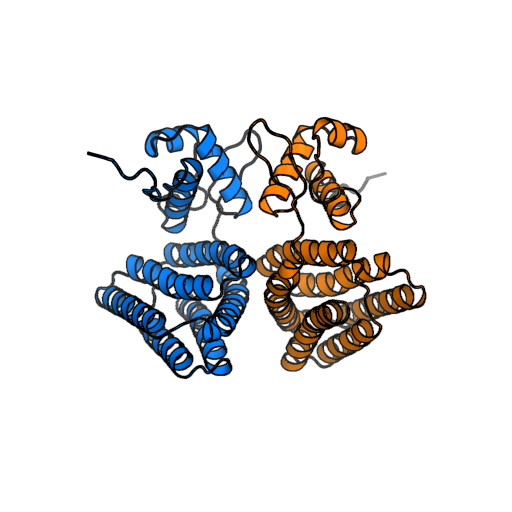B O 1
ATOM 3049 N N . THR B 1 159 ? 1.621 5.219 5.441 1 83 159 THR B N 1
ATOM 3050 C CA . THR B 1 159 ? 2.455 6.391 5.703 1 83 159 THR B CA 1
ATOM 3051 C C . THR B 1 159 ? 2.748 7.145 4.41 1 83 159 THR B C 1
ATOM 3053 O O . THR B 1 159 ? 2.637 8.367 4.363 1 83 159 THR B O 1
ATOM 3056 N N . MET B 1 160 ? 3.008 6.438 3.422 1 81.25 160 MET B N 1
ATOM 3057 C CA . MET B 1 160 ? 3.268 7.066 2.129 1 81.25 160 MET B CA 1
ATOM 3058 C C . MET B 1 160 ? 1.997 7.688 1.561 1 81.25 160 MET B C 1
ATOM 3060 O O . MET B 1 160 ? 2.012 8.828 1.096 1 81.25 160 MET B O 1
ATOM 3064 N N . MET B 1 161 ? 0.922 7.039 1.614 1 87.94 161 MET B N 1
ATOM 3065 C CA . MET B 1 161 ? -0.326 7.508 1.02 1 87.94 161 MET B CA 1
ATOM 3066 C C . MET B 1 161 ? -0.884 8.695 1.792 1 87.94 161 MET B C 1
ATOM 3068 O O . MET B 1 161 ? -1.428 9.625 1.196 1 87.94 161 MET B O 1
ATOM 3072 N N . GLN B 1 162 ? -0.714 8.641 3.064 1 88.06 162 GLN B N 1
ATOM 3073 C CA . GLN B 1 162 ? -1.185 9.75 3.895 1 88.06 162 GLN B CA 1
ATOM 3074 C C . GLN B 1 162 ? -0.434 11.039 3.57 1 88.06 162 GLN B C 1
ATOM 3076 O O . GLN B 1 162 ? -1.01 12.125 3.621 1 88.06 162 GLN B O 1
ATOM 3081 N N . ALA B 1 163 ? 0.814 10.914 3.303 1 90 163 ALA B N 1
ATOM 3082 C CA . ALA B 1 163 ? 1.597 12.086 2.908 1 90 163 ALA B CA 1
ATOM 3083 C C . ALA B 1 163 ? 1.056 12.695 1.619 1 90 163 ALA B C 1
ATOM 3085 O O . ALA B 1 163 ? 0.97 13.922 1.494 1 90 163 ALA B O 1
ATOM 3086 N N . HIS B 1 164 ? 0.641 11.906 0.704 1 90.19 164 HIS B N 1
ATOM 3087 C CA . HIS B 1 164 ? 0.047 12.398 -0.533 1 90.19 164 HIS B CA 1
ATOM 3088 C C . HIS B 1 164 ? -1.311 13.047 -0.273 1 90.19 164 HIS B C 1
ATOM 3090 O O . HIS B 1 164 ? -1.647 14.062 -0.885 1 90.19 164 HIS B O 1
ATOM 3096 N N . VAL B 1 165 ? -2.035 12.477 0.588 1 90.62 165 VAL B N 1
ATOM 3097 C CA . VAL B 1 165 ? -3.334 13.039 0.937 1 90.62 165 VAL B CA 1
ATOM 3098 C C . VAL B 1 165 ? -3.15 14.422 1.552 1 90.62 165 VAL B C 1
ATOM 3100 O O . VAL B 1 165 ? -3.836 15.375 1.169 1 90.62 165 VAL B O 1
ATOM 3103 N N . ARG B 1 166 ? -2.234 14.555 2.467 1 91.12 166 ARG B N 1
ATOM 3104 C CA . ARG B 1 166 ? -1.954 15.852 3.072 1 91.12 166 ARG B CA 1
ATOM 3105 C C . ARG B 1 166 ? -1.533 16.859 2.016 1 91.12 166 ARG B C 1
ATOM 3107 O O . ARG B 1 166 ? -1.966 18.016 2.049 1 91.12 166 ARG B O 1
ATOM 3114 N N . ARG B 1 167 ? -0.722 16.422 1.169 1 90.88 167 ARG B N 1
ATOM 3115 C CA . ARG B 1 167 ? -0.283 17.281 0.081 1 90.88 167 ARG B CA 1
ATOM 3116 C C . ARG B 1 167 ? -1.474 17.812 -0.711 1 90.88 167 ARG B C 1
ATOM 3118 O O . ARG B 1 167 ? -1.522 19 -1.051 1 90.88 167 ARG B O 1
ATOM 3125 N N . PHE B 1 168 ? -2.385 16.969 -0.959 1 87.94 168 PHE B N 1
ATOM 3126 C CA . PHE B 1 168 ? -3.594 17.359 -1.671 1 87.94 168 PHE B CA 1
ATOM 3127 C C . PHE B 1 168 ? -4.379 18.391 -0.873 1 87.94 168 PHE B C 1
ATOM 3129 O O . PHE B 1 168 ? -4.867 19.375 -1.434 1 87.94 168 PHE B O 1
ATOM 3136 N N . PHE B 1 169 ? -4.492 18.172 0.335 1 86.25 169 PHE B N 1
ATOM 3137 C CA . PHE B 1 169 ? -5.227 19.094 1.199 1 86.25 169 PHE B CA 1
ATOM 3138 C C . PHE B 1 169 ? -4.594 20.484 1.175 1 86.25 169 PHE B C 1
ATOM 3140 O O . PHE B 1 169 ? -5.289 21.484 1.007 1 86.25 169 PHE B O 1
ATOM 3147 N N . PHE B 1 170 ? -3.367 20.5 1.257 1 86.19 170 PHE B N 1
ATOM 3148 C CA . PHE B 1 170 ? -2.674 21.781 1.261 1 86.19 170 PHE B CA 1
ATOM 3149 C C . PHE B 1 170 ? -2.744 22.438 -0.112 1 86.19 170 PHE B C 1
ATOM 3151 O O . PHE B 1 170 ? -3.012 23.641 -0.219 1 86.19 170 PHE B O 1
ATOM 3158 N N . HIS B 1 171 ? -2.584 21.672 -1.053 1 84.56 171 HIS B N 1
ATOM 3159 C CA . HIS B 1 171 ? -2.561 22.203 -2.412 1 84.56 171 HIS B CA 1
ATOM 3160 C C . HIS B 1 171 ? -3.93 22.75 -2.816 1 84.56 171 HIS B C 1
ATOM 3162 O O . HIS B 1 171 ? -4.023 23.781 -3.479 1 84.56 171 HIS B O 1
ATOM 3168 N N . GLU B 1 172 ? -4.926 22.094 -2.432 1 82.19 172 GLU B N 1
ATOM 3169 C CA . GLU B 1 172 ? -6.277 22.484 -2.83 1 82.19 172 GLU B CA 1
ATOM 3170 C C . GLU B 1 172 ? -6.93 23.359 -1.77 1 82.19 172 GLU B C 1
ATOM 3172 O O . GLU B 1 172 ? -8.125 23.672 -1.859 1 82.19 172 GLU B O 1
ATOM 3177 N N . SER B 1 173 ? -6.18 23.672 -0.741 1 80.94 173 SER B N 1
ATOM 3178 C CA . SER B 1 173 ? -6.664 24.516 0.345 1 80.94 173 SER B CA 1
ATOM 3179 C C . SER B 1 173 ? -7.938 23.938 0.962 1 80.94 173 SER B C 1
ATOM 3181 O O . SER B 1 173 ? -8.906 24.672 1.185 1 80.94 173 SER B O 1
ATOM 3183 N N . LEU B 1 174 ? -7.82 22.656 1.001 1 81.19 174 LEU B N 1
ATOM 3184 C CA . LEU B 1 174 ? -8.93 22 1.678 1 81.19 174 LEU B CA 1
ATOM 3185 C C . LEU B 1 174 ? -8.797 22.125 3.191 1 81.19 174 LEU B C 1
ATOM 3187 O O . LEU B 1 174 ? -7.688 22.203 3.719 1 81.19 174 LEU B O 1
ATOM 3191 N N . THR B 1 175 ? -9.945 22.25 3.84 1 83.06 175 THR B N 1
ATOM 3192 C CA . THR B 1 175 ? -9.961 22.375 5.293 1 83.06 175 THR B CA 1
ATOM 3193 C C . THR B 1 175 ? -10.742 21.234 5.934 1 83.06 175 THR B C 1
ATOM 3195 O O . THR B 1 175 ? -11.609 20.625 5.301 1 83.06 175 THR B O 1
ATOM 3198 N N . LEU B 1 176 ? -10.25 20.922 7.066 1 86.69 176 LEU B N 1
ATOM 3199 C CA . LEU B 1 176 ? -11.023 19.969 7.863 1 86.69 176 LEU B CA 1
ATOM 3200 C C . LEU B 1 176 ? -12.234 20.656 8.484 1 86.69 176 LEU B C 1
ATOM 3202 O O . LEU B 1 176 ? -12.148 21.797 8.93 1 86.69 176 LEU B O 1
ATOM 3206 N N . SER B 1 177 ? -13.297 19.953 8.391 1 84.62 177 SER B N 1
ATOM 3207 C CA . SER B 1 177 ? -14.516 20.5 8.977 1 84.62 177 SER B CA 1
ATOM 3208 C C . SER B 1 177 ? -14.727 19.969 10.398 1 84.62 177 SER B C 1
ATOM 3210 O O . SER B 1 177 ? -14.039 19.047 10.828 1 84.62 177 SER B O 1
ATOM 3212 N N . LYS B 1 178 ? -15.664 20.625 11.039 1 88.69 178 LYS B N 1
ATOM 3213 C CA . LYS B 1 178 ? -16.047 20.172 12.367 1 88.69 178 LYS B CA 1
ATOM 3214 C C . LYS B 1 178 ? -16.578 18.734 12.328 1 88.69 178 LYS B C 1
ATOM 3216 O O . LYS B 1 178 ? -16.531 18.016 13.336 1 88.69 178 LYS B O 1
ATOM 3221 N N . GLN B 1 179 ? -17.031 18.375 11.219 1 90.75 179 GLN B N 1
ATOM 3222 C CA . GLN B 1 179 ? -17.547 17.016 11.039 1 90.75 179 GLN B CA 1
ATOM 3223 C C . GLN B 1 179 ? -16.438 15.984 11.273 1 90.75 179 GLN B C 1
ATOM 3225 O O . GLN B 1 179 ? -16.719 14.891 11.773 1 90.75 179 GLN B O 1
ATOM 3230 N N . CYS B 1 180 ? -15.258 16.344 10.875 1 92.06 180 CYS B N 1
ATOM 3231 C CA . CYS B 1 180 ? -14.133 15.43 11.07 1 92.06 180 CYS B CA 1
ATOM 3232 C C . CYS B 1 180 ? -13.953 15.094 12.547 1 92.06 180 CYS B C 1
ATOM 3234 O O . CYS B 1 180 ? -13.742 13.938 12.898 1 92.06 180 CYS B O 1
ATOM 3236 N N . VAL B 1 181 ? -14.117 16.062 13.422 1 95.5 181 VAL B N 1
ATOM 3237 C CA . VAL B 1 181 ? -13.961 15.906 14.867 1 95.5 181 VAL B CA 1
ATOM 3238 C C . VAL B 1 181 ? -15.039 14.961 15.398 1 95.5 181 VAL B C 1
ATOM 3240 O O . VAL B 1 181 ? -14.758 14.078 16.203 1 95.5 181 VAL B O 1
ATOM 3243 N N . MET B 1 182 ? -16.219 15.125 14.914 1 96.44 182 MET B N 1
ATOM 3244 C CA . MET B 1 182 ? -17.328 14.281 15.344 1 96.44 182 MET B CA 1
ATOM 3245 C C . MET B 1 182 ? -17.125 12.836 14.891 1 96.44 182 MET B C 1
ATOM 3247 O O . MET B 1 182 ? -17.438 11.898 15.625 1 96.44 182 MET B O 1
ATOM 3251 N N . GLU B 1 183 ? -16.641 12.695 13.766 1 96.44 183 GLU B N 1
ATOM 3252 C CA . GLU B 1 183 ? -16.359 11.359 13.25 1 96.44 183 GLU B CA 1
ATOM 3253 C C . GLU B 1 183 ? -15.258 10.672 14.055 1 96.44 183 GLU B C 1
ATOM 3255 O O . GLU B 1 183 ? -15.344 9.477 14.336 1 96.44 183 GLU B O 1
ATOM 3260 N N . HIS B 1 184 ? -14.242 11.422 14.43 1 97.94 184 HIS B N 1
ATOM 3261 C CA . HIS B 1 184 ? -13.219 10.883 15.305 1 97.94 184 HIS B CA 1
ATOM 3262 C C . HIS B 1 184 ? -13.812 10.422 16.641 1 97.94 184 HIS B C 1
ATOM 3264 O O . HIS B 1 184 ? -13.414 9.383 17.172 1 97.94 184 HIS B O 1
ATOM 3270 N N . GLU B 1 185 ? -14.734 11.188 17.125 1 98.38 185 GLU B N 1
ATOM 3271 C CA . GLU B 1 185 ? -15.391 10.805 18.375 1 98.38 185 GLU B CA 1
ATOM 3272 C C . GLU B 1 185 ? -16.094 9.461 18.234 1 98.38 185 GLU B C 1
ATOM 3274 O O . GLU B 1 185 ? -16.047 8.641 19.156 1 98.38 185 GLU B O 1
ATOM 3279 N N . LYS B 1 186 ? -16.719 9.227 17.156 1 98.44 186 LYS B N 1
ATOM 3280 C CA . LYS B 1 186 ? -17.375 7.949 16.906 1 98.44 186 LYS B CA 1
ATOM 3281 C C . LYS B 1 186 ? -16.359 6.816 16.844 1 98.44 186 LYS B C 1
ATOM 3283 O O . LYS B 1 186 ? -16.609 5.719 17.344 1 98.44 186 LYS B O 1
ATOM 3288 N N . ILE B 1 187 ? -15.227 7.043 16.188 1 98.5 187 ILE B N 1
ATOM 3289 C CA . ILE B 1 187 ? -14.156 6.059 16.125 1 98.5 187 ILE B CA 1
ATOM 3290 C C . ILE B 1 187 ? -13.656 5.742 17.531 1 98.5 187 ILE B C 1
ATOM 3292 O O . ILE B 1 187 ? -13.516 4.57 17.891 1 98.5 187 ILE B O 1
ATOM 3296 N N . ILE B 1 188 ? -13.438 6.801 18.328 1 98.75 188 ILE B N 1
ATOM 3297 C CA . ILE B 1 188 ? -12.953 6.656 19.703 1 98.75 188 ILE B CA 1
ATOM 3298 C C . ILE B 1 188 ? -13.969 5.852 20.516 1 98.75 188 ILE B C 1
ATOM 3300 O O . ILE B 1 188 ? -13.594 4.945 21.266 1 98.75 188 ILE B O 1
ATOM 3304 N N . GLU B 1 189 ? -15.242 6.188 20.359 1 98.5 189 GLU B N 1
ATOM 3305 C CA . GLU B 1 189 ? -16.297 5.461 21.062 1 98.5 189 GLU B CA 1
ATOM 3306 C C . GLU B 1 189 ? -16.297 3.984 20.656 1 98.5 189 GLU B C 1
ATOM 3308 O O . GLU B 1 189 ? -16.484 3.109 21.516 1 98.5 189 GLU B O 1
ATOM 3313 N N . ALA B 1 190 ? -16.141 3.727 19.438 1 98.5 190 ALA B N 1
ATOM 3314 C CA . ALA B 1 190 ? -16.078 2.35 18.953 1 98.5 190 ALA B CA 1
ATOM 3315 C C . ALA B 1 190 ? -14.898 1.604 19.562 1 98.5 190 ALA B C 1
ATOM 3317 O O . ALA B 1 190 ? -15.016 0.426 19.906 1 98.5 190 ALA B O 1
ATOM 3318 N N . PHE B 1 191 ? -13.734 2.268 19.703 1 98.5 191 PHE B N 1
ATOM 3319 C CA . PHE B 1 191 ? -12.578 1.69 20.375 1 98.5 191 PHE B CA 1
ATOM 3320 C C . PHE B 1 191 ? -12.898 1.371 21.828 1 98.5 191 PHE B C 1
ATOM 3322 O O . PHE B 1 191 ? -12.555 0.293 22.312 1 98.5 191 PHE B O 1
ATOM 3329 N N . GLN B 1 192 ? -13.539 2.273 22.469 1 97.94 192 GLN B N 1
ATOM 3330 C CA . GLN B 1 192 ? -13.891 2.1 23.875 1 97.94 192 GLN B CA 1
ATOM 3331 C C . GLN B 1 192 ? -14.789 0.885 24.062 1 97.94 192 GLN B C 1
ATOM 3333 O O . GLN B 1 192 ? -14.648 0.151 25.047 1 97.94 192 GLN B O 1
ATOM 3338 N N . ASN B 1 193 ? -15.68 0.666 23.172 1 97.75 193 ASN B N 1
ATOM 3339 C CA . ASN B 1 193 ? -16.641 -0.425 23.25 1 97.75 193 ASN B CA 1
ATOM 3340 C C . ASN B 1 193 ? -16.094 -1.707 22.641 1 97.75 193 ASN B C 1
ATOM 3342 O O . ASN B 1 193 ? -16.797 -2.717 22.562 1 97.75 193 ASN B O 1
ATOM 3346 N N . ARG B 1 194 ? -14.953 -1.625 22.094 1 97.75 194 ARG B N 1
ATOM 3347 C CA . ARG B 1 194 ? -14.289 -2.754 21.453 1 97.75 194 ARG B CA 1
ATOM 3348 C C . ARG B 1 194 ? -15.133 -3.322 20.328 1 97.75 194 ARG B C 1
ATOM 3350 O O . ARG B 1 194 ? -15.266 -4.543 20.203 1 97.75 194 ARG B O 1
ATOM 3357 N N . ASP B 1 195 ? -15.758 -2.469 19.672 1 98.06 195 ASP B N 1
ATOM 3358 C CA . ASP B 1 195 ? -16.641 -2.855 18.578 1 98.06 195 ASP B CA 1
ATOM 3359 C C . ASP B 1 195 ? -15.898 -2.777 17.234 1 98.06 195 ASP B C 1
ATOM 3361 O O . ASP B 1 195 ? -15.828 -1.711 16.625 1 98.06 195 ASP B O 1
ATOM 3365 N N . LYS B 1 196 ? -15.445 -3.877 16.719 1 97.44 196 LYS B N 1
ATOM 3366 C CA . LYS B 1 196 ? -14.617 -3.943 15.516 1 97.44 196 LYS B CA 1
ATOM 3367 C C . LYS B 1 196 ? -15.406 -3.514 14.281 1 97.44 196 LYS B C 1
ATOM 3369 O O . LYS B 1 196 ? -14.875 -2.84 13.398 1 97.44 196 LYS B O 1
ATOM 3374 N N . ASP B 1 197 ? -16.641 -3.852 14.242 1 97.12 197 ASP B N 1
ATOM 3375 C CA . ASP B 1 197 ? -17.469 -3.486 13.094 1 97.12 197 ASP B CA 1
ATOM 3376 C C . ASP B 1 197 ? -17.656 -1.974 13.016 1 97.12 197 ASP B C 1
ATOM 3378 O O . ASP B 1 197 ? -17.516 -1.379 11.945 1 97.12 197 ASP B O 1
ATOM 3382 N N . LEU B 1 198 ? -17.938 -1.362 14.109 1 98.06 198 LEU B N 1
ATOM 3383 C CA . LEU B 1 198 ? -18.203 0.071 14.117 1 98.06 198 LEU B CA 1
ATOM 3384 C C . LEU B 1 198 ? -16.922 0.866 13.898 1 98.06 198 LEU B C 1
ATOM 3386 O O . LEU B 1 198 ? -16.938 1.916 13.25 1 98.06 198 LEU B O 1
ATOM 3390 N N . VAL B 1 199 ? -15.812 0.437 14.469 1 98.12 199 VAL B N 1
ATOM 3391 C CA . VAL B 1 199 ? -14.578 1.189 14.273 1 98.12 199 VAL B CA 1
ATOM 3392 C C . VAL B 1 199 ? -14.195 1.182 12.789 1 98.12 199 VAL B C 1
ATOM 3394 O O . VAL B 1 199 ? -13.766 2.203 12.25 1 98.12 199 VAL B O 1
ATOM 3397 N N . SER B 1 200 ? -14.336 0.003 12.156 1 97.19 200 SER B N 1
ATOM 3398 C CA . SER B 1 200 ? -14.086 -0.104 10.727 1 97.19 200 SER B CA 1
ATOM 3399 C C . SER B 1 200 ? -15 0.825 9.93 1 97.19 200 SER B C 1
ATOM 3401 O O . SER B 1 200 ? -14.531 1.585 9.078 1 97.19 200 SER B O 1
ATOM 3403 N N . LYS B 1 201 ? -16.25 0.76 10.266 1 97 201 LYS B N 1
ATOM 3404 C CA . LYS B 1 201 ? -17.25 1.56 9.57 1 97 201 LYS B CA 1
ATOM 3405 C C . LYS B 1 201 ? -16.953 3.051 9.703 1 97 201 LYS B C 1
ATOM 3407 O O . LYS B 1 201 ? -16.922 3.771 8.703 1 97 201 LYS B O 1
ATOM 3412 N N . TYR B 1 202 ? -16.719 3.545 10.859 1 97.38 202 TYR B N 1
ATOM 3413 C CA . TYR B 1 202 ? -16.547 4.977 11.094 1 97.38 202 TYR B CA 1
ATOM 3414 C C . TYR B 1 202 ? -15.195 5.453 10.57 1 97.38 202 TYR B C 1
ATOM 3416 O O . TYR B 1 202 ? -15.07 6.594 10.109 1 97.38 202 TYR B O 1
ATOM 3424 N N . THR B 1 203 ? -14.18 4.602 10.617 1 97.12 203 THR B N 1
ATOM 3425 C CA . THR B 1 203 ? -12.898 4.965 10.016 1 97.12 203 THR B CA 1
ATOM 3426 C C . THR B 1 203 ? -13.047 5.168 8.516 1 97.12 203 THR B C 1
ATOM 3428 O O . THR B 1 203 ? -12.57 6.168 7.969 1 97.12 203 THR B O 1
ATOM 3431 N N . LYS B 1 204 ? -13.719 4.266 7.859 1 95.44 204 LYS B N 1
ATOM 3432 C CA . LYS B 1 204 ? -13.953 4.414 6.426 1 95.44 204 LYS B CA 1
ATOM 3433 C C . LYS B 1 204 ? -14.742 5.688 6.125 1 95.44 204 LYS B C 1
ATOM 3435 O O . LYS B 1 204 ? -14.406 6.43 5.199 1 95.44 204 LYS B O 1
ATOM 3440 N N . LEU B 1 205 ? -15.742 5.914 6.906 1 94.06 205 LEU B N 1
ATOM 3441 C CA . LEU B 1 205 ? -16.562 7.098 6.723 1 94.06 205 LEU B CA 1
ATOM 3442 C C . LEU B 1 205 ? -15.742 8.367 6.883 1 94.06 205 LEU B C 1
ATOM 3444 O O . LEU B 1 205 ? -15.914 9.32 6.117 1 94.06 205 LEU B O 1
ATOM 3448 N N . ASN B 1 206 ? -14.906 8.422 7.879 1 94.31 206 ASN B N 1
ATOM 3449 C CA . ASN B 1 206 ? -14.062 9.586 8.148 1 94.31 206 ASN B CA 1
ATOM 3450 C C . ASN B 1 206 ? -13.188 9.938 6.949 1 94.31 206 ASN B C 1
ATOM 3452 O O . ASN B 1 206 ? -13.039 11.109 6.605 1 94.31 206 ASN B O 1
ATOM 3456 N N . TRP B 1 207 ? -12.648 8.984 6.23 1 90.31 207 TRP B N 1
ATOM 3457 C CA . TRP B 1 207 ? -11.781 9.195 5.078 1 90.31 207 TRP B CA 1
ATOM 3458 C C . TRP B 1 207 ? -12.602 9.523 3.834 1 90.31 207 TRP B C 1
ATOM 3460 O O . TRP B 1 207 ? -12.164 10.305 2.988 1 90.31 207 TRP B O 1
ATOM 3470 N N . ARG B 1 208 ? -13.773 8.969 3.742 1 84.38 208 ARG B N 1
ATOM 3471 C CA . ARG B 1 208 ? -14.625 9.219 2.584 1 84.38 208 ARG B CA 1
ATOM 3472 C C . ARG B 1 208 ? -15.211 10.617 2.623 1 84.38 208 ARG B C 1
ATOM 3474 O O . ARG B 1 208 ? -15.422 11.242 1.579 1 84.38 208 ARG B O 1
ATOM 3481 N N . SER B 1 209 ? -15.5 11.047 3.824 1 83.88 209 SER B N 1
ATOM 3482 C CA . SER B 1 209 ? -16.109 12.359 3.977 1 83.88 209 SER B CA 1
ATOM 3483 C C . SER B 1 209 ? -15.188 13.461 3.463 1 83.88 209 SER B C 1
ATOM 3485 O O . SER B 1 209 ? -15.641 14.555 3.115 1 83.88 209 SER B O 1
ATOM 3487 N N . SER B 1 210 ? -13.953 13.141 3.445 1 73.62 210 SER B N 1
ATOM 3488 C CA . SER B 1 210 ? -12.984 14.117 2.947 1 73.62 210 SER B CA 1
ATOM 3489 C C . SER B 1 210 ? -13.195 14.391 1.462 1 73.62 210 SER B C 1
ATOM 3491 O O . SER B 1 210 ? -12.953 15.5 0.99 1 73.62 210 SER B O 1
ATOM 3493 N N . ILE B 1 211 ? -13.648 13.359 0.708 1 68.75 211 ILE B N 1
ATOM 3494 C CA . ILE B 1 211 ? -13.914 13.484 -0.72 1 68.75 211 ILE B CA 1
ATOM 3495 C C . ILE B 1 211 ? -15.102 14.414 -0.945 1 68.75 211 ILE B C 1
ATOM 3497 O O . ILE B 1 211 ? -15.078 15.25 -1.858 1 68.75 211 ILE B O 1
ATOM 3501 N N . ASP B 1 212 ? -16.094 14.203 -0.118 1 68 212 ASP B N 1
ATOM 3502 C CA . ASP B 1 212 ? -17.297 15.008 -0.256 1 68 212 ASP B CA 1
ATOM 3503 C C . ASP B 1 212 ? -17 16.5 -0.07 1 68 212 ASP B C 1
ATOM 3505 O O . ASP B 1 212 ? -17.562 17.344 -0.762 1 68 212 ASP B O 1
ATOM 3509 N N . GLU B 1 213 ? -16.203 16.75 0.775 1 62.94 213 GLU B N 1
ATOM 3510 C CA . GLU B 1 213 ? -15.812 18.141 0.968 1 62.94 213 GLU B CA 1
ATOM 3511 C C . GLU B 1 213 ? -15.078 18.688 -0.257 1 62.94 213 GLU B C 1
ATOM 3513 O O . GLU B 1 213 ? -15.25 19.844 -0.624 1 62.94 213 GLU B O 1
ATOM 3518 N N . PHE B 1 214 ? -14.352 17.797 -0.824 1 62.53 214 PHE B N 1
ATOM 3519 C CA . PHE B 1 214 ? -13.633 18.141 -2.045 1 62.53 214 PHE B CA 1
ATOM 3520 C C . PHE B 1 214 ? -14.609 18.469 -3.17 1 62.53 214 PHE B C 1
ATOM 3522 O O . PHE B 1 214 ? -14.414 19.438 -3.912 1 62.53 214 PHE B O 1
ATOM 3529 N N . TYR B 1 215 ? -15.562 17.562 -3.383 1 60.38 215 TYR B N 1
ATOM 3530 C CA . TYR B 1 215 ? -16.516 17.766 -4.477 1 60.38 215 TYR B CA 1
ATOM 3531 C C . TYR B 1 215 ? -17.469 18.906 -4.156 1 60.38 215 TYR B C 1
ATOM 3533 O O . TYR B 1 215 ? -18.031 19.531 -5.066 1 60.38 215 TYR B O 1
ATOM 3541 N N . LYS B 1 216 ? -17.766 19.172 -2.973 1 56.25 216 LYS B N 1
ATOM 3542 C CA . LYS B 1 216 ? -18.578 20.344 -2.707 1 56.25 216 LYS B CA 1
ATOM 3543 C C . LYS B 1 216 ? -17.875 21.625 -3.162 1 56.25 216 LYS B C 1
ATOM 3545 O O . LYS B 1 216 ? -18.516 22.562 -3.605 1 56.25 216 LYS B O 1
ATOM 3550 N N . ASP B 1 217 ? -16.609 21.641 -3.014 1 47.62 217 ASP B N 1
ATOM 3551 C CA . ASP B 1 217 ? -15.906 22.875 -3.344 1 47.62 217 ASP B CA 1
ATOM 3552 C C . ASP B 1 217 ? -15.57 22.938 -4.832 1 47.62 217 ASP B C 1
ATOM 3554 O O . ASP B 1 217 ? -15.156 23.984 -5.34 1 47.62 217 ASP B O 1
ATOM 3558 N N . VAL B 1 218 ? -15.672 21.703 -5.508 1 45.66 218 VAL B N 1
ATOM 3559 C CA . VAL B 1 218 ? -15.484 21.797 -6.953 1 45.66 218 VAL B CA 1
ATOM 3560 C C . VAL B 1 218 ? -16.828 22.094 -7.625 1 45.66 218 VAL B C 1
ATOM 3562 O O . VAL B 1 218 ? -17.844 21.5 -7.273 1 45.66 218 VAL B O 1
#

Organism: NCBI:txid2716538

Secondary structure (DSSP, 8-state):
----TT--------HHHHHHHHHHHHHHTTSSPTT-EE-HHHHHHHHT--HHHHHHHHHHHHHTTSEEE-TTS-EEEPP--TTHHHHHHHHHHHHHHHHHHHHTTT--HHHHHHHHHHHHHHHHHHHTT-HHHHHHHHHHHHHHHHHHTT-HHHHHHHHHHHHHHHHHHHHTT----HHHHHHHHHHHHHHHTT-HHHHHHHHHHHHHHHHHHHHHH-/----TT-----PPPHHHHHHHHHHHHHHTTSSPTT-EE-HHHHHHHHT--HHHHHHHHHHHHHTTSEE--TTS-EEEPP--TTHHHHHHHHHHHHHHHHHHHHTTT--HHHHHHHHHHHHHHHHHHHTT-HHHHHHHHHHHHHHHHHHTT-HHHHHHHHHHHHHHHHHHHHTT----HHHHHHHHHHHHHHHTT-HHHHHHHHHHHHHHHHHHHHHH-

InterPro domains:
  IPR000524 Transcription regulator HTH, GntR [PF00392] (17-77)
  IPR000524 Transcription regulator HTH, GntR [PS50949] (13-80)
  IPR000524 Transcription regulator HTH, GntR [SM00345] (19-77)
  IPR000524 Transcription regulator HTH, GntR [cd07377] (22-78)
  IPR008920 Transcription regulator FadR/GntR, C-terminal [G3DSA:1.20.120.530] (91-212)
  IPR008920 Transcription regulator FadR/GntR, C-terminal [SSF48008] (97-210)
  IPR011711 GntR, C-terminal [PF07729] (95-201)
  IPR036388 Winged helix-like DNA-binding domain superfamily [G3DSA:1.10.10.10] (11-78)
  IPR036390 Winged helix DNA-binding domain superfamily [SSF46785] (16-81)